Protein AF-A0A0F9I8J1-F1 (afdb_monomer_lite)

Structure (mmCIF, N/CA/C/O backbone):
data_AF-A0A0F9I8J1-F1
#
_entry.id   AF-A0A0F9I8J1-F1
#
loop_
_atom_site.group_PDB
_atom_site.id
_atom_site.type_symbol
_atom_site.label_atom_id
_atom_site.label_alt_id
_atom_site.label_comp_id
_atom_site.label_asym_id
_atom_site.label_entity_id
_atom_site.label_seq_id
_atom_site.pdbx_PDB_ins_code
_atom_site.Cartn_x
_atom_site.Cartn_y
_atom_site.Cartn_z
_atom_site.occupancy
_atom_site.B_iso_or_equiv
_atom_site.auth_seq_id
_atom_site.auth_comp_id
_atom_site.auth_asym_id
_atom_site.auth_atom_id
_atom_site.pdbx_PDB_model_num
ATOM 1 N N . MET A 1 1 ? 52.524 46.542 -17.097 1.00 45.41 1 MET A N 1
ATOM 2 C CA . MET A 1 1 ? 51.190 46.489 -17.724 1.00 45.41 1 MET A CA 1
ATOM 3 C C . MET A 1 1 ? 50.849 45.025 -17.895 1.00 45.41 1 MET A C 1
ATOM 5 O O . MET A 1 1 ? 51.382 44.400 -18.798 1.00 45.41 1 MET A O 1
ATOM 9 N N . ALA A 1 2 ? 50.101 44.454 -16.952 1.00 48.09 2 ALA A N 1
ATOM 10 C CA . ALA A 1 2 ? 49.550 43.118 -17.130 1.00 48.09 2 ALA A CA 1
ATOM 11 C C . ALA A 1 2 ? 48.433 43.246 -18.170 1.00 48.09 2 ALA A C 1
ATOM 13 O O . ALA A 1 2 ? 47.533 44.063 -17.983 1.00 48.09 2 ALA A O 1
ATOM 14 N N . GLU A 1 3 ? 48.549 42.530 -19.288 1.00 45.75 3 GLU A N 1
ATOM 15 C CA . GLU A 1 3 ? 47.453 42.396 -20.243 1.00 45.75 3 GLU A CA 1
ATOM 16 C C . GLU A 1 3 ? 46.244 41.851 -19.490 1.00 45.75 3 GLU A C 1
ATOM 18 O O . GLU A 1 3 ? 46.263 40.726 -18.986 1.00 45.75 3 GLU A O 1
ATOM 23 N N . ASP A 1 4 ? 45.206 42.674 -19.402 1.00 47.22 4 ASP A N 1
ATOM 24 C CA . ASP A 1 4 ? 43.891 42.289 -18.920 1.00 47.22 4 ASP A CA 1
ATOM 25 C C . ASP A 1 4 ? 43.312 41.325 -19.967 1.00 47.22 4 ASP A C 1
ATOM 27 O O . ASP A 1 4 ? 42.597 41.716 -20.892 1.00 47.22 4 ASP A O 1
ATOM 31 N N . ARG A 1 5 ? 43.753 40.058 -19.920 1.00 56.66 5 ARG A N 1
ATOM 32 C CA . ARG A 1 5 ? 43.248 38.991 -20.785 1.00 56.66 5 ARG A CA 1
ATOM 33 C C . ARG A 1 5 ? 41.749 38.935 -20.553 1.00 56.66 5 ARG A C 1
ATOM 35 O O . ARG A 1 5 ? 41.298 38.494 -19.497 1.00 56.66 5 ARG A O 1
ATOM 42 N N . ILE A 1 6 ? 40.999 39.416 -21.543 1.00 63.00 6 ILE A N 1
ATOM 43 C CA . ILE A 1 6 ? 39.539 39.408 -21.569 1.00 63.00 6 ILE A CA 1
ATOM 44 C C . ILE A 1 6 ? 39.105 37.979 -21.262 1.00 63.00 6 ILE A C 1
ATOM 46 O O . ILE A 1 6 ? 39.246 37.084 -22.098 1.00 63.00 6 ILE A O 1
ATOM 50 N N . LYS A 1 7 ? 38.634 37.752 -20.032 1.00 62.59 7 LYS A N 1
ATOM 51 C CA . LYS A 1 7 ? 38.202 36.424 -19.612 1.00 62.59 7 LYS A CA 1
ATOM 52 C C . LYS A 1 7 ? 37.088 35.976 -20.560 1.00 62.59 7 LYS A C 1
ATOM 54 O O . LYS A 1 7 ? 36.164 36.762 -20.795 1.00 62.59 7 LYS A O 1
ATOM 59 N N . PRO A 1 8 ? 37.144 34.747 -21.100 1.00 69.69 8 PRO A N 1
ATOM 60 C CA . PRO A 1 8 ? 36.121 34.272 -22.014 1.00 69.69 8 PRO A CA 1
ATOM 61 C C . PRO A 1 8 ? 34.740 34.381 -21.358 1.00 69.69 8 PRO A C 1
ATOM 63 O O . PRO A 1 8 ? 34.563 34.099 -20.164 1.00 69.69 8 PRO A O 1
ATOM 66 N N . LYS A 1 9 ? 33.772 34.861 -22.146 1.00 82.31 9 LYS A N 1
ATOM 67 C CA . LYS A 1 9 ? 32.378 35.027 -21.725 1.00 82.31 9 LYS A CA 1
ATOM 68 C C . LYS A 1 9 ? 31.817 33.660 -21.327 1.00 82.31 9 LYS A C 1
ATOM 70 O O . LYS A 1 9 ? 32.061 32.682 -22.026 1.00 82.31 9 LYS A O 1
ATOM 75 N N . ALA A 1 10 ? 31.068 33.603 -20.225 1.00 91.12 10 ALA A N 1
ATOM 76 C CA . ALA A 1 10 ? 30.391 32.378 -19.814 1.00 91.12 10 ALA A CA 1
ATOM 77 C C . ALA A 1 10 ? 29.480 31.866 -20.942 1.00 91.12 10 ALA A C 1
ATOM 79 O O . ALA A 1 10 ? 28.761 32.638 -21.584 1.00 91.12 10 ALA A O 1
ATOM 80 N N . THR A 1 11 ? 29.534 30.561 -21.180 1.00 96.31 11 THR A N 1
ATOM 81 C CA . THR A 1 11 ? 28.760 29.857 -22.206 1.00 96.31 11 THR A CA 1
ATOM 82 C C . THR A 1 11 ? 27.789 28.888 -21.549 1.00 96.31 11 THR A C 1
ATOM 84 O O . THR A 1 11 ? 28.027 28.432 -20.432 1.00 96.31 11 THR A O 1
ATOM 87 N N . LEU A 1 12 ? 26.667 28.610 -22.216 1.00 96.88 12 LEU A N 1
ATOM 88 C CA . LEU A 1 12 ? 25.703 27.612 -21.756 1.00 96.88 12 LEU A CA 1
ATOM 89 C C . LEU A 1 12 ? 26.330 26.222 -21.901 1.00 96.88 12 LEU A C 1
ATOM 91 O O . LEU A 1 12 ? 26.632 25.809 -23.017 1.00 96.88 12 LEU A O 1
ATOM 95 N N . LEU A 1 13 ? 26.497 25.520 -20.785 1.00 95.75 13 LEU A N 1
ATOM 96 C CA . LEU A 1 13 ? 27.077 24.179 -20.741 1.00 95.75 13 LEU A CA 1
ATOM 97 C C . LEU A 1 13 ? 25.997 23.104 -20.836 1.00 95.75 13 LEU A C 1
ATOM 99 O O . LEU A 1 13 ? 26.121 22.165 -21.614 1.00 95.75 13 LEU A O 1
ATOM 103 N N . LYS A 1 14 ? 24.920 23.261 -20.058 1.00 95.81 14 LYS A N 1
ATOM 104 C CA . LYS A 1 14 ? 23.791 22.328 -20.030 1.00 95.81 14 LYS A CA 1
ATOM 105 C C . LYS A 1 14 ? 22.480 23.076 -19.847 1.00 95.81 14 LYS A C 1
ATOM 107 O O . LYS A 1 14 ? 22.404 24.078 -19.134 1.00 95.81 14 LYS A O 1
ATOM 112 N N . ARG A 1 15 ? 21.445 22.555 -20.498 1.00 95.62 15 ARG A N 1
ATOM 113 C CA . ARG A 1 15 ? 20.050 22.934 -20.301 1.00 95.62 15 ARG A CA 1
ATOM 114 C C . ARG A 1 15 ? 19.259 21.685 -19.929 1.00 95.62 15 ARG A C 1
ATOM 116 O O . ARG A 1 15 ? 19.349 20.690 -20.641 1.00 95.62 15 ARG A O 1
ATOM 123 N N . TRP A 1 16 ? 18.488 21.768 -18.853 1.00 95.88 16 TRP A N 1
ATOM 124 C CA . TRP A 1 16 ? 17.456 20.796 -18.504 1.00 95.88 16 TRP A CA 1
ATOM 125 C C . TRP A 1 16 ? 16.100 21.452 -18.746 1.00 95.88 16 TRP A C 1
ATOM 127 O O . TRP A 1 16 ? 15.692 22.319 -17.978 1.00 95.88 16 TRP A O 1
ATOM 137 N N . ASP A 1 17 ? 15.450 21.099 -19.852 1.00 94.75 17 ASP A N 1
ATOM 138 C CA . ASP A 1 17 ? 14.124 21.587 -20.263 1.00 94.75 17 ASP A CA 1
ATOM 139 C C . ASP A 1 17 ? 13.181 20.445 -20.694 1.00 94.75 17 ASP A C 1
ATOM 141 O O . ASP A 1 17 ? 12.092 20.682 -21.220 1.00 94.75 17 ASP A O 1
ATOM 145 N N . SER A 1 18 ? 13.593 19.198 -20.467 1.00 93.94 18 SER A N 1
ATOM 146 C CA . SER A 1 18 ? 12.774 17.993 -20.570 1.00 93.94 18 SER A CA 1
ATOM 147 C C . SER A 1 18 ? 13.290 16.979 -19.558 1.00 93.94 18 SER A C 1
ATOM 149 O O . SER A 1 18 ? 14.498 16.812 -19.446 1.00 93.94 18 SER A O 1
ATOM 151 N N . TRP A 1 19 ? 12.384 16.311 -18.847 1.00 94.69 19 TRP A N 1
ATOM 152 C CA . TRP A 1 19 ? 12.699 15.244 -17.888 1.00 94.69 19 TRP A CA 1
ATOM 153 C C . TRP A 1 19 ? 11.933 13.958 -18.218 1.00 94.69 19 TRP A C 1
ATOM 155 O O . TRP A 1 19 ? 11.736 13.091 -17.367 1.00 94.69 19 TRP A O 1
ATOM 165 N N . GLU A 1 20 ? 11.464 13.845 -19.463 1.00 93.38 20 GLU A N 1
ATOM 166 C CA . GLU A 1 20 ? 10.642 12.725 -19.927 1.00 93.38 20 GLU A CA 1
ATOM 167 C C . GLU A 1 20 ? 11.408 11.396 -19.976 1.00 93.38 20 GLU A C 1
ATOM 169 O O . GLU A 1 20 ? 10.784 10.348 -19.937 1.00 93.38 20 GLU A O 1
ATOM 174 N N . ASP A 1 21 ? 12.743 11.413 -19.957 1.00 93.19 21 ASP A N 1
ATOM 175 C CA . ASP A 1 21 ? 13.564 10.194 -19.908 1.00 93.19 21 ASP A CA 1
ATOM 176 C C . ASP A 1 21 ? 13.509 9.465 -18.548 1.00 93.19 21 ASP A C 1
ATOM 178 O O . ASP A 1 21 ? 13.971 8.324 -18.440 1.00 93.19 21 ASP A O 1
ATOM 182 N N . GLY A 1 22 ? 12.939 10.106 -17.519 1.00 94.25 22 GLY A N 1
ATOM 183 C CA . GLY A 1 22 ? 12.738 9.539 -16.184 1.00 94.25 22 GLY A CA 1
ATOM 184 C C . GLY A 1 22 ? 14.030 9.285 -15.416 1.00 94.25 22 GLY A C 1
ATOM 185 O O . GLY A 1 22 ? 14.988 10.044 -15.549 1.00 94.25 22 GLY A O 1
ATOM 186 N N . ILE A 1 23 ? 14.035 8.255 -14.568 1.00 93.88 23 ILE A N 1
ATOM 187 C CA . ILE A 1 23 ? 15.166 7.913 -13.689 1.00 93.88 23 ILE A CA 1
ATOM 188 C C . ILE A 1 23 ? 16.016 6.745 -14.227 1.00 93.88 23 ILE A C 1
ATOM 190 O O . ILE A 1 23 ? 15.609 6.038 -15.151 1.00 93.88 23 ILE A O 1
ATOM 194 N N . GLY A 1 24 ? 17.169 6.492 -13.598 1.00 90.25 24 GLY A N 1
ATOM 195 C CA . GLY A 1 24 ? 18.066 5.378 -13.929 1.00 90.25 24 GLY A CA 1
ATOM 196 C C . GLY A 1 24 ? 19.187 5.737 -14.910 1.00 90.25 24 GLY A C 1
ATOM 197 O O . GLY A 1 24 ? 19.868 4.847 -15.422 1.00 90.25 24 GLY A O 1
ATOM 198 N N . HIS A 1 25 ? 19.400 7.025 -15.181 1.00 90.31 25 HIS A N 1
ATOM 199 C CA . HIS A 1 25 ? 20.464 7.506 -16.062 1.00 90.31 25 HIS A CA 1
ATOM 200 C C . HIS A 1 25 ? 21.601 8.078 -15.225 1.00 90.31 25 HIS A C 1
ATOM 202 O O . HIS A 1 25 ? 21.487 9.155 -14.654 1.00 90.31 25 HIS A O 1
ATOM 208 N N . LEU A 1 26 ? 22.697 7.331 -15.102 1.00 87.31 26 LEU A N 1
ATOM 209 C CA . LEU A 1 26 ? 23.801 7.766 -14.252 1.00 87.31 26 LEU A CA 1
ATOM 210 C C . LEU A 1 26 ? 24.627 8.893 -14.881 1.00 87.31 26 LEU A C 1
ATOM 212 O O . LEU A 1 26 ? 24.996 9.832 -14.189 1.00 87.31 26 LEU A O 1
ATOM 216 N N . VAL A 1 27 ? 24.907 8.808 -16.182 1.00 89.12 27 VAL A N 1
ATOM 217 C CA . VAL A 1 27 ? 25.728 9.788 -16.905 1.00 89.12 27 VAL A CA 1
ATOM 218 C C . VAL A 1 27 ? 24.870 10.488 -17.948 1.00 89.12 27 VAL A C 1
ATOM 220 O O . VAL A 1 27 ? 24.124 9.846 -18.690 1.00 89.12 27 VAL A O 1
ATOM 223 N N . ASP A 1 28 ? 24.988 11.809 -17.992 1.00 89.31 28 ASP A N 1
ATOM 224 C CA . ASP A 1 28 ? 24.310 12.668 -18.948 1.00 89.31 28 ASP A CA 1
ATOM 225 C C . ASP A 1 28 ? 24.792 12.373 -20.372 1.00 89.31 28 ASP A C 1
ATOM 227 O O . ASP A 1 28 ? 25.973 12.113 -20.621 1.00 89.31 28 ASP A O 1
ATOM 231 N N . SER A 1 29 ? 23.880 12.436 -21.340 1.00 86.56 29 SER A N 1
ATOM 232 C CA . SER A 1 29 ? 24.249 12.340 -22.750 1.00 86.56 29 SER A CA 1
ATOM 233 C C . SER A 1 29 ? 23.469 13.359 -23.576 1.00 86.56 29 SER A C 1
ATOM 235 O O . SER A 1 29 ? 22.383 13.772 -23.173 1.00 86.56 29 SER A O 1
ATOM 237 N N . PRO A 1 30 ? 23.937 13.735 -24.780 1.00 79.88 30 PRO A N 1
ATOM 238 C CA . PRO A 1 30 ? 23.238 14.720 -25.611 1.00 79.88 30 PRO A CA 1
ATOM 239 C C . PRO A 1 30 ? 21.791 14.350 -25.971 1.00 79.88 30 PRO A C 1
ATOM 241 O O . PRO A 1 30 ? 21.041 15.209 -26.425 1.00 79.88 30 PRO A O 1
ATOM 244 N N . ARG A 1 31 ? 21.415 13.071 -25.832 1.00 80.75 31 ARG A N 1
ATOM 245 C CA . ARG A 1 31 ? 20.078 12.549 -26.146 1.00 80.75 31 ARG A CA 1
ATOM 246 C C . ARG A 1 31 ? 19.236 12.229 -24.914 1.00 80.75 31 ARG A C 1
ATOM 248 O O . ARG A 1 31 ? 18.073 11.903 -25.098 1.00 80.75 31 ARG A O 1
ATOM 255 N N . ILE A 1 32 ? 19.819 12.267 -23.718 1.00 80.75 32 ILE A N 1
ATOM 256 C CA . ILE A 1 32 ? 19.171 11.843 -22.477 1.00 80.75 32 ILE A CA 1
ATOM 257 C C . ILE A 1 32 ? 19.228 13.018 -21.507 1.00 80.75 32 ILE A C 1
ATOM 259 O O . ILE A 1 32 ? 20.305 13.389 -21.051 1.00 80.75 32 ILE A O 1
ATOM 263 N N . ASN A 1 33 ? 18.069 13.579 -21.181 1.00 83.12 33 ASN A N 1
ATOM 264 C CA . ASN A 1 33 ? 17.891 14.579 -20.127 1.00 83.12 33 ASN A CA 1
ATOM 265 C C . ASN A 1 33 ? 17.249 13.948 -18.880 1.00 83.12 33 ASN A C 1
ATOM 267 O O . ASN A 1 33 ? 16.435 14.556 -18.185 1.00 83.12 33 ASN A O 1
ATOM 271 N N . GLY A 1 34 ? 17.602 12.692 -18.622 1.00 86.00 34 GLY A N 1
ATOM 272 C CA . GLY A 1 34 ? 17.105 11.921 -17.499 1.00 86.00 34 GLY A CA 1
ATOM 273 C C . GLY A 1 34 ? 17.725 12.315 -16.164 1.00 86.00 34 GLY A C 1
ATOM 274 O O . GLY A 1 34 ? 18.675 13.098 -16.053 1.00 86.00 34 GLY A O 1
ATOM 275 N N . MET A 1 35 ? 17.175 11.704 -15.132 1.00 93.31 35 MET A N 1
ATOM 276 C CA . MET A 1 35 ? 17.641 11.765 -13.762 1.00 93.31 35 MET A CA 1
ATOM 277 C C . MET A 1 35 ? 18.353 10.458 -13.424 1.00 93.31 35 MET A C 1
ATOM 279 O O . MET A 1 35 ? 18.016 9.385 -13.931 1.00 93.31 35 MET A O 1
ATOM 283 N N . TYR A 1 36 ? 19.313 10.537 -12.517 1.00 91.69 36 TYR A N 1
ATOM 284 C CA . TYR A 1 36 ? 19.870 9.348 -11.900 1.00 91.69 36 TYR A CA 1
ATOM 285 C C . TYR A 1 36 ? 18.849 8.758 -10.919 1.00 91.69 36 TYR A C 1
ATOM 287 O O . TYR A 1 36 ? 18.420 7.613 -11.071 1.00 91.69 36 TYR A O 1
ATOM 295 N N . PHE A 1 37 ? 18.364 9.591 -9.999 1.00 92.69 37 PHE A N 1
ATOM 296 C CA . PHE A 1 37 ? 17.347 9.257 -9.006 1.00 92.69 37 PHE A CA 1
ATOM 297 C C . PHE A 1 37 ? 16.397 10.432 -8.832 1.00 92.69 37 PHE A C 1
ATOM 299 O O . PHE A 1 37 ? 16.821 11.581 -8.849 1.00 92.69 37 PHE A O 1
ATOM 306 N N . ALA A 1 38 ? 15.124 10.154 -8.598 1.00 94.12 38 ALA A N 1
ATOM 307 C CA . ALA A 1 38 ? 14.179 11.140 -8.101 1.00 94.12 38 ALA A CA 1
ATOM 308 C C . ALA A 1 38 ? 13.187 10.428 -7.201 1.00 94.12 38 ALA A C 1
ATOM 310 O O . ALA A 1 38 ? 12.722 9.373 -7.596 1.00 94.12 38 ALA A O 1
ATOM 311 N N . SER A 1 39 ? 12.861 10.974 -6.032 1.00 92.38 39 SER A N 1
ATOM 312 C CA . SER A 1 39 ? 11.804 10.471 -5.155 1.00 92.38 39 SER A CA 1
ATOM 313 C C . SER A 1 39 ? 10.837 11.600 -4.856 1.00 92.38 39 SER A C 1
ATOM 315 O O . SER A 1 39 ? 11.237 12.656 -4.367 1.00 92.38 39 SER A O 1
ATOM 317 N N . GLY A 1 40 ? 9.565 11.388 -5.191 1.00 92.44 40 GLY A N 1
ATOM 318 C CA . GLY A 1 40 ? 8.521 12.389 -4.999 1.00 92.44 40 GLY A CA 1
ATOM 319 C C . GLY A 1 40 ? 8.576 13.558 -5.987 1.00 92.44 40 GLY A C 1
ATOM 320 O O . GLY A 1 40 ? 7.816 14.506 -5.805 1.00 92.44 40 GLY A O 1
ATOM 321 N N . LEU A 1 41 ? 9.433 13.503 -7.016 1.00 95.31 41 LEU A N 1
ATOM 322 C CA . LEU A 1 41 ? 9.441 14.408 -8.169 1.00 95.31 41 LEU A CA 1
ATOM 323 C C . LEU A 1 41 ? 9.166 13.608 -9.446 1.00 95.31 41 LEU A C 1
ATOM 325 O O . LEU A 1 41 ? 9.746 12.544 -9.650 1.00 95.31 41 LEU A O 1
ATOM 329 N N . LEU A 1 42 ? 8.302 14.137 -10.311 1.00 95.00 42 LEU A N 1
ATOM 330 C CA . LEU A 1 42 ? 7.981 13.561 -11.613 1.00 95.00 42 LEU A CA 1
ATOM 331 C C . LEU A 1 42 ? 8.598 14.395 -12.725 1.00 95.00 42 LEU A C 1
ATOM 333 O O . LEU A 1 42 ? 8.374 15.606 -12.809 1.00 95.00 42 LEU A O 1
ATOM 337 N N . GLY A 1 43 ? 9.330 13.714 -13.600 1.00 94.19 43 GLY A N 1
ATOM 338 C CA . GLY A 1 43 ? 9.839 14.289 -14.833 1.00 94.19 43 GLY A CA 1
ATOM 339 C C . GLY A 1 43 ? 8.824 14.172 -15.966 1.00 94.19 43 GLY A C 1
ATOM 340 O O . GLY A 1 43 ? 8.370 13.073 -16.286 1.00 94.19 43 GLY A O 1
ATOM 341 N N . ALA A 1 44 ? 8.480 15.299 -16.584 1.00 92.81 44 ALA A N 1
ATOM 342 C CA . ALA A 1 44 ? 7.650 15.359 -17.778 1.00 92.81 44 ALA A CA 1
ATOM 343 C C . ALA A 1 44 ? 8.328 16.193 -18.873 1.00 92.81 44 ALA A C 1
ATOM 345 O O . ALA A 1 44 ? 9.365 16.843 -18.680 1.00 92.81 44 ALA A O 1
ATOM 346 N N . ARG A 1 45 ? 7.718 16.202 -20.058 1.00 90.56 45 ARG A N 1
ATOM 347 C CA . ARG A 1 45 ? 8.166 17.053 -21.156 1.00 90.56 45 ARG A CA 1
ATOM 348 C C . ARG A 1 45 ? 7.930 18.521 -20.784 1.00 90.56 45 ARG A C 1
ATOM 350 O O . ARG A 1 45 ? 6.789 18.978 -20.806 1.00 90.56 45 ARG A O 1
ATOM 357 N N . ARG A 1 46 ? 9.015 19.263 -20.518 1.00 90.56 46 ARG A N 1
ATOM 358 C CA . ARG A 1 46 ? 9.053 20.696 -20.132 1.00 90.56 46 ARG A CA 1
ATOM 359 C C . ARG A 1 46 ? 8.694 21.050 -18.695 1.00 90.56 46 ARG A C 1
ATOM 361 O O . ARG A 1 46 ? 8.592 22.239 -18.398 1.00 90.56 46 ARG A O 1
ATOM 368 N N . GLU A 1 47 ? 8.532 20.077 -17.811 1.00 94.00 47 GLU A N 1
ATOM 369 C CA . GLU A 1 47 ? 8.373 20.374 -16.389 1.00 94.00 47 GLU A CA 1
ATOM 370 C C . GLU A 1 47 ? 8.922 19.263 -15.496 1.00 94.00 47 GLU A C 1
ATOM 372 O O . GLU A 1 47 ? 8.773 18.075 -15.784 1.00 94.00 47 GLU A O 1
ATOM 377 N N . LEU A 1 48 ? 9.541 19.683 -14.398 1.00 96.56 48 LEU A N 1
ATOM 378 C CA . LEU A 1 48 ? 9.828 18.871 -13.225 1.00 96.56 48 LEU A CA 1
ATOM 379 C C . LEU A 1 48 ? 8.932 19.374 -12.098 1.00 96.56 48 LEU A C 1
ATOM 381 O O . LEU A 1 48 ? 8.887 20.579 -11.840 1.00 96.56 48 LEU A O 1
ATOM 385 N N . ARG A 1 49 ? 8.198 18.478 -11.441 1.00 95.69 49 ARG A N 1
ATOM 386 C CA . ARG A 1 49 ? 7.195 18.866 -10.439 1.00 95.69 49 ARG A CA 1
ATOM 387 C C . ARG A 1 49 ? 7.066 17.838 -9.319 1.00 95.69 49 ARG A C 1
ATOM 389 O O . ARG A 1 49 ? 7.403 16.677 -9.550 1.00 95.69 49 ARG A O 1
ATOM 396 N N . PRO A 1 50 ? 6.545 18.213 -8.141 1.00 95.38 50 PRO A N 1
ATOM 397 C CA . PRO A 1 50 ? 6.192 17.257 -7.102 1.00 95.38 50 PRO A CA 1
ATOM 398 C C . PRO A 1 50 ? 5.226 16.190 -7.620 1.00 95.38 50 PRO A C 1
ATOM 400 O O . PRO A 1 50 ? 4.285 16.485 -8.358 1.00 95.38 50 PRO A O 1
ATOM 403 N N . ALA A 1 51 ? 5.472 14.943 -7.233 1.00 93.62 51 ALA A N 1
ATOM 404 C CA . ALA A 1 51 ? 4.553 13.842 -7.460 1.00 93.62 51 ALA A CA 1
ATOM 405 C C . ALA A 1 51 ? 3.258 14.046 -6.653 1.00 93.62 51 ALA A C 1
ATOM 407 O O . ALA A 1 51 ? 3.277 14.735 -5.621 1.00 93.62 51 ALA A O 1
ATOM 408 N N . PRO A 1 52 ? 2.142 13.432 -7.088 1.00 92.62 52 PRO A N 1
ATOM 409 C CA . PRO A 1 52 ? 0.932 13.407 -6.286 1.00 92.62 52 PRO A CA 1
ATOM 410 C C . PRO A 1 52 ? 1.197 12.800 -4.907 1.00 92.62 52 PRO A C 1
ATOM 412 O O . PRO A 1 52 ? 1.980 11.857 -4.771 1.00 92.62 52 PRO A O 1
ATOM 415 N N . PHE A 1 53 ? 0.537 13.356 -3.894 1.00 91.75 53 PHE A N 1
ATOM 416 C CA . PHE A 1 53 ? 0.760 12.989 -2.502 1.00 91.75 53 PHE A CA 1
ATOM 417 C C . PHE A 1 53 ? 0.462 11.509 -2.240 1.00 91.75 53 PHE A C 1
ATOM 419 O O . PHE A 1 53 ? -0.599 10.995 -2.614 1.00 91.75 53 PHE A O 1
ATOM 426 N N . LEU A 1 54 ? 1.392 10.847 -1.554 1.00 90.69 54 LEU A N 1
ATOM 427 C CA . LEU A 1 54 ? 1.226 9.482 -1.073 1.00 90.69 54 LEU A CA 1
ATOM 428 C C . LEU A 1 54 ? 0.454 9.518 0.251 1.00 90.69 54 LEU A C 1
ATOM 430 O O . LEU A 1 54 ? 1.012 9.797 1.308 1.00 90.69 54 LEU A O 1
ATOM 434 N N . ASN A 1 55 ? -0.853 9.288 0.178 1.00 89.38 55 ASN A N 1
ATOM 435 C CA . ASN A 1 55 ? -1.736 9.313 1.340 1.00 89.38 55 ASN A CA 1
ATOM 436 C C . ASN A 1 55 ? -1.631 7.988 2.110 1.00 89.38 55 ASN A C 1
ATOM 438 O O . ASN A 1 55 ? -1.393 6.954 1.492 1.00 89.38 55 ASN A O 1
ATOM 442 N N . THR A 1 56 ? -1.888 8.005 3.419 1.00 85.00 56 THR A N 1
ATOM 443 C CA . THR A 1 56 ? -1.899 6.808 4.279 1.00 85.00 56 THR A CA 1
ATOM 444 C C . THR A 1 56 ? -3.314 6.494 4.759 1.00 85.00 56 THR A C 1
ATOM 446 O O . THR A 1 56 ? -4.083 7.395 5.093 1.00 85.00 56 THR A O 1
ATOM 449 N N . VAL A 1 57 ? -3.646 5.207 4.792 1.00 79.75 57 VAL A N 1
ATOM 450 C CA . VAL A 1 57 ? -4.864 4.619 5.344 1.00 79.75 57 VAL A CA 1
ATOM 451 C C . VAL A 1 57 ? -4.467 3.738 6.520 1.00 79.75 57 VAL A C 1
ATOM 453 O O . VAL A 1 57 ? -3.771 2.737 6.345 1.00 79.75 57 VAL A O 1
ATOM 456 N N . THR A 1 58 ? -4.922 4.116 7.713 1.00 73.56 58 THR A N 1
ATOM 457 C CA . THR A 1 58 ? -4.700 3.345 8.940 1.00 73.56 58 THR A CA 1
ATOM 458 C C . THR A 1 58 ? -5.507 2.054 8.912 1.00 73.56 58 THR A C 1
ATOM 460 O O . THR A 1 58 ? -6.710 2.080 8.633 1.00 73.56 58 THR A O 1
ATOM 463 N N . MET A 1 59 ? -4.865 0.928 9.231 1.00 71.94 59 MET A N 1
ATOM 464 C CA . MET A 1 59 ? -5.548 -0.366 9.211 1.00 71.94 59 MET A CA 1
ATOM 465 C C . MET A 1 59 ? -6.535 -0.549 10.388 1.00 71.94 59 MET A C 1
ATOM 467 O O . MET A 1 59 ? -6.191 -0.203 11.519 1.00 71.94 59 MET A O 1
ATOM 471 N N . LEU A 1 60 ? -7.755 -1.085 10.161 1.00 70.31 60 LEU A N 1
ATOM 472 C CA . LEU A 1 60 ? -8.627 -1.500 11.277 1.00 70.31 60 LEU A CA 1
ATOM 473 C C . LEU A 1 60 ? -8.093 -2.783 11.913 1.00 70.31 60 LEU A C 1
ATOM 475 O O . LEU A 1 60 ? -7.538 -3.669 11.268 1.00 70.31 60 LEU A O 1
ATOM 479 N N . GLU A 1 61 ? -8.416 -2.910 13.185 1.00 74.12 61 GLU A N 1
ATOM 480 C CA . GLU A 1 61 ? -8.193 -4.057 14.023 1.00 74.12 61 GLU A CA 1
ATOM 481 C C . GLU A 1 61 ? -9.512 -4.809 14.251 1.00 74.12 61 GLU A C 1
ATOM 483 O O . GLU A 1 61 ? -10.431 -4.310 14.896 1.00 74.12 61 GLU A O 1
ATOM 488 N N . SER A 1 62 ? -9.608 -6.033 13.735 1.00 69.69 62 SER A N 1
ATOM 489 C CA . SER A 1 62 ? -10.736 -6.953 13.933 1.00 69.69 62 SER A CA 1
ATOM 490 C C . SER A 1 62 ? -10.655 -7.829 15.199 1.00 69.69 62 SER A C 1
ATOM 492 O O . SER A 1 62 ? -9.835 -8.732 15.227 1.00 69.69 62 SER A O 1
ATOM 494 N N . ILE A 1 63 ? -11.514 -7.683 16.215 1.00 71.50 63 ILE A N 1
ATOM 495 C CA . ILE A 1 63 ? -11.678 -8.709 17.268 1.00 71.50 63 ILE A CA 1
ATOM 496 C C . ILE A 1 63 ? -12.602 -9.830 16.792 1.00 71.50 63 ILE A C 1
ATOM 498 O O . ILE A 1 63 ? -13.732 -9.585 16.364 1.00 71.50 63 ILE A O 1
ATOM 502 N N . LEU A 1 64 ? -12.119 -11.067 16.897 1.00 66.00 64 LEU A N 1
ATOM 503 C CA . LEU A 1 64 ? -12.699 -12.246 16.268 1.00 66.00 64 LEU A CA 1
ATOM 504 C C . LEU A 1 64 ? -13.249 -13.226 17.299 1.00 66.00 64 LEU A C 1
ATOM 506 O O . LEU A 1 64 ? -12.629 -13.519 18.331 1.00 66.00 64 LEU A O 1
ATOM 510 N N . ARG A 1 65 ? -14.423 -13.781 16.992 1.00 68.12 65 ARG A N 1
ATOM 511 C CA . ARG A 1 65 ? -15.046 -14.848 17.772 1.00 68.12 65 ARG A CA 1
ATOM 512 C C . ARG A 1 65 ? -15.567 -15.936 16.855 1.00 68.12 65 ARG A C 1
ATOM 514 O O . ARG A 1 65 ? -16.291 -15.679 15.897 1.00 68.12 65 ARG A O 1
ATOM 521 N N . TRP A 1 66 ? -15.239 -17.169 17.213 1.00 61.56 66 TRP A N 1
ATOM 522 C CA . TRP A 1 66 ? -15.721 -18.350 16.522 1.00 61.56 66 TRP A CA 1
ATOM 523 C C . TRP A 1 66 ? -16.725 -19.077 17.418 1.00 61.56 66 TRP A C 1
ATOM 525 O O . TRP A 1 66 ? -16.325 -19.661 18.436 1.00 61.56 66 TRP A O 1
ATOM 535 N N . PRO A 1 67 ? -18.025 -19.023 17.095 1.00 55.72 67 PRO A N 1
ATOM 536 C CA . PRO A 1 67 ? -19.035 -19.777 17.814 1.00 55.72 67 PRO A CA 1
ATOM 537 C C . PRO A 1 67 ? -18.940 -21.264 17.453 1.00 55.72 67 PRO A C 1
ATOM 539 O O . PRO A 1 67 ? -18.725 -21.630 16.299 1.00 55.72 67 PRO A O 1
ATOM 542 N N . ALA A 1 68 ? -19.103 -22.152 18.437 1.00 51.53 68 ALA A N 1
ATOM 543 C CA . ALA A 1 68 ? -19.216 -23.582 18.138 1.00 51.53 68 ALA A CA 1
ATOM 544 C C . ALA A 1 68 ? -20.509 -23.881 17.346 1.00 51.53 68 ALA A C 1
ATOM 546 O O . ALA A 1 68 ? -21.476 -23.128 17.437 1.00 51.53 68 ALA A O 1
ATOM 547 N N . SER A 1 69 ? -20.517 -25.004 16.621 1.00 54.09 69 SER A N 1
ATOM 548 C CA . SER A 1 69 ? -21.423 -25.405 15.525 1.00 54.09 69 SER A CA 1
ATOM 549 C C . SER A 1 69 ? -22.921 -25.621 15.842 1.00 54.09 69 SER A C 1
ATOM 551 O O . SER A 1 69 ? -23.564 -26.461 15.212 1.00 54.09 69 SER A O 1
ATOM 553 N N . SER A 1 70 ? -23.510 -24.895 16.791 1.00 54.81 70 SER A N 1
ATOM 554 C CA . SER A 1 70 ? -24.954 -24.924 17.064 1.00 54.81 70 SER A CA 1
ATOM 555 C C . SER A 1 70 ? -25.593 -23.542 16.910 1.00 54.81 70 SER A C 1
ATOM 557 O O . SER A 1 70 ? -24.896 -22.542 16.761 1.00 54.81 70 SER A O 1
ATOM 559 N N . THR A 1 71 ? -26.927 -23.482 16.922 1.00 68.00 71 THR A N 1
ATOM 560 C CA . THR A 1 71 ? -27.708 -22.239 16.852 1.00 68.00 71 THR A CA 1
ATOM 561 C C . THR A 1 71 ? -27.594 -21.455 18.162 1.00 68.00 71 THR A C 1
ATOM 563 O O . THR A 1 71 ? -28.340 -21.693 19.111 1.00 68.00 71 THR A O 1
ATOM 566 N N . LYS A 1 72 ? -26.622 -20.547 18.247 1.00 72.88 72 LYS A N 1
ATOM 567 C CA . LYS A 1 72 ? -26.252 -19.767 19.434 1.00 72.88 72 LYS A CA 1
ATOM 568 C C . LYS A 1 72 ? -26.508 -18.288 19.199 1.00 72.88 72 LYS A C 1
ATOM 570 O O . LYS A 1 72 ? -26.376 -17.785 18.090 1.00 72.88 72 LYS A O 1
ATOM 575 N N . LYS A 1 73 ? -26.843 -17.568 20.263 1.00 79.69 73 LYS A N 1
ATOM 576 C CA . LYS A 1 73 ? -26.968 -16.107 20.234 1.00 79.69 73 LYS A CA 1
ATOM 577 C C . LYS A 1 73 ? -25.615 -15.530 20.617 1.00 79.69 73 LYS A C 1
ATOM 579 O O . LYS A 1 73 ? -25.104 -15.890 21.677 1.00 79.69 73 LYS A O 1
ATOM 584 N N . LEU A 1 74 ? -25.050 -14.675 19.775 1.00 83.12 74 LEU A N 1
ATOM 585 C CA . LEU A 1 74 ? -23.754 -14.041 19.998 1.00 83.12 74 LEU A CA 1
ATOM 586 C C . LEU A 1 74 ? -23.891 -12.540 19.762 1.00 83.12 74 LEU A C 1
ATOM 588 O O . LEU A 1 74 ? -24.493 -12.110 18.782 1.00 83.12 74 LEU A O 1
ATOM 592 N N . THR A 1 75 ? -23.320 -11.758 20.667 1.00 87.00 75 THR A N 1
ATOM 593 C CA . THR A 1 75 ? -23.062 -10.332 20.469 1.00 87.00 75 THR A CA 1
ATOM 594 C C . THR A 1 75 ? -21.620 -10.032 20.859 1.00 87.00 75 THR A C 1
ATOM 596 O O . THR A 1 75 ? -21.091 -10.639 21.798 1.00 87.00 75 THR A O 1
ATOM 599 N N . ILE A 1 76 ? -20.975 -9.144 20.111 1.00 88.31 76 ILE A N 1
ATOM 600 C CA . ILE A 1 76 ? -19.594 -8.706 20.297 1.00 88.31 76 ILE A CA 1
ATOM 601 C C . ILE A 1 76 ? -19.594 -7.184 20.247 1.00 88.31 76 ILE A C 1
ATOM 603 O O . ILE A 1 76 ? -20.208 -6.598 19.364 1.00 88.31 76 ILE A O 1
ATOM 607 N N . CYS A 1 77 ? -18.867 -6.559 21.162 1.00 92.19 77 CYS A N 1
ATOM 608 C CA . CYS A 1 77 ? -18.557 -5.139 21.133 1.00 92.19 77 CYS A CA 1
ATOM 609 C C . CYS A 1 77 ? -17.040 -4.961 21.188 1.00 92.19 77 CYS A C 1
ATOM 611 O O . CYS A 1 77 ? -16.356 -5.725 21.873 1.00 92.19 77 CYS A O 1
ATOM 613 N N . ALA A 1 78 ? -16.519 -3.940 20.520 1.00 92.06 78 ALA A N 1
ATOM 614 C CA . ALA A 1 78 ? -15.108 -3.594 20.513 1.00 92.06 78 ALA A CA 1
ATOM 615 C C . ALA A 1 78 ? -14.899 -2.082 20.663 1.00 92.06 78 ALA A C 1
ATOM 617 O O . ALA A 1 78 ? -15.745 -1.273 20.280 1.00 92.06 78 ALA A O 1
ATOM 618 N N . VAL A 1 79 ? -13.754 -1.706 21.230 1.00 94.12 79 VAL A N 1
ATOM 619 C CA . VAL A 1 79 ? -13.290 -0.318 21.334 1.00 94.12 79 VAL A CA 1
ATOM 620 C C . VAL A 1 79 ? -11.779 -0.249 21.148 1.00 94.12 79 VAL A C 1
ATOM 622 O O . VAL A 1 79 ? -11.048 -1.097 21.667 1.00 94.12 79 VAL A O 1
ATOM 625 N N . ALA A 1 80 ? -11.311 0.769 20.430 1.00 92.81 80 ALA A N 1
ATOM 626 C CA . ALA A 1 80 ? -9.893 1.083 20.305 1.00 92.81 80 ALA A CA 1
ATOM 627 C C . ALA A 1 80 ? -9.462 2.130 21.345 1.00 92.81 80 ALA A C 1
ATOM 629 O O . ALA A 1 80 ? -10.171 3.105 21.604 1.00 92.81 80 ALA A O 1
ATOM 630 N N . LEU A 1 81 ? -8.297 1.907 21.953 1.00 95.38 81 LEU A N 1
ATOM 631 C CA . LEU A 1 81 ? -7.651 2.783 22.924 1.00 95.38 81 LEU A CA 1
ATOM 632 C C . LEU A 1 81 ? -6.455 3.485 22.279 1.00 95.38 81 LEU A C 1
ATOM 634 O O . LEU A 1 81 ? -5.549 2.826 21.759 1.00 95.38 81 LEU A O 1
ATOM 638 N N . ASN A 1 82 ? -6.426 4.811 22.380 1.00 93.75 82 ASN A N 1
ATOM 639 C CA . ASN A 1 82 ? -5.351 5.634 21.835 1.00 93.75 82 ASN A CA 1
ATOM 640 C C . ASN A 1 82 ? -4.180 5.752 22.814 1.00 93.75 82 ASN A C 1
ATOM 642 O O . ASN A 1 82 ? -4.406 5.973 24.009 1.00 93.75 82 ASN A O 1
ATOM 646 N N . PRO A 1 83 ? -2.928 5.695 22.339 1.00 94.75 83 PRO A N 1
ATOM 647 C CA . PRO A 1 83 ? -1.775 5.968 23.183 1.00 94.75 83 PRO A CA 1
ATOM 648 C C . PRO A 1 83 ? -1.662 7.454 23.528 1.00 94.75 83 PRO A C 1
ATOM 650 O O . PRO A 1 83 ? -1.981 8.329 22.727 1.00 94.75 83 PRO A O 1
ATOM 653 N N . SER A 1 84 ? -1.116 7.757 24.704 1.00 94.00 84 SER A N 1
ATOM 654 C CA . SER A 1 84 ? -0.600 9.093 25.006 1.00 94.00 84 SER A CA 1
ATOM 655 C C . SER A 1 84 ? 0.571 9.434 24.075 1.00 94.00 84 SER A C 1
ATOM 657 O O . SER A 1 84 ? 1.274 8.530 23.634 1.00 94.00 84 SER A O 1
ATOM 659 N N . SER A 1 85 ? 0.836 10.721 23.826 1.00 91.25 85 SER A N 1
ATOM 660 C CA . SER A 1 85 ? 1.942 11.169 22.959 1.00 91.25 85 SER A CA 1
ATOM 661 C C . SER A 1 85 ? 3.271 10.470 23.288 1.00 91.25 85 SER A C 1
ATOM 663 O O . SER A 1 85 ? 3.814 10.654 24.377 1.00 91.25 85 SER A O 1
ATOM 665 N N . GLY A 1 86 ? 3.793 9.682 22.340 1.00 85.62 86 GLY A N 1
ATOM 666 C CA . GLY A 1 86 ? 5.047 8.927 22.479 1.00 85.62 86 GLY A CA 1
ATOM 667 C C . GLY A 1 86 ? 4.986 7.696 23.397 1.00 85.62 86 GLY A C 1
ATOM 668 O O . GLY A 1 86 ? 6.031 7.133 23.710 1.00 85.62 86 GLY A O 1
ATOM 669 N N . GLY A 1 87 ? 3.799 7.293 23.857 1.00 91.12 87 GLY A N 1
ATOM 670 C CA . GLY A 1 87 ? 3.587 6.115 24.698 1.00 91.12 87 GLY A CA 1
ATOM 671 C C . GLY A 1 87 ? 3.040 4.909 23.933 1.00 91.12 87 GLY A C 1
ATOM 672 O O . GLY A 1 87 ? 2.592 5.021 22.795 1.00 91.12 87 GLY A O 1
ATOM 673 N N . THR A 1 88 ? 3.023 3.759 24.608 1.00 94.88 88 THR A N 1
ATOM 674 C CA . THR A 1 88 ? 2.369 2.530 24.139 1.00 94.88 88 THR A CA 1
ATOM 675 C C . THR A 1 88 ? 1.353 2.083 25.166 1.00 94.88 88 THR A C 1
ATOM 677 O O . THR A 1 88 ? 1.691 1.966 26.343 1.00 94.88 88 THR A O 1
ATOM 680 N N . VAL A 1 89 ? 0.115 1.840 24.731 1.00 96.56 89 VAL A N 1
ATOM 681 C CA . VAL A 1 89 ? -0.962 1.382 25.610 1.00 96.56 89 VAL A CA 1
ATOM 682 C C . VAL A 1 89 ? -0.622 -0.010 26.130 1.00 96.56 89 VAL A C 1
ATOM 684 O O . VAL A 1 89 ? -0.532 -0.974 25.369 1.00 96.56 89 VAL A O 1
ATOM 687 N N . THR A 1 90 ? -0.468 -0.135 27.444 1.00 96.88 90 THR A N 1
ATOM 688 C CA . THR A 1 90 ? -0.107 -1.399 28.095 1.00 96.88 90 THR A CA 1
ATOM 689 C C . THR A 1 90 ? -1.212 -1.879 29.019 1.00 96.88 90 THR A C 1
ATOM 691 O O . THR A 1 90 ? -1.898 -1.082 29.653 1.00 96.88 90 THR A O 1
ATOM 694 N N . TYR A 1 91 ? -1.381 -3.200 29.089 1.00 97.19 91 TYR A N 1
ATOM 695 C CA . TYR A 1 91 ? -2.214 -3.852 30.100 1.00 97.19 91 TYR A CA 1
ATOM 696 C C . TYR A 1 91 ? -1.723 -3.509 31.512 1.00 97.19 91 TYR A C 1
ATOM 698 O O . TYR A 1 91 ? -0.519 -3.556 31.757 1.00 97.19 91 TYR A O 1
ATOM 706 N N . ASP A 1 92 ? -2.653 -3.242 32.425 1.00 97.75 92 ASP A N 1
ATOM 707 C CA . ASP A 1 92 ? -2.384 -3.075 33.856 1.00 97.75 92 ASP A CA 1
ATOM 708 C C . ASP A 1 92 ? -2.985 -4.243 34.655 1.00 97.75 92 ASP A C 1
ATOM 710 O O . ASP A 1 92 ? -2.252 -5.122 35.112 1.00 97.75 92 ASP A O 1
ATOM 714 N N . ALA A 1 93 ? -4.315 -4.317 34.768 1.00 97.88 93 ALA A N 1
ATOM 715 C CA . ALA A 1 93 ? -4.983 -5.315 35.600 1.00 97.88 93 ALA A CA 1
ATOM 716 C C . ALA A 1 93 ? -6.303 -5.829 35.006 1.00 97.88 93 ALA A C 1
ATOM 718 O O . ALA A 1 93 ? -6.908 -5.220 34.121 1.00 97.88 93 ALA A O 1
ATOM 719 N N . VAL A 1 94 ? -6.775 -6.964 35.535 1.00 98.31 94 VAL A N 1
ATOM 720 C CA . VAL A 1 94 ? -8.087 -7.544 35.235 1.00 98.31 94 VAL A CA 1
ATOM 721 C C . VAL A 1 94 ? -8.805 -7.964 36.514 1.00 98.31 94 VAL A C 1
ATOM 723 O O . VAL A 1 94 ? -8.194 -8.497 37.438 1.00 98.31 94 VAL A O 1
ATOM 726 N N . SER A 1 95 ? -10.123 -7.777 36.551 1.00 98.25 95 SER A N 1
ATOM 727 C CA . SER A 1 95 ? -11.007 -8.441 37.512 1.00 98.25 95 SER A CA 1
ATOM 728 C C . SER A 1 95 ? -12.302 -8.889 36.837 1.00 98.25 95 SER A C 1
ATOM 730 O O . SER A 1 95 ? -12.674 -8.378 35.784 1.00 98.25 95 SER A O 1
ATOM 732 N N . THR A 1 96 ? -12.998 -9.869 37.413 1.00 97.88 96 THR A N 1
ATOM 733 C CA . THR A 1 96 ? -14.266 -10.376 36.871 1.00 97.88 96 THR A CA 1
ATOM 734 C C . THR A 1 96 ? -15.186 -10.865 37.983 1.00 97.88 96 THR A C 1
ATOM 736 O O . THR A 1 96 ? -14.723 -11.267 39.048 1.00 97.88 96 THR A O 1
ATOM 739 N N . GLY A 1 97 ? -16.492 -10.846 37.729 1.00 97.69 97 GLY A N 1
ATOM 740 C CA . GLY A 1 97 ? -17.517 -11.352 38.634 1.00 97.69 97 GLY A CA 1
ATOM 741 C C . GLY A 1 97 ? -18.778 -11.763 37.881 1.00 97.69 97 GLY A C 1
ATOM 742 O O . GLY A 1 97 ? -18.931 -11.474 36.690 1.00 97.69 97 GLY A O 1
ATOM 743 N N . GLY A 1 98 ? -19.676 -12.455 38.577 1.00 96.75 98 GLY A N 1
ATOM 744 C CA . GLY A 1 98 ? -20.987 -12.821 38.056 1.00 96.75 98 GLY A CA 1
ATOM 745 C C . GLY A 1 98 ? -22.032 -12.886 39.163 1.00 96.75 98 GLY A C 1
ATOM 746 O O . GLY A 1 98 ? -21.701 -13.206 40.304 1.00 96.75 98 GLY A O 1
ATOM 747 N N . ALA A 1 99 ? -23.272 -12.533 38.836 1.00 96.25 99 ALA A N 1
ATOM 748 C CA . ALA A 1 99 ? -24.410 -12.612 39.746 1.00 96.25 99 ALA A CA 1
ATOM 749 C C . ALA A 1 99 ? -25.722 -12.727 38.962 1.00 96.25 99 ALA A C 1
ATOM 751 O O . ALA A 1 99 ? -25.824 -12.206 37.856 1.00 96.25 99 ALA A O 1
ATOM 752 N N . THR A 1 100 ? -26.735 -13.353 39.557 1.00 95.44 100 THR A N 1
ATOM 753 C CA . THR A 1 100 ? -28.127 -13.241 39.098 1.00 95.44 100 THR A CA 1
ATOM 754 C C . THR A 1 100 ? -28.838 -12.269 40.036 1.00 95.44 100 THR A C 1
ATOM 756 O O . THR A 1 100 ? -29.219 -12.642 41.144 1.00 95.44 100 THR A O 1
ATOM 759 N N . SER A 1 101 ? -28.876 -10.989 39.667 1.00 95.31 101 SER A N 1
ATOM 760 C CA . SER A 1 101 ? -29.220 -9.890 40.581 1.00 95.31 101 SER A CA 1
ATOM 761 C C . SER A 1 101 ? -29.580 -8.616 39.807 1.00 95.31 101 SER A C 1
ATOM 763 O O . SER A 1 101 ? -29.468 -8.566 38.585 1.00 95.31 101 SER A O 1
ATOM 765 N N . THR A 1 102 ? -30.001 -7.569 40.519 1.00 95.81 102 THR A N 1
ATOM 766 C CA . THR A 1 102 ? -30.101 -6.197 39.993 1.00 95.81 102 THR A CA 1
ATOM 767 C C . THR A 1 102 ? -28.764 -5.451 40.033 1.00 95.81 102 THR A C 1
ATOM 769 O O . THR A 1 102 ? -28.661 -4.358 39.479 1.00 95.81 102 THR A O 1
ATOM 772 N N . SER A 1 103 ? -27.742 -5.995 40.706 1.00 96.75 103 SER A N 1
ATOM 773 C CA . SER A 1 103 ? -26.395 -5.417 40.730 1.00 96.75 103 SER A CA 1
ATOM 774 C C . SER A 1 103 ? -25.281 -6.460 40.825 1.00 96.75 103 SER A C 1
ATOM 776 O O . SER A 1 103 ? -25.473 -7.560 41.350 1.00 96.75 103 SER A O 1
ATOM 778 N N . LEU A 1 104 ? -24.098 -6.086 40.335 1.00 97.94 104 LEU A N 1
ATOM 779 C CA . LEU A 1 104 ? -22.853 -6.843 40.449 1.00 97.94 104 LEU A CA 1
ATOM 780 C C . LEU A 1 104 ? -21.724 -5.910 40.910 1.00 97.94 104 LEU A C 1
ATOM 782 O O . LEU A 1 104 ? -21.432 -4.919 40.243 1.00 97.94 104 LEU A O 1
ATOM 786 N N . THR A 1 105 ? -21.070 -6.257 42.021 1.00 98.50 105 THR A N 1
ATOM 787 C CA . THR A 1 105 ? -19.909 -5.530 42.558 1.00 98.50 105 THR A CA 1
ATOM 788 C C . THR A 1 105 ? -18.633 -6.339 42.348 1.00 98.50 105 THR A C 1
ATOM 790 O O . THR A 1 105 ? -18.581 -7.515 42.704 1.00 98.50 105 THR A O 1
ATOM 793 N N . ILE A 1 106 ? -17.594 -5.713 41.793 1.00 98.44 106 ILE A N 1
ATOM 794 C CA . ILE A 1 106 ? -16.295 -6.334 41.508 1.00 98.44 106 ILE A CA 1
ATOM 795 C C . ILE A 1 106 ? -15.194 -5.431 42.068 1.00 98.44 106 ILE A C 1
ATOM 797 O O . ILE A 1 106 ? -15.129 -4.255 41.720 1.00 98.44 106 ILE A O 1
ATOM 801 N N . SER A 1 107 ? -14.302 -5.966 42.902 1.00 98.38 107 SER A N 1
ATOM 802 C CA . SER A 1 107 ? -13.104 -5.226 43.321 1.00 98.38 107 SER A CA 1
ATOM 803 C C . SER A 1 107 ? -12.097 -5.165 42.167 1.00 98.38 107 SER A C 1
ATOM 805 O O . SER A 1 107 ? -11.861 -6.168 41.488 1.00 98.38 107 SER A O 1
ATOM 807 N N . HIS A 1 108 ? -11.529 -3.991 41.907 1.00 98.50 108 HIS A N 1
ATOM 808 C CA . HIS A 1 108 ? -10.547 -3.774 40.850 1.00 98.50 108 HIS A CA 1
ATOM 809 C C . HIS A 1 108 ? -9.497 -2.755 41.293 1.00 98.50 108 HIS A C 1
ATOM 811 O O . HIS A 1 108 ? -9.817 -1.790 41.986 1.00 98.50 108 HIS A O 1
ATOM 817 N N . THR A 1 109 ? -8.252 -2.963 40.871 1.00 98.38 109 THR A N 1
ATOM 818 C CA . THR A 1 109 ? -7.120 -2.110 41.240 1.00 98.38 109 THR A CA 1
ATOM 819 C C . THR A 1 109 ? -6.477 -1.547 39.987 1.00 98.38 109 THR A C 1
ATOM 821 O O . THR A 1 109 ? -5.950 -2.315 39.191 1.00 98.38 109 THR A O 1
ATOM 824 N N . CYS A 1 110 ? -6.479 -0.220 39.845 1.00 97.75 110 CYS A N 1
ATOM 825 C CA . CYS A 1 110 ? -5.751 0.462 38.771 1.00 97.75 110 CYS A CA 1
ATOM 826 C C . CYS A 1 110 ? -4.386 0.958 39.272 1.00 97.75 110 CYS A C 1
ATOM 828 O O . CYS A 1 110 ? -4.310 1.590 40.335 1.00 97.75 110 CYS A O 1
ATOM 830 N N . THR A 1 111 ? -3.322 0.762 38.491 1.00 96.69 111 THR A N 1
ATOM 831 C CA . THR A 1 111 ? -1.964 1.250 38.793 1.00 96.69 111 THR A CA 1
ATOM 832 C C . THR A 1 111 ? -1.348 2.039 37.629 1.00 96.69 111 THR A C 1
ATOM 834 O O . THR A 1 111 ? -1.903 2.095 36.536 1.00 96.69 111 THR A O 1
ATOM 837 N N . GLY A 1 112 ? -0.236 2.742 37.877 1.00 95.12 112 GLY A N 1
ATOM 838 C CA . GLY A 1 112 ? 0.496 3.506 36.856 1.00 95.12 112 GLY A CA 1
ATOM 839 C C . GLY A 1 112 ? -0.064 4.901 36.530 1.00 95.12 112 GLY A C 1
ATOM 840 O O . GLY A 1 112 ? -0.780 5.513 37.323 1.00 95.12 112 GLY A O 1
ATOM 841 N N . ALA A 1 113 ? 0.311 5.429 35.360 1.00 95.69 113 ALA A N 1
ATOM 842 C CA . ALA A 1 113 ? -0.032 6.773 34.879 1.00 95.69 113 ALA A CA 1
ATOM 843 C C . ALA A 1 113 ? -0.800 6.719 33.547 1.00 95.69 113 ALA A C 1
ATOM 845 O O . ALA A 1 113 ? -0.760 5.703 32.852 1.00 95.69 113 ALA A O 1
ATOM 846 N N . ASN A 1 114 ? -1.490 7.815 33.192 1.00 96.19 114 ASN A N 1
ATOM 847 C CA . ASN A 1 114 ? -2.302 7.919 31.969 1.00 96.19 114 ASN A CA 1
ATOM 848 C C . ASN A 1 114 ? -3.249 6.719 31.825 1.00 96.19 114 ASN A C 1
ATOM 850 O O . ASN A 1 114 ? -3.175 5.940 30.876 1.00 96.19 114 ASN A O 1
ATOM 854 N N . ARG A 1 115 ? -4.075 6.522 32.853 1.00 97.81 115 ARG A N 1
ATOM 855 C CA . ARG A 1 115 ? -4.837 5.288 33.036 1.00 97.81 115 ARG A CA 1
ATOM 856 C C . ARG A 1 115 ? -6.163 5.335 32.302 1.00 97.81 115 ARG A C 1
ATOM 858 O O . ARG A 1 115 ? -6.782 6.393 32.177 1.00 97.81 115 ARG A O 1
ATOM 865 N N . TYR A 1 116 ? -6.634 4.169 31.899 1.00 98.56 116 TYR A N 1
ATOM 866 C CA . TYR A 1 116 ? -7.985 3.990 31.397 1.00 98.56 116 TYR A CA 1
ATOM 867 C C . TYR A 1 116 ? -8.533 2.660 31.893 1.00 98.56 116 TYR A C 1
ATOM 869 O O . TYR A 1 116 ? -7.848 1.645 31.802 1.00 98.56 116 TYR A O 1
ATOM 877 N N . LEU A 1 117 ? -9.748 2.662 32.435 1.00 98.69 117 LEU A N 1
ATOM 878 C CA . LEU A 1 117 ? -10.438 1.442 32.847 1.00 98.69 117 LEU A CA 1
ATOM 879 C C . LEU A 1 117 ? -11.612 1.203 31.908 1.00 98.69 117 LEU A C 1
ATOM 881 O O . LEU A 1 117 ? -12.475 2.069 31.755 1.00 98.69 117 LEU A O 1
ATOM 885 N N . THR A 1 118 ? -11.645 0.009 31.325 1.00 98.56 118 THR A N 1
ATOM 886 C CA . THR A 1 118 ? -12.797 -0.513 30.591 1.00 98.56 118 THR A CA 1
ATOM 887 C C . THR A 1 118 ? -13.545 -1.528 31.446 1.00 98.56 118 THR A C 1
ATOM 889 O O . THR A 1 118 ? -12.926 -2.333 32.138 1.00 98.56 118 THR A O 1
ATOM 892 N N . VAL A 1 119 ? -14.874 -1.514 31.402 1.00 98.50 119 VAL A N 1
ATOM 893 C CA . VAL A 1 119 ? -15.727 -2.528 32.028 1.00 98.50 119 VAL A CA 1
ATOM 894 C C . VAL A 1 119 ? -16.625 -3.131 30.966 1.00 98.50 119 VAL A C 1
ATOM 896 O O . VAL A 1 119 ? -17.480 -2.453 30.398 1.00 98.50 119 VAL A O 1
ATOM 899 N N . GLY A 1 120 ? -16.415 -4.416 30.705 1.00 97.75 120 GLY A N 1
ATOM 900 C CA . GLY A 1 120 ? -17.286 -5.216 29.862 1.00 97.75 120 GLY A CA 1
ATOM 901 C C . GLY A 1 120 ? -18.427 -5.811 30.668 1.00 97.75 120 GLY A C 1
ATOM 902 O O . GLY A 1 120 ? -18.199 -6.334 31.760 1.00 97.75 120 GLY A O 1
ATOM 903 N N . VAL A 1 121 ? -19.638 -5.760 30.120 1.00 97.12 121 VAL A N 1
ATOM 904 C CA . VAL A 1 121 ? -20.831 -6.362 30.718 1.00 97.12 121 VAL A CA 1
ATOM 905 C C . VAL A 1 121 ? -21.517 -7.253 29.691 1.00 97.12 121 VAL A C 1
ATOM 907 O O . VAL A 1 121 ? -21.826 -6.809 28.588 1.00 97.12 121 VAL A O 1
ATOM 910 N N . SER A 1 122 ? -21.773 -8.496 30.077 1.00 94.81 122 SER A N 1
ATOM 911 C CA . SER A 1 122 ? -22.469 -9.513 29.294 1.00 94.81 122 SER A CA 1
ATOM 912 C C . SER A 1 122 ? -23.697 -9.974 30.073 1.00 94.81 122 SER A C 1
ATOM 914 O O . SER A 1 122 ? -23.559 -10.441 31.204 1.00 94.81 122 SER A O 1
ATOM 916 N N . THR A 1 123 ? -24.892 -9.858 29.495 1.00 93.25 123 THR A N 1
ATOM 917 C CA . THR A 1 123 ? -26.144 -10.264 30.160 1.00 93.25 123 THR A CA 1
ATOM 918 C C . THR A 1 123 ? -27.079 -11.031 29.229 1.00 93.25 123 THR A C 1
ATOM 920 O O . THR A 1 123 ? -26.901 -11.057 28.007 1.00 93.25 123 THR A O 1
ATOM 923 N N . THR A 1 124 ? -28.088 -11.669 29.820 1.00 85.50 124 THR A N 1
ATOM 924 C CA . THR A 1 124 ? -29.248 -12.241 29.123 1.00 85.50 124 THR A CA 1
ATOM 925 C C . THR A 1 124 ? -30.550 -11.639 29.662 1.00 85.50 124 THR A C 1
ATOM 927 O O . THR A 1 124 ? -30.599 -11.152 30.788 1.00 85.50 124 THR A O 1
ATOM 930 N N . GLY A 1 125 ? -31.628 -11.657 28.868 1.00 76.88 125 GLY A N 1
ATOM 931 C CA . GLY A 1 125 ? -32.969 -11.260 29.333 1.00 76.88 125 GLY A CA 1
ATOM 932 C C . GLY A 1 125 ? -33.444 -9.861 28.919 1.00 76.88 125 GLY A C 1
ATOM 933 O O . GLY A 1 125 ? -34.340 -9.321 29.558 1.00 76.88 125 GLY A O 1
ATOM 934 N N . ALA A 1 126 ? -32.884 -9.287 27.847 1.00 66.69 126 ALA A N 1
ATOM 935 C CA . ALA A 1 126 ? -33.346 -8.049 27.189 1.00 66.69 126 ALA A CA 1
ATOM 936 C C . ALA A 1 126 ? -33.278 -6.739 28.012 1.00 66.69 126 ALA A C 1
ATOM 938 O O . ALA A 1 126 ? -33.680 -5.692 27.509 1.00 66.69 126 ALA A O 1
ATOM 939 N N . ALA A 1 127 ? -32.731 -6.752 29.232 1.00 79.25 127 ALA A N 1
ATOM 940 C CA . ALA A 1 127 ? -32.461 -5.536 29.999 1.00 79.25 127 ALA A CA 1
ATOM 941 C C . ALA A 1 127 ? -30.976 -5.156 29.910 1.00 79.25 127 ALA A C 1
ATOM 943 O O . ALA A 1 127 ? -30.112 -5.857 30.443 1.00 79.25 127 ALA A O 1
ATOM 944 N N . ALA A 1 128 ? -30.685 -4.037 29.249 1.00 86.19 128 ALA A N 1
ATOM 945 C CA . ALA A 1 128 ? -29.351 -3.449 29.217 1.00 86.19 128 ALA A CA 1
ATOM 946 C C . ALA A 1 128 ? -28.940 -2.902 30.602 1.00 86.19 128 ALA A C 1
ATOM 948 O O . ALA A 1 128 ? -29.810 -2.525 31.399 1.00 86.19 128 ALA A O 1
ATOM 949 N N . PRO A 1 129 ? -27.631 -2.813 30.905 1.00 93.56 129 PRO A N 1
ATOM 950 C CA . PRO A 1 129 ? -27.161 -2.162 32.123 1.00 93.56 129 PRO A CA 1
ATOM 951 C C . PRO A 1 129 ? -27.601 -0.696 32.188 1.00 93.56 129 PRO A C 1
ATOM 953 O O . PRO A 1 129 ? -27.451 0.058 31.220 1.00 93.56 129 PRO A O 1
ATOM 956 N N . THR A 1 130 ? -28.127 -0.289 33.345 1.00 95.94 130 THR A N 1
ATOM 957 C CA . THR A 1 130 ? -28.604 1.081 33.599 1.00 95.94 130 THR A CA 1
ATOM 958 C C . THR A 1 130 ? -27.474 2.022 34.003 1.00 95.94 130 THR A C 1
ATOM 960 O O . THR A 1 130 ? -27.601 3.233 33.844 1.00 95.94 130 THR A O 1
ATOM 963 N N . GLY A 1 131 ? -26.354 1.481 34.484 1.00 97.06 131 GLY A N 1
ATOM 964 C CA . GLY A 1 131 ? -25.162 2.256 34.800 1.00 97.06 131 GLY A CA 1
ATOM 965 C C . GLY A 1 131 ? -24.007 1.389 35.278 1.00 97.06 131 GLY A C 1
ATOM 966 O O . GLY A 1 131 ? -24.210 0.284 35.786 1.00 97.06 131 GLY A O 1
ATOM 967 N N . VAL A 1 132 ? -22.795 1.920 35.131 1.00 98.69 132 VAL A N 1
ATOM 968 C CA . VAL A 1 132 ? -21.573 1.351 35.703 1.00 98.69 132 VAL A CA 1
ATOM 969 C C . VAL A 1 132 ? -20.809 2.459 36.420 1.00 98.69 132 VAL A C 1
ATOM 971 O O . VAL A 1 132 ? -20.646 3.551 35.875 1.00 98.69 132 VAL A O 1
ATOM 974 N N . THR A 1 133 ? -20.344 2.191 37.639 1.00 98.75 133 THR A N 1
ATOM 975 C CA . THR A 1 133 ? -19.493 3.118 38.403 1.00 98.75 133 THR A CA 1
ATOM 976 C C . THR A 1 133 ? -18.191 2.455 38.819 1.00 98.75 133 THR A C 1
ATOM 978 O O . THR A 1 133 ? -18.200 1.268 39.135 1.00 98.75 133 THR A O 1
ATOM 981 N N . TYR A 1 134 ? -17.114 3.230 38.921 1.00 98.56 134 TYR A N 1
ATOM 982 C CA . TYR A 1 134 ? -15.872 2.839 39.588 1.00 98.56 134 TYR A CA 1
ATOM 983 C C . TYR A 1 134 ? -15.561 3.857 40.682 1.00 98.56 134 TYR A C 1
ATOM 985 O O . TYR A 1 134 ? -15.518 5.053 40.401 1.00 98.56 134 TYR A O 1
ATOM 993 N N . ASP A 1 135 ? -15.391 3.396 41.922 1.00 97.62 135 ASP A N 1
ATOM 994 C CA . ASP A 1 135 ? -15.145 4.281 43.076 1.00 97.62 135 ASP A CA 1
ATOM 995 C C . ASP A 1 135 ? -16.231 5.371 43.234 1.00 97.62 135 ASP A C 1
ATOM 997 O O . ASP A 1 135 ? -15.968 6.556 43.424 1.00 97.62 135 ASP A O 1
ATOM 1001 N N . GLY A 1 136 ? -17.492 4.985 43.002 1.00 97.19 136 GLY A N 1
ATOM 1002 C CA . GLY A 1 136 ? -18.644 5.895 43.001 1.00 97.19 136 GLY A CA 1
ATOM 1003 C C . GLY A 1 136 ? -18.728 6.856 41.805 1.00 97.19 136 GLY A C 1
ATOM 1004 O O . GLY A 1 136 ? -19.770 7.476 41.604 1.00 97.19 136 GLY A O 1
ATOM 1005 N N . SER A 1 137 ? -17.688 6.955 40.973 1.00 98.25 137 SER A N 1
ATOM 1006 C CA . SER A 1 137 ? -17.691 7.782 39.763 1.00 98.25 137 SER A CA 1
ATOM 1007 C C . SER A 1 137 ? -18.371 7.054 38.608 1.00 98.25 137 SER A C 1
ATOM 1009 O O . SER A 1 137 ? -18.044 5.904 38.312 1.00 98.25 137 SER A O 1
ATOM 1011 N N . ALA A 1 138 ? -19.312 7.718 37.936 1.00 98.25 138 ALA A N 1
ATOM 1012 C CA . ALA A 1 138 ? -19.995 7.156 36.775 1.00 98.25 138 ALA A CA 1
ATOM 1013 C C . ALA A 1 138 ? -19.030 6.955 35.597 1.00 98.25 138 ALA A C 1
ATOM 1015 O O . ALA A 1 138 ? -18.239 7.837 35.266 1.00 98.25 138 ALA A O 1
ATOM 1016 N N . MET A 1 139 ? -19.121 5.791 34.958 1.00 98.62 139 MET A N 1
ATOM 1017 C CA . MET A 1 139 ? -18.413 5.479 33.720 1.00 98.62 139 MET A CA 1
ATOM 1018 C C . MET A 1 139 ? -19.275 5.848 32.506 1.00 98.62 139 MET A C 1
ATOM 1020 O O . MET A 1 139 ? -20.505 5.859 32.579 1.00 98.62 139 MET A O 1
ATOM 1024 N N . THR A 1 140 ? -18.638 6.098 31.366 1.00 98.12 140 THR A N 1
ATOM 1025 C CA . THR A 1 140 ? -19.319 6.387 30.097 1.00 98.12 140 THR A CA 1
ATOM 1026 C C . THR A 1 140 ? -19.553 5.093 29.323 1.00 98.12 140 THR A C 1
ATOM 1028 O O . THR A 1 140 ? -18.608 4.335 29.119 1.00 98.12 140 THR A O 1
ATOM 1031 N N . LYS A 1 141 ? -20.777 4.835 28.848 1.00 98.19 141 LYS A N 1
ATOM 1032 C CA . LYS A 1 141 ? -21.053 3.726 27.917 1.00 98.19 141 LYS A CA 1
ATOM 1033 C C . LYS A 1 141 ? -20.423 4.050 26.561 1.00 98.19 141 LYS A C 1
ATOM 1035 O O . LYS A 1 141 ? -20.757 5.073 25.971 1.00 98.19 141 LYS A O 1
ATOM 1040 N N . LEU A 1 142 ? -19.514 3.201 26.092 1.00 97.69 142 LEU A N 1
ATOM 1041 C CA . LEU A 1 142 ? -18.790 3.381 24.829 1.00 97.69 142 LEU A CA 1
ATOM 1042 C C . LEU A 1 142 ? -19.517 2.694 23.672 1.00 97.69 142 LEU A C 1
ATOM 1044 O O . LEU A 1 142 ? -19.629 3.254 22.586 1.00 97.69 142 LEU A O 1
ATOM 1048 N N . VAL A 1 143 ? -20.014 1.479 23.913 1.00 96.62 143 VAL A N 1
ATOM 1049 C CA . VAL A 1 143 ? -20.717 0.670 22.913 1.00 96.62 143 VAL A CA 1
ATOM 1050 C C . VAL A 1 143 ? -21.616 -0.357 23.595 1.00 96.62 143 VAL A C 1
ATOM 1052 O O . VAL A 1 143 ? -21.315 -0.831 24.693 1.00 96.62 143 VAL A O 1
ATOM 1055 N N . GLU A 1 144 ? -22.728 -0.691 22.951 1.00 95.31 144 GLU A N 1
ATOM 1056 C CA . GLU A 1 144 ? -23.665 -1.728 23.366 1.00 95.31 144 GLU A CA 1
ATOM 1057 C C . GLU A 1 144 ? -24.299 -2.369 22.138 1.00 95.31 144 GLU A C 1
ATOM 1059 O O . GLU A 1 144 ? -24.560 -1.686 21.149 1.00 95.31 144 GLU A O 1
ATOM 1064 N N . ASP A 1 145 ? -24.567 -3.667 22.220 1.00 92.06 145 ASP A N 1
ATOM 1065 C CA . ASP A 1 145 ? -25.367 -4.358 21.222 1.00 92.06 145 ASP A CA 1
ATOM 1066 C C . ASP A 1 145 ? -26.156 -5.515 21.833 1.00 92.06 145 ASP A C 1
ATOM 1068 O O . ASP A 1 145 ? -25.756 -6.136 22.825 1.00 92.06 145 ASP A O 1
ATOM 1072 N N . THR A 1 146 ? -27.306 -5.789 21.231 1.00 89.69 146 THR A N 1
ATOM 1073 C CA . THR A 1 146 ? -28.316 -6.719 21.720 1.00 89.69 146 THR A CA 1
ATOM 1074 C C . THR A 1 146 ? -28.832 -7.574 20.577 1.00 89.69 146 THR A C 1
ATOM 1076 O O . THR A 1 146 ? -29.379 -7.081 19.597 1.00 89.69 146 THR A O 1
ATOM 1079 N N . THR A 1 147 ? -28.763 -8.891 20.747 1.00 83.31 147 THR A N 1
ATOM 1080 C CA . THR A 1 147 ? -29.468 -9.811 19.846 1.00 83.31 147 THR A CA 1
ATOM 1081 C C . THR A 1 147 ? -30.982 -9.683 20.039 1.00 83.31 147 THR A C 1
ATOM 1083 O O . THR A 1 147 ? -31.461 -9.581 21.170 1.00 83.31 147 THR A O 1
ATOM 1086 N N . THR A 1 148 ? -31.770 -9.822 18.966 1.00 69.38 148 THR A N 1
ATOM 1087 C CA . THR A 1 148 ? -33.252 -9.824 19.017 1.00 69.38 148 THR A CA 1
ATOM 1088 C C . THR A 1 148 ? -33.821 -10.856 20.004 1.00 69.38 148 THR A C 1
ATOM 1090 O O . THR A 1 148 ? -34.951 -10.734 20.463 1.00 69.38 148 THR A O 1
ATOM 1093 N N . ALA A 1 149 ? -33.029 -11.876 20.351 1.00 62.88 149 ALA A N 1
ATOM 1094 C CA . ALA A 1 149 ? -33.402 -12.969 21.237 1.00 62.88 149 ALA A CA 1
ATOM 1095 C C . ALA A 1 149 ? -32.743 -12.916 22.638 1.00 62.88 149 ALA A C 1
ATOM 1097 O O . ALA A 1 149 ? -32.818 -13.912 23.367 1.00 62.88 149 ALA A O 1
ATOM 1098 N N . GLY A 1 150 ? -32.120 -11.791 23.025 1.00 79.56 150 GLY A N 1
ATOM 1099 C CA . GLY A 1 150 ? -31.922 -11.404 24.430 1.00 79.56 150 GLY A CA 1
ATOM 1100 C C . GLY A 1 150 ? -30.510 -11.471 25.032 1.00 79.56 150 GLY A C 1
ATOM 1101 O O . GLY A 1 150 ? -30.405 -11.194 26.223 1.00 79.56 150 GLY A O 1
ATOM 1102 N N . ALA A 1 151 ? -29.457 -11.824 24.283 1.00 87.69 151 ALA A N 1
ATOM 1103 C CA 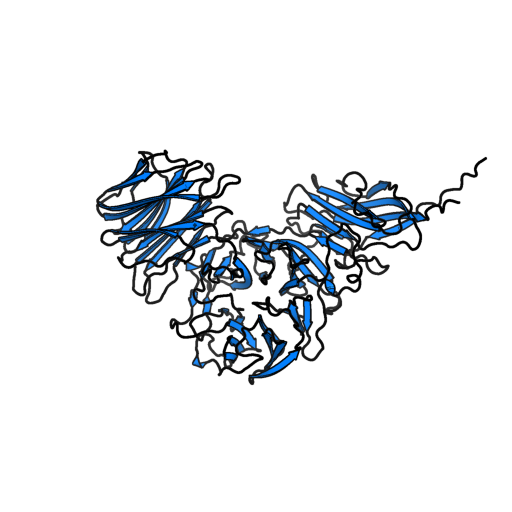. ALA A 1 151 ? -28.058 -11.660 24.723 1.00 87.69 151 ALA A CA 1
ATOM 1104 C C . ALA A 1 151 ? -27.576 -10.221 24.477 1.00 87.69 151 ALA A C 1
ATOM 1106 O O . ALA A 1 151 ? -27.784 -9.706 23.374 1.00 87.69 151 ALA A O 1
ATOM 1107 N N . ILE A 1 152 ? -26.937 -9.610 25.479 1.00 92.00 152 ILE A N 1
ATOM 1108 C CA . ILE A 1 152 ? -26.500 -8.206 25.475 1.00 92.00 152 ILE A CA 1
ATOM 1109 C C . ILE A 1 152 ? -25.024 -8.124 25.848 1.00 92.00 152 ILE A C 1
ATOM 1111 O O . ILE A 1 152 ? -24.582 -8.770 26.799 1.00 92.00 152 ILE A O 1
ATOM 1115 N N . CYS A 1 153 ? -24.280 -7.293 25.125 1.00 93.06 153 CYS A N 1
ATOM 1116 C CA . CYS A 1 153 ? -22.904 -6.935 25.432 1.00 93.06 153 CYS A CA 1
ATOM 1117 C C . CYS A 1 153 ? -22.772 -5.411 25.477 1.00 93.06 153 CYS A C 1
ATOM 1119 O O . CYS A 1 153 ? -23.333 -4.717 24.635 1.00 93.06 153 CYS A O 1
ATOM 1121 N N . SER A 1 154 ? -22.025 -4.878 26.443 1.00 96.75 154 SER A N 1
ATOM 1122 C CA . SER A 1 154 ? -21.661 -3.459 26.478 1.00 96.75 154 SER A CA 1
ATOM 1123 C C . SER A 1 154 ? -20.255 -3.241 27.029 1.00 96.75 154 SER A C 1
ATOM 1125 O O . SER A 1 154 ? -19.759 -4.047 27.818 1.00 96.75 154 SER A O 1
ATOM 1127 N N . ILE A 1 155 ? -19.624 -2.139 26.619 1.00 98.25 155 ILE A N 1
ATOM 1128 C CA . ILE A 1 155 ? -18.335 -1.670 27.134 1.00 98.25 155 ILE A CA 1
ATOM 1129 C C . ILE A 1 155 ? -18.517 -0.270 27.707 1.00 98.25 155 ILE A C 1
ATOM 1131 O O . ILE A 1 155 ? -19.094 0.609 27.067 1.00 98.25 155 ILE A O 1
ATOM 1135 N N . TRP A 1 156 ? -17.988 -0.062 28.907 1.00 98.69 156 TRP A N 1
ATOM 1136 C CA . TRP A 1 156 ? -17.981 1.213 29.613 1.00 98.69 156 TRP A CA 1
ATOM 1137 C C . TRP A 1 156 ? -16.545 1.656 29.872 1.00 98.69 156 TRP A C 1
ATOM 1139 O O . TRP A 1 156 ? -15.687 0.811 30.104 1.00 98.69 156 TRP A O 1
ATOM 1149 N N . GLY A 1 157 ? -16.277 2.959 29.858 1.00 98.44 157 GLY A N 1
ATOM 1150 C CA . GLY A 1 157 ? -14.937 3.520 30.014 1.00 98.44 157 GLY A CA 1
ATOM 1151 C C . GLY A 1 157 ? -14.867 4.669 31.012 1.00 98.44 157 GLY A C 1
ATOM 1152 O O . GLY A 1 157 ? -15.811 5.450 31.144 1.00 98.44 157 GLY A O 1
ATOM 1153 N N . ILE A 1 158 ? -13.732 4.795 31.699 1.00 98.50 158 ILE A N 1
ATOM 1154 C CA . ILE A 1 158 ? -13.392 5.973 32.505 1.00 98.50 158 ILE A CA 1
ATOM 1155 C C . ILE A 1 158 ? -11.904 6.299 32.364 1.00 98.50 158 ILE A C 1
ATOM 1157 O O . ILE A 1 158 ? -11.039 5.423 32.446 1.00 98.50 158 ILE A O 1
ATOM 1161 N N . LYS A 1 159 ? -11.615 7.583 32.142 1.00 97.94 159 LYS A N 1
ATOM 1162 C CA . LYS A 1 159 ? -10.254 8.119 32.047 1.00 97.94 159 LYS A CA 1
ATOM 1163 C C . LYS A 1 159 ? -9.713 8.478 33.426 1.00 97.94 159 LYS A C 1
ATOM 1165 O O . LYS A 1 159 ? -10.481 8.914 34.279 1.00 97.94 159 LYS A O 1
ATOM 1170 N N . ASN A 1 160 ? -8.408 8.310 33.632 1.00 96.44 160 ASN A N 1
ATOM 1171 C CA . ASN A 1 160 ? -7.732 8.527 34.912 1.00 96.44 160 ASN A CA 1
ATOM 1172 C C . ASN A 1 160 ? -8.508 7.964 36.130 1.00 96.44 160 ASN A C 1
ATOM 1174 O O . ASN A 1 160 ? -8.748 8.713 37.080 1.00 96.44 160 ASN A O 1
ATOM 1178 N N . PRO A 1 161 ? -8.898 6.668 36.137 1.00 97.94 161 PRO A N 1
ATOM 1179 C CA . PRO A 1 161 ? -9.537 6.049 37.305 1.00 97.94 161 PRO A CA 1
ATOM 1180 C C . PRO A 1 161 ? -8.702 6.267 38.576 1.00 97.94 161 PRO A C 1
ATOM 1182 O O . PRO A 1 161 ? -7.479 6.373 38.492 1.00 97.94 161 PRO A O 1
ATOM 1185 N N . SER A 1 162 ? -9.305 6.313 39.767 1.00 97.38 162 SER A N 1
ATOM 1186 C CA . SER A 1 162 ? -8.545 6.366 41.028 1.00 97.38 162 SER A CA 1
ATOM 1187 C C . SER A 1 162 ? -7.627 5.139 41.183 1.00 97.38 162 SER A C 1
ATOM 1189 O O . SER A 1 162 ? -7.939 4.033 40.726 1.00 97.38 162 SER A O 1
ATOM 1191 N N . THR A 1 163 ? -6.427 5.349 41.741 1.00 95.81 163 THR A N 1
ATOM 1192 C CA . THR A 1 163 ? -5.489 4.256 42.058 1.00 95.81 163 THR A CA 1
ATOM 1193 C C . THR A 1 163 ? -5.992 3.460 43.261 1.00 95.81 163 THR A C 1
ATOM 1195 O O . THR A 1 163 ? -6.786 3.954 44.060 1.00 95.81 163 THR A O 1
ATOM 1198 N N . GLY A 1 164 ? -5.471 2.244 43.432 1.00 92.88 164 GLY A N 1
ATOM 1199 C CA . GLY A 1 164 ? -5.805 1.393 44.575 1.00 92.88 164 GLY A CA 1
ATOM 1200 C C . GLY A 1 164 ? -7.047 0.539 44.336 1.00 92.88 164 GLY A C 1
ATOM 1201 O O . GLY A 1 164 ? -7.630 0.570 43.253 1.00 92.88 164 GLY A O 1
ATOM 1202 N N . ALA A 1 165 ? -7.394 -0.276 45.331 1.00 96.38 165 ALA A N 1
ATOM 1203 C CA . ALA A 1 165 ? -8.500 -1.220 45.244 1.00 96.38 165 ALA A CA 1
ATOM 1204 C C . ALA A 1 165 ? -9.835 -0.499 45.465 1.00 96.38 165 ALA A C 1
ATOM 1206 O O . ALA A 1 165 ? -10.162 -0.136 46.593 1.00 96.38 165 ALA A O 1
ATOM 1207 N N . ASN A 1 166 ? -10.608 -0.334 44.395 1.00 98.31 166 ASN A N 1
ATOM 1208 C CA . ASN A 1 166 ? -11.938 0.267 44.432 1.00 98.31 166 ASN A CA 1
ATOM 1209 C C . ASN A 1 166 ? -12.974 -0.681 43.818 1.00 98.31 166 ASN A C 1
ATOM 1211 O O . ASN A 1 166 ? -12.643 -1.715 43.234 1.00 98.31 166 ASN A O 1
ATOM 1215 N N . ASN A 1 167 ? -14.254 -0.345 43.966 1.00 98.56 167 ASN A N 1
ATOM 1216 C CA . ASN A 1 167 ? -15.344 -1.176 43.469 1.00 98.56 167 ASN A CA 1
ATOM 1217 C C . ASN A 1 167 ? -15.835 -0.696 42.107 1.00 98.56 167 ASN A C 1
ATOM 1219 O O . ASN A 1 167 ? -16.206 0.467 41.949 1.00 98.56 167 ASN A O 1
ATOM 1223 N N . ILE A 1 168 ? -15.916 -1.631 41.166 1.00 98.81 168 ILE A N 1
ATOM 1224 C CA . ILE A 1 168 ? -16.791 -1.556 40.001 1.00 98.81 168 ILE A CA 1
ATOM 1225 C C . ILE A 1 168 ? -18.184 -1.989 40.458 1.00 98.81 168 ILE A C 1
ATOM 1227 O O . ILE A 1 168 ? -18.323 -3.056 41.055 1.00 98.81 168 ILE A O 1
ATOM 1231 N N . ILE A 1 169 ? -19.211 -1.197 40.165 1.00 98.62 169 ILE A N 1
ATOM 1232 C CA . ILE A 1 169 ? -20.612 -1.541 40.436 1.00 98.62 169 ILE A CA 1
ATOM 1233 C C . ILE A 1 169 ? -21.383 -1.450 39.125 1.00 98.62 169 ILE A C 1
ATOM 1235 O O . ILE A 1 169 ? -21.453 -0.382 38.520 1.00 98.62 169 ILE A O 1
ATOM 1239 N N . ILE A 1 170 ? -21.946 -2.575 38.693 1.00 98.50 170 ILE A N 1
ATOM 1240 C CA . ILE A 1 170 ? -22.814 -2.692 37.519 1.00 98.50 170 ILE A CA 1
ATOM 1241 C C . ILE A 1 170 ? -24.255 -2.760 38.017 1.00 98.50 170 ILE A C 1
ATOM 1243 O O . ILE A 1 170 ? -24.571 -3.605 38.857 1.00 98.50 170 ILE A O 1
ATOM 1247 N N . SER A 1 171 ? -25.118 -1.897 37.488 1.00 97.75 171 SER A N 1
ATOM 1248 C CA . SER A 1 171 ? -26.529 -1.789 37.872 1.00 97.75 171 SER A CA 1
ATOM 1249 C C . SER A 1 171 ? -27.450 -2.191 36.721 1.00 97.75 171 SER A C 1
ATOM 1251 O O . SER A 1 171 ? -27.209 -1.829 35.568 1.00 97.75 171 SER A O 1
ATOM 1253 N N . MET A 1 172 ? -28.527 -2.908 37.043 1.00 95.81 172 MET A N 1
ATOM 1254 C CA . MET A 1 172 ? -29.544 -3.389 36.103 1.00 95.81 172 MET A CA 1
ATOM 1255 C C . MET A 1 172 ? -30.940 -2.907 36.516 1.00 95.81 172 MET A C 1
ATOM 1257 O O . MET A 1 172 ? -31.212 -2.684 37.694 1.00 95.81 172 MET A O 1
ATOM 1261 N N . GLY A 1 173 ? -31.857 -2.790 35.550 1.00 92.94 173 GLY A N 1
ATOM 1262 C CA . GLY A 1 173 ? -33.260 -2.423 35.809 1.00 92.94 173 GLY A CA 1
ATOM 1263 C C . GLY A 1 173 ? -34.116 -3.543 36.424 1.00 92.94 173 GLY A C 1
ATOM 1264 O O . GLY A 1 173 ? -35.234 -3.291 36.861 1.00 92.94 173 GLY A O 1
ATOM 1265 N N . GLY A 1 174 ? -33.600 -4.773 36.465 1.00 92.25 174 GLY A N 1
ATOM 1266 C CA . GLY A 1 174 ? -34.268 -5.959 36.995 1.00 92.25 174 GLY A CA 1
ATOM 1267 C C . GLY A 1 174 ? -33.266 -7.089 37.229 1.00 92.25 174 GLY A C 1
ATOM 1268 O O . GLY A 1 174 ? -32.108 -6.981 36.825 1.00 92.25 174 GLY A O 1
ATOM 1269 N N . SER A 1 175 ? -33.700 -8.152 37.910 1.00 93.12 175 SER A N 1
ATOM 1270 C CA . SER A 1 175 ? -32.836 -9.306 38.177 1.00 93.12 175 SER A CA 1
ATOM 1271 C C . SER A 1 175 ? -32.580 -10.092 36.892 1.00 93.12 175 SER A C 1
ATOM 1273 O O . SER A 1 175 ? -33.525 -10.595 36.284 1.00 93.12 175 SER A O 1
ATOM 1275 N N . VAL A 1 176 ? -31.313 -10.190 36.489 1.00 93.81 176 VAL A N 1
ATOM 1276 C CA . VAL A 1 176 ? -30.857 -10.940 35.309 1.00 93.81 176 VAL A CA 1
ATOM 1277 C C . VAL A 1 176 ? -29.518 -11.614 35.589 1.00 93.81 176 VAL A C 1
ATOM 1279 O O . VAL A 1 176 ? -28.851 -11.276 36.567 1.00 93.81 176 VAL A O 1
ATOM 1282 N N . ASP A 1 177 ? -29.104 -12.545 34.729 1.00 93.88 177 ASP A N 1
ATOM 1283 C CA . ASP A 1 177 ? -27.743 -13.078 34.755 1.00 93.88 177 ASP A CA 1
ATOM 1284 C C . ASP A 1 177 ? -26.764 -12.007 34.251 1.00 93.88 177 ASP A C 1
ATOM 1286 O O . ASP A 1 177 ? -26.836 -11.568 33.101 1.00 93.88 177 ASP A O 1
ATOM 1290 N N . ILE A 1 178 ? -25.848 -11.585 35.121 1.00 94.94 178 ILE A N 1
ATOM 1291 C CA . ILE A 1 178 ? -24.822 -10.583 34.838 1.00 94.94 178 ILE A CA 1
ATOM 1292 C C . ILE A 1 178 ? -23.462 -11.261 34.888 1.00 94.94 178 ILE A C 1
ATOM 1294 O O . ILE A 1 178 ? -23.076 -11.817 35.918 1.00 94.94 178 ILE A O 1
ATOM 1298 N N . ARG A 1 179 ? -22.686 -11.140 33.815 1.00 95.56 179 ARG A N 1
ATOM 1299 C CA . ARG A 1 179 ? -21.244 -11.365 33.834 1.00 95.56 179 ARG A CA 1
ATOM 1300 C C . ARG A 1 179 ? -20.536 -10.053 33.531 1.00 95.56 179 ARG A C 1
ATOM 1302 O O . ARG A 1 179 ? -20.894 -9.362 32.585 1.00 95.56 179 ARG A O 1
ATOM 1309 N N . GLY A 1 180 ? -19.535 -9.709 34.331 1.00 96.75 180 GLY A N 1
ATOM 1310 C CA . GLY A 1 180 ? -18.766 -8.486 34.134 1.00 96.75 180 GLY A CA 1
ATOM 1311 C C . GLY A 1 180 ? -17.274 -8.695 34.324 1.00 96.75 180 GLY A C 1
ATOM 1312 O O . GLY A 1 180 ? -16.841 -9.617 35.026 1.00 96.75 180 GLY A O 1
ATOM 1313 N N . GLY A 1 181 ? -16.481 -7.810 33.730 1.00 97.69 181 GLY A N 1
ATOM 1314 C CA . GLY A 1 181 ? -15.057 -7.729 34.016 1.00 97.69 181 GLY A CA 1
ATOM 1315 C C . GLY A 1 181 ? -14.463 -6.362 33.718 1.00 97.69 181 GLY A C 1
ATOM 1316 O O . GLY A 1 181 ? -14.804 -5.734 32.718 1.00 97.69 181 GLY A O 1
ATOM 1317 N N . GLY A 1 182 ? -13.587 -5.910 34.614 1.00 98.25 182 GLY A N 1
ATOM 1318 C CA . GLY A 1 182 ? -12.801 -4.691 34.462 1.00 98.25 182 GLY A CA 1
ATOM 1319 C C . GLY A 1 182 ? -11.429 -5.007 33.884 1.00 98.25 182 GLY A C 1
ATOM 1320 O O . GLY A 1 182 ? -10.787 -5.948 34.350 1.00 98.25 182 GLY A O 1
ATOM 1321 N N . ILE A 1 183 ? -10.984 -4.237 32.894 1.00 98.50 183 ILE A N 1
ATOM 1322 C CA . ILE A 1 183 ? -9.636 -4.298 32.320 1.00 98.50 183 ILE A CA 1
ATOM 1323 C C . ILE A 1 183 ? -9.061 -2.880 32.321 1.00 98.50 183 ILE A C 1
ATOM 1325 O O . ILE A 1 183 ? -9.624 -1.988 31.673 1.00 98.50 183 ILE A O 1
ATOM 1329 N N . SER A 1 184 ? -7.966 -2.670 33.049 1.00 98.44 184 SER A N 1
ATOM 1330 C CA . SER A 1 184 ? -7.264 -1.389 33.117 1.00 98.44 184 SER A CA 1
ATOM 1331 C C . SER A 1 184 ? -6.024 -1.367 32.225 1.00 98.44 184 SER A C 1
ATOM 1333 O O . SER A 1 184 ? -5.390 -2.393 31.957 1.00 98.44 184 SER A O 1
ATOM 1335 N N . PHE A 1 185 ? -5.682 -0.164 31.773 1.00 98.50 185 PHE A N 1
ATOM 1336 C CA . PHE A 1 185 ? -4.550 0.126 30.903 1.00 98.50 185 PHE A CA 1
ATOM 1337 C C . PHE A 1 185 ? -3.815 1.382 31.371 1.00 98.50 185 PHE A C 1
ATOM 1339 O O . PHE A 1 185 ? -4.413 2.257 32.005 1.00 98.50 185 PHE A O 1
ATOM 1346 N N . THR A 1 186 ? -2.543 1.498 31.001 1.00 98.25 186 THR A N 1
ATOM 1347 C CA . THR A 1 186 ? -1.706 2.695 31.193 1.00 98.25 186 THR A CA 1
ATOM 1348 C C . THR A 1 186 ? -1.246 3.268 29.856 1.00 98.25 186 THR A C 1
ATOM 1350 O O . THR A 1 186 ? -1.363 2.609 28.822 1.00 98.25 186 THR A O 1
ATOM 1353 N N . SER A 1 187 ? -0.702 4.490 29.881 1.00 97.56 187 SER A N 1
ATOM 1354 C CA . SER A 1 187 ? -0.222 5.212 28.687 1.00 97.56 187 SER A CA 1
ATOM 1355 C C . SER A 1 187 ? -1.313 5.486 27.643 1.00 97.56 187 SER A C 1
ATOM 1357 O O . SER A 1 187 ? -1.025 5.553 26.452 1.00 97.56 187 SER A O 1
ATOM 1359 N N . VAL A 1 188 ? -2.562 5.653 28.080 1.00 97.88 188 VAL A N 1
ATOM 1360 C CA . VAL A 1 188 ? -3.704 6.017 27.227 1.00 97.88 188 VAL A CA 1
ATOM 1361 C C . VAL A 1 188 ? -3.833 7.539 27.150 1.00 97.88 188 VAL A C 1
ATOM 1363 O O . VAL A 1 188 ? -3.666 8.224 28.164 1.00 97.88 188 VAL A O 1
ATOM 1366 N N . ASP A 1 189 ? -4.156 8.089 25.981 1.00 97.50 189 ASP A N 1
ATOM 1367 C CA . ASP A 1 189 ? -4.420 9.524 25.836 1.00 97.50 189 ASP A CA 1
ATOM 1368 C C . ASP A 1 189 ? -5.601 9.960 26.721 1.00 97.50 189 ASP A C 1
ATOM 1370 O O . ASP A 1 189 ? -6.699 9.423 26.658 1.00 97.50 189 ASP A O 1
ATOM 1374 N N . GLN A 1 190 ? -5.386 10.961 27.571 1.00 97.12 190 GLN A N 1
ATOM 1375 C CA . GLN A 1 190 ? -6.400 11.454 28.508 1.00 97.12 190 GLN A CA 1
ATOM 1376 C C . GLN A 1 190 ? -7.310 12.539 27.906 1.00 97.12 190 GLN A C 1
ATOM 1378 O O . GLN A 1 190 ? -8.314 12.929 28.523 1.00 97.12 190 GLN A O 1
ATOM 1383 N N . THR A 1 191 ? -6.979 13.018 26.705 1.00 96.25 191 THR A N 1
ATOM 1384 C CA . THR A 1 191 ? -7.800 13.950 25.925 1.00 96.25 191 THR A CA 1
ATOM 1385 C C . THR A 1 191 ? -8.754 13.173 25.030 1.00 96.25 191 THR A C 1
ATOM 1387 O O . THR A 1 191 ? -9.967 13.348 25.144 1.00 96.25 191 THR A O 1
ATOM 1390 N N . THR A 1 192 ? -8.215 12.262 24.215 1.00 94.62 192 THR A N 1
ATOM 1391 C CA . THR A 1 192 ? -8.976 11.387 23.316 1.00 94.62 192 THR A CA 1
ATOM 1392 C C . THR A 1 192 ? -8.645 9.910 23.560 1.00 94.62 192 THR A C 1
ATOM 1394 O O . THR A 1 192 ? -7.946 9.302 22.760 1.00 94.62 192 THR A O 1
ATOM 1397 N N . PRO A 1 193 ? -9.133 9.296 24.655 1.00 95.81 193 PRO A N 1
ATOM 1398 C CA . PRO A 1 193 ? -8.753 7.929 25.035 1.00 95.81 193 PRO A CA 1
ATOM 1399 C C . PRO A 1 193 ? -9.224 6.849 24.066 1.00 95.81 193 PRO A C 1
ATOM 1401 O O . PRO A 1 193 ? -8.630 5.777 24.022 1.00 95.81 193 PRO A O 1
ATOM 1404 N N . THR A 1 194 ? -10.287 7.119 23.312 1.00 94.81 194 THR A N 1
ATOM 1405 C CA . THR A 1 194 ? -10.885 6.198 22.346 1.00 94.81 194 THR A CA 1
ATOM 1406 C C . THR A 1 194 ? -11.162 6.942 21.049 1.00 94.81 194 THR A C 1
ATOM 1408 O O . THR A 1 194 ? -11.662 8.068 21.098 1.00 94.81 194 THR A O 1
ATOM 1411 N N . ASN A 1 195 ? -10.878 6.327 19.906 1.00 84.75 195 ASN A N 1
ATOM 1412 C CA . ASN A 1 195 ? -11.130 6.886 18.573 1.00 84.75 195 ASN A CA 1
ATOM 1413 C C . ASN A 1 195 ? -12.198 6.128 17.775 1.00 84.75 195 ASN A C 1
ATOM 1415 O O . ASN A 1 195 ? -12.729 6.704 16.830 1.00 84.75 195 ASN A O 1
ATOM 1419 N N . ASP A 1 196 ? -12.503 4.877 18.129 1.00 86.81 196 ASP A N 1
ATOM 1420 C CA . ASP A 1 196 ? -13.463 4.064 17.382 1.00 86.81 196 ASP A CA 1
ATOM 1421 C C . ASP A 1 196 ? -14.116 2.971 18.242 1.00 86.81 196 ASP A C 1
ATOM 1423 O O . ASP A 1 196 ? -13.514 2.462 19.198 1.00 86.81 196 ASP A O 1
ATOM 1427 N N . THR A 1 197 ? -15.350 2.612 17.893 1.00 90.44 197 THR A N 1
ATOM 1428 C CA . THR A 1 197 ? -16.129 1.538 18.518 1.00 90.44 197 THR A CA 1
ATOM 1429 C C . THR A 1 197 ? -16.925 0.773 17.475 1.00 90.44 197 THR A C 1
ATOM 1431 O O . THR A 1 197 ? -17.363 1.318 16.464 1.00 90.44 197 THR A O 1
ATOM 1434 N N . ASP A 1 198 ? -17.148 -0.510 17.737 1.00 87.44 198 ASP A N 1
ATOM 1435 C CA . ASP A 1 198 ? -17.940 -1.346 16.849 1.00 87.44 198 ASP A CA 1
ATOM 1436 C C . ASP A 1 198 ? -18.693 -2.423 17.627 1.00 87.44 198 ASP A C 1
ATOM 1438 O O . ASP A 1 198 ? -18.331 -2.781 18.752 1.00 87.44 198 ASP A O 1
ATOM 1442 N N . SER A 1 199 ? -19.770 -2.921 17.034 1.00 88.50 199 SER A N 1
ATOM 1443 C CA . SER A 1 199 ? -20.523 -4.039 17.565 1.00 88.50 199 SER A CA 1
ATOM 1444 C C . SER A 1 199 ? -21.201 -4.855 16.475 1.00 88.50 199 SER A C 1
ATOM 1446 O O . SER A 1 199 ? -21.491 -4.376 15.376 1.00 88.50 199 SER A O 1
ATOM 1448 N N . ILE A 1 200 ? -21.424 -6.127 16.784 1.00 83.31 200 ILE A N 1
ATOM 1449 C CA . ILE A 1 200 ? -22.098 -7.066 15.901 1.00 83.31 200 ILE A CA 1
ATOM 1450 C C . ILE A 1 200 ? -22.885 -8.083 16.727 1.00 83.31 200 ILE A C 1
ATOM 1452 O O . ILE A 1 200 ? -22.377 -8.640 17.704 1.00 83.31 200 ILE A O 1
ATOM 1456 N N . SER A 1 201 ? -24.112 -8.379 16.303 1.00 84.75 201 SER A N 1
ATOM 1457 C CA . SER A 1 201 ? -24.977 -9.346 16.968 1.00 84.75 201 SER A CA 1
ATOM 1458 C C . SER A 1 201 ? -25.766 -10.197 15.983 1.00 84.75 201 SER A C 1
ATOM 1460 O O . SER A 1 201 ? -26.123 -9.772 14.884 1.00 84.75 201 SER A O 1
ATOM 1462 N N . GLY A 1 202 ? -26.048 -11.435 16.381 1.00 79.25 202 GLY A N 1
ATOM 1463 C CA . GLY A 1 202 ? -26.912 -12.313 15.611 1.00 79.25 202 GLY A CA 1
ATOM 1464 C C . GLY A 1 202 ? -27.107 -13.691 16.219 1.00 79.25 202 GLY A C 1
ATOM 1465 O O . GLY A 1 202 ? -26.782 -13.958 17.379 1.00 79.25 202 GLY A O 1
ATOM 1466 N N . THR A 1 203 ? -27.711 -14.557 15.412 1.00 76.25 203 THR A N 1
ATOM 1467 C CA . THR A 1 203 ? -27.930 -15.967 15.734 1.00 76.25 203 THR A CA 1
ATOM 1468 C C . THR A 1 203 ? -27.097 -16.801 14.776 1.00 76.25 203 THR A C 1
ATOM 1470 O O . THR A 1 203 ? -27.183 -16.605 13.568 1.00 76.25 203 THR A O 1
ATOM 1473 N N . THR A 1 204 ? -26.288 -17.711 15.299 1.00 65.69 204 THR A N 1
ATOM 1474 C CA . THR A 1 204 ? -25.399 -18.545 14.490 1.00 65.69 204 THR A CA 1
ATOM 1475 C C . THR A 1 204 ? -26.203 -19.640 13.786 1.00 65.69 204 THR A C 1
ATOM 1477 O O . THR A 1 204 ? -27.161 -20.174 14.348 1.00 65.69 204 THR A O 1
ATOM 1480 N N . GLY A 1 205 ? -25.857 -19.955 12.536 1.00 58.16 205 GLY A N 1
ATOM 1481 C CA . GLY A 1 205 ? -26.436 -21.068 11.781 1.00 58.16 205 GLY A CA 1
ATOM 1482 C C . GLY A 1 205 ? -25.617 -22.353 11.917 1.00 58.16 205 GLY A C 1
ATOM 1483 O O . GLY A 1 205 ? -24.595 -22.390 12.598 1.00 58.16 205 GLY A O 1
ATOM 1484 N N . SER A 1 206 ? -26.044 -23.432 11.254 1.00 45.72 206 SER A N 1
ATOM 1485 C CA . SER A 1 206 ? -25.249 -24.659 11.104 1.00 45.72 206 SER A CA 1
ATOM 1486 C C . SER A 1 206 ? -24.105 -24.460 10.103 1.00 45.72 206 SER A C 1
ATOM 1488 O O . SER A 1 206 ? -24.077 -25.103 9.063 1.00 45.72 206 SER A O 1
ATOM 1490 N N . PHE A 1 207 ? -23.183 -23.555 10.424 1.00 45.88 207 PHE A N 1
ATOM 1491 C CA . PHE A 1 207 ? -21.897 -23.316 9.771 1.00 45.88 207 PHE A CA 1
ATOM 1492 C C . PHE A 1 207 ? -20.961 -22.680 10.812 1.00 45.88 207 PHE A C 1
ATOM 1494 O O . PHE A 1 207 ? -21.445 -22.084 11.778 1.00 45.88 207 PHE A O 1
ATOM 1501 N N . PRO A 1 208 ? -19.629 -22.778 10.684 1.00 48.09 208 PRO A N 1
ATOM 1502 C CA . PRO A 1 208 ? -18.763 -21.875 11.417 1.00 48.09 208 PRO A CA 1
ATOM 1503 C C . PRO A 1 208 ? -18.863 -20.485 10.777 1.00 48.09 208 PRO A C 1
ATOM 1505 O O . PRO A 1 208 ? -18.013 -20.094 9.980 1.00 48.09 208 PRO A O 1
ATOM 1508 N N . ASP A 1 209 ? -19.937 -19.762 11.080 1.00 53.12 209 ASP A N 1
ATOM 1509 C CA . ASP A 1 209 ? -20.025 -18.359 10.706 1.00 53.12 209 ASP A CA 1
ATOM 1510 C C . ASP A 1 209 ? -18.951 -17.606 11.492 1.00 53.12 209 ASP A C 1
ATOM 1512 O O . ASP A 1 209 ? -18.831 -17.735 12.713 1.00 53.12 209 ASP A O 1
ATOM 1516 N N . PHE A 1 210 ? -18.128 -16.863 10.765 1.00 60.28 210 PHE A N 1
ATOM 1517 C CA . PHE A 1 210 ? -17.072 -16.027 11.309 1.00 60.28 210 PHE A CA 1
ATOM 1518 C C . PHE A 1 210 ? -17.678 -14.693 11.750 1.00 60.28 210 PHE A C 1
ATOM 1520 O O . PHE A 1 210 ? -18.268 -13.988 10.932 1.00 60.28 210 PHE A O 1
ATOM 1527 N N . TRP A 1 211 ? -17.535 -14.348 13.033 1.00 66.81 211 TRP A N 1
ATOM 1528 C CA . TRP A 1 211 ? -18.039 -13.087 13.578 1.00 66.81 211 TRP A CA 1
ATOM 1529 C C . TRP A 1 211 ? -16.874 -12.215 14.026 1.00 66.81 211 TRP A C 1
ATOM 1531 O O . TRP A 1 211 ? -16.078 -12.595 14.890 1.00 66.81 211 TRP A O 1
ATOM 1541 N N . ALA A 1 212 ? -16.796 -11.032 13.427 1.00 70.81 212 ALA A N 1
ATOM 1542 C CA . ALA A 1 212 ? -15.764 -10.045 13.677 1.00 70.81 212 ALA A CA 1
ATOM 1543 C C . ALA A 1 212 ? -16.402 -8.692 13.971 1.00 70.81 212 ALA A C 1
ATOM 1545 O O . ALA A 1 212 ? -17.310 -8.267 13.260 1.00 70.81 212 ALA A O 1
ATOM 1546 N N . SER A 1 213 ? -15.879 -8.011 14.982 1.00 74.31 213 SER A N 1
ATOM 1547 C CA . SER A 1 213 ? -16.080 -6.577 15.168 1.00 74.31 213 SER A CA 1
ATOM 1548 C C . SER A 1 213 ? -14.757 -5.882 14.869 1.00 74.31 213 SER A C 1
ATOM 1550 O O . SER A 1 213 ? -13.713 -6.394 15.258 1.00 74.31 213 SER A O 1
ATOM 1552 N N . SER A 1 214 ? -14.751 -4.786 14.118 1.00 76.75 214 SER A N 1
ATOM 1553 C CA . SER A 1 214 ? -13.522 -4.121 13.668 1.00 76.75 214 SER A CA 1
ATOM 1554 C C . SER A 1 214 ? -13.514 -2.652 14.051 1.00 76.75 214 SER A C 1
ATOM 1556 O O . SER A 1 214 ? -14.493 -1.955 13.812 1.00 76.75 214 SER A O 1
ATOM 1558 N N . VAL A 1 215 ? -12.396 -2.189 14.612 1.00 77.50 215 VAL A N 1
ATOM 1559 C CA . VAL A 1 215 ? -12.204 -0.805 15.070 1.00 77.50 215 VAL A CA 1
ATOM 1560 C C . VAL A 1 215 ? -10.861 -0.243 14.614 1.00 77.50 215 VAL A C 1
ATOM 1562 O O . VAL A 1 215 ? -9.890 -0.980 14.473 1.00 77.50 215 VAL A O 1
ATOM 1565 N N . ALA A 1 216 ? -10.770 1.063 14.400 1.00 77.56 216 ALA A N 1
ATOM 1566 C CA . ALA A 1 216 ? -9.549 1.728 13.962 1.00 77.56 216 ALA A CA 1
ATOM 1567 C C . ALA A 1 216 ? -8.611 1.897 15.150 1.00 77.56 216 ALA A C 1
ATOM 1569 O O . ALA A 1 216 ? -8.899 2.679 16.050 1.00 77.56 216 ALA A O 1
ATOM 1570 N N . CYS A 1 217 ? -7.472 1.211 15.162 1.00 80.62 217 CYS A N 1
ATOM 1571 C CA . CYS A 1 217 ? -6.485 1.376 16.223 1.00 80.62 217 CYS A CA 1
ATOM 1572 C C . CYS A 1 217 ? -5.287 2.175 15.714 1.00 80.62 217 CYS A C 1
ATOM 1574 O O . CYS A 1 217 ? -4.693 1.836 14.692 1.00 80.62 217 CYS A O 1
ATOM 1576 N N . LEU A 1 218 ? -4.907 3.220 16.450 1.00 82.19 218 LEU A N 1
ATOM 1577 C CA . LEU A 1 218 ? -3.657 3.932 16.191 1.00 82.19 218 LEU A CA 1
ATOM 1578 C C . LEU A 1 218 ? -2.447 3.035 16.487 1.00 82.19 218 LEU A C 1
ATOM 1580 O O . LEU A 1 218 ? -2.542 2.082 17.270 1.00 82.19 218 LEU A O 1
ATOM 1584 N N . ASP A 1 219 ? -1.300 3.373 15.895 1.00 80.25 219 ASP A N 1
ATOM 1585 C CA . ASP A 1 219 ? -0.012 2.774 16.260 1.00 80.25 219 ASP A CA 1
ATOM 1586 C C . ASP A 1 219 ? 0.213 2.869 17.762 1.00 80.25 219 ASP A C 1
ATOM 1588 O O . ASP A 1 219 ? -0.156 3.863 18.380 1.00 80.25 219 ASP A O 1
ATOM 1592 N N . ASN A 1 220 ? 0.808 1.833 18.357 1.00 87.81 220 ASN A N 1
ATOM 1593 C CA . ASN A 1 220 ? 0.997 1.713 19.808 1.00 87.81 220 ASN A CA 1
ATOM 1594 C C . ASN A 1 220 ? -0.305 1.728 20.645 1.00 87.81 220 ASN A C 1
ATOM 1596 O O . ASN A 1 220 ? -0.241 1.734 21.878 1.00 87.81 220 ASN A O 1
ATOM 1600 N N . GLY A 1 221 ? -1.474 1.727 20.000 1.00 90.88 221 GLY A N 1
ATOM 1601 C CA . GLY A 1 221 ? -2.780 1.601 20.632 1.00 90.88 221 GLY A CA 1
ATOM 1602 C C . GLY A 1 221 ? -3.144 0.159 20.981 1.00 90.88 221 GLY A C 1
ATOM 1603 O O . GLY A 1 221 ? -2.365 -0.787 20.803 1.00 90.88 221 GLY A O 1
ATOM 1604 N N . ARG A 1 222 ? -4.360 -0.013 21.508 1.00 92.00 222 ARG A N 1
ATOM 1605 C CA . ARG A 1 222 ? -4.858 -1.325 21.931 1.00 92.00 222 ARG A CA 1
ATOM 1606 C C . ARG A 1 222 ? -6.348 -1.484 21.699 1.00 92.00 222 ARG A C 1
ATOM 1608 O O . ARG A 1 222 ? -7.101 -0.557 21.958 1.00 92.00 222 ARG A O 1
ATOM 1615 N N . VAL A 1 223 ? -6.786 -2.669 21.291 1.00 92.06 223 VAL A N 1
ATOM 1616 C CA . VAL A 1 223 ? -8.211 -2.975 21.136 1.00 92.06 223 VAL A CA 1
ATOM 1617 C C . VAL A 1 223 ? -8.702 -3.825 22.291 1.00 92.06 223 VAL A C 1
ATOM 1619 O O . VAL A 1 223 ? -8.042 -4.787 22.691 1.00 92.06 223 VAL A O 1
ATOM 1622 N N . VAL A 1 224 ? -9.876 -3.474 22.807 1.00 94.31 224 VAL A N 1
ATOM 1623 C CA . VAL A 1 224 ? -10.602 -4.216 23.837 1.00 94.31 224 VAL A CA 1
ATOM 1624 C C . VAL A 1 224 ? -11.890 -4.746 23.240 1.00 94.31 224 VAL A C 1
ATOM 1626 O O . VAL A 1 224 ? -12.623 -4.003 22.593 1.00 94.31 224 VAL A O 1
ATOM 1629 N N . GLY A 1 225 ? -12.173 -6.023 23.472 1.00 93.50 225 GLY A N 1
ATOM 1630 C CA . GLY A 1 225 ? -13.376 -6.678 22.977 1.00 93.50 225 GLY A CA 1
ATOM 1631 C C . GLY A 1 225 ? -14.126 -7.370 24.089 1.00 93.50 225 GLY A C 1
ATOM 1632 O O . GLY A 1 225 ? -13.527 -7.972 24.977 1.00 93.50 225 GLY A O 1
ATOM 1633 N N . VAL A 1 226 ? -15.447 -7.316 24.029 1.00 93.31 226 VAL A N 1
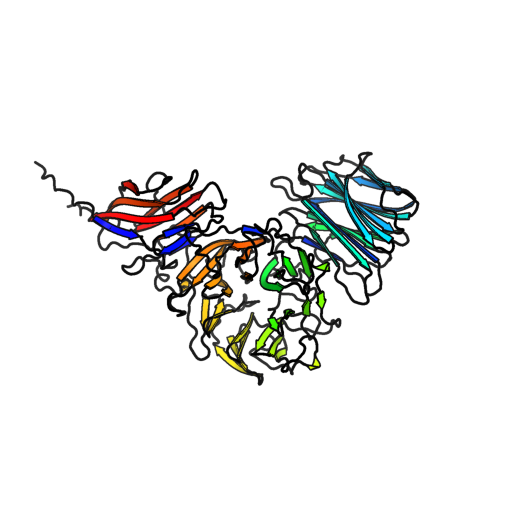ATOM 1634 C CA . VAL A 1 226 ? -16.335 -8.010 24.955 1.00 93.31 226 VAL A CA 1
ATOM 1635 C C . VAL A 1 226 ? -17.358 -8.771 24.135 1.00 93.31 226 VAL A C 1
ATOM 1637 O O . VAL A 1 226 ? -17.823 -8.286 23.111 1.00 93.31 226 VAL A O 1
ATOM 1640 N N . SER A 1 227 ? -17.693 -9.983 24.555 1.00 90.50 227 SER A N 1
ATOM 1641 C CA . SER A 1 227 ? -18.730 -10.778 23.906 1.00 90.50 227 SER A CA 1
ATOM 1642 C C . SER A 1 227 ? -19.663 -11.399 24.926 1.00 90.50 227 SER A C 1
ATOM 1644 O O . SER A 1 227 ? -19.221 -11.783 26.008 1.00 90.50 227 SER A O 1
ATOM 1646 N N . ALA A 1 228 ? -20.933 -11.539 24.558 1.00 90.19 228 ALA A N 1
ATOM 1647 C CA . ALA A 1 228 ? -21.930 -12.267 25.328 1.00 90.19 228 ALA A CA 1
ATOM 1648 C C . ALA A 1 228 ? -22.555 -13.368 24.471 1.00 90.19 228 ALA A C 1
ATOM 1650 O O . ALA A 1 228 ? -22.925 -13.133 23.318 1.00 90.19 228 ALA A O 1
ATOM 1651 N N . THR A 1 229 ? -22.704 -14.561 25.049 1.00 85.88 229 THR A N 1
ATOM 1652 C CA . THR A 1 229 ? -23.439 -15.665 24.419 1.00 85.88 229 THR A CA 1
ATOM 1653 C C . THR A 1 229 ? -24.459 -16.256 25.366 1.00 85.88 229 THR A C 1
ATOM 1655 O O . THR A 1 229 ? -24.238 -16.278 26.575 1.00 85.88 229 THR A O 1
ATOM 1658 N N . SER A 1 230 ? -25.557 -16.771 24.815 1.00 81.62 230 SER A N 1
ATOM 1659 C CA . SER A 1 230 ? -26.595 -17.468 25.583 1.00 81.62 230 SER A CA 1
ATOM 1660 C C . SER A 1 230 ? -26.267 -18.943 25.871 1.00 81.62 230 SER A C 1
ATOM 1662 O O . SER A 1 230 ? -27.183 -19.752 26.014 1.00 81.62 230 SER A O 1
ATOM 1664 N N . ASP A 1 231 ? -24.991 -19.327 25.835 1.00 73.19 231 ASP A N 1
ATOM 1665 C CA . ASP A 1 231 ? -24.522 -20.697 26.039 1.00 73.19 231 ASP A CA 1
ATOM 1666 C C . ASP A 1 231 ? -23.371 -20.710 27.054 1.00 73.19 231 ASP A C 1
ATOM 1668 O O . ASP A 1 231 ? -22.679 -19.718 27.261 1.00 73.19 231 ASP A O 1
ATOM 1672 N N . THR A 1 232 ? -23.165 -21.855 27.693 1.00 69.81 232 THR A N 1
ATOM 1673 C CA . THR A 1 232 ? -22.077 -22.101 28.642 1.00 69.81 232 THR A CA 1
ATOM 1674 C C . THR A 1 232 ? -20.810 -22.628 27.968 1.00 69.81 232 THR A C 1
ATOM 1676 O O . THR A 1 232 ? -19.736 -22.549 28.568 1.00 69.81 232 THR A O 1
ATOM 1679 N N . ALA A 1 233 ? -20.885 -23.129 26.728 1.00 67.31 233 ALA A N 1
ATOM 1680 C CA . ALA A 1 233 ? -19.714 -23.588 25.979 1.00 67.31 233 ALA A CA 1
ATOM 1681 C C . ALA A 1 233 ? -18.762 -22.432 25.610 1.00 67.31 233 ALA A C 1
ATOM 1683 O O . ALA A 1 233 ? -19.183 -21.292 25.436 1.00 67.31 233 ALA A O 1
ATOM 1684 N N . GLY A 1 234 ? -17.465 -22.735 25.504 1.00 63.66 234 GLY A N 1
ATOM 1685 C CA . GLY A 1 234 ? -16.416 -21.747 25.226 1.00 63.66 234 GLY A CA 1
ATOM 1686 C C . GLY A 1 234 ? -16.592 -21.004 23.912 1.00 63.66 234 GLY A C 1
ATOM 1687 O O . GLY A 1 234 ? -17.087 -21.571 22.938 1.00 63.66 234 GLY A O 1
ATOM 1688 N N . ILE A 1 235 ? -16.153 -19.744 23.896 1.00 69.25 235 ILE A N 1
ATOM 1689 C CA . ILE A 1 235 ? -15.986 -18.978 22.665 1.00 69.25 235 ILE A CA 1
ATOM 1690 C C . ILE A 1 235 ? -14.518 -19.057 22.265 1.00 69.25 235 ILE A C 1
ATOM 1692 O O . ILE A 1 235 ? -13.632 -18.748 23.062 1.00 69.25 235 ILE A O 1
ATOM 1696 N N . SER A 1 236 ? -14.256 -19.463 21.028 1.00 69.38 236 SER A N 1
ATOM 1697 C CA . SER A 1 236 ? -12.911 -19.380 20.460 1.00 69.38 236 SER A CA 1
ATOM 1698 C C . SER A 1 236 ? -12.609 -17.929 20.099 1.00 69.38 236 SER A C 1
ATOM 1700 O O . SER A 1 236 ? -13.433 -17.251 19.485 1.00 69.38 236 SER A O 1
ATOM 1702 N N . LYS A 1 237 ? -11.427 -17.463 20.484 1.00 74.38 237 LYS A N 1
ATOM 1703 C CA . LYS A 1 237 ? -10.854 -16.159 20.130 1.00 74.38 237 LYS A CA 1
ATOM 1704 C C . LYS A 1 237 ? -9.822 -16.333 19.014 1.00 74.38 237 LYS A C 1
ATOM 1706 O O . LYS A 1 237 ? -9.353 -17.454 18.809 1.00 74.38 237 LYS A O 1
ATOM 1711 N N . SER A 1 238 ? -9.439 -15.244 18.344 1.00 68.25 238 SER A N 1
ATOM 1712 C CA . SER A 1 238 ? -8.243 -15.273 17.491 1.00 68.25 238 SER A CA 1
ATOM 1713 C C . SER A 1 238 ? -7.000 -15.606 18.325 1.00 68.25 238 SER A C 1
ATOM 1715 O O . SER A 1 238 ? -6.940 -15.334 19.529 1.00 68.25 238 SER A O 1
ATOM 1717 N N . VAL A 1 239 ? -6.015 -16.222 17.677 1.00 65.31 239 VAL A N 1
ATOM 1718 C CA . VAL A 1 239 ? -4.735 -16.634 18.272 1.00 65.31 239 VAL A CA 1
ATOM 1719 C C . VAL A 1 239 ? -3.950 -15.468 18.874 1.00 65.31 239 VAL A C 1
ATOM 1721 O O . VAL A 1 239 ? -3.256 -15.654 19.870 1.00 65.31 239 VAL A O 1
ATOM 1724 N N . ASP A 1 240 ? -4.150 -14.261 18.352 1.00 71.69 240 ASP A N 1
ATOM 1725 C CA . ASP A 1 240 ? -3.412 -13.060 18.760 1.00 71.69 240 ASP A CA 1
ATOM 1726 C C . ASP A 1 240 ? -4.166 -12.205 19.783 1.00 71.69 240 ASP A C 1
ATOM 1728 O O . ASP A 1 240 ? -3.745 -11.114 20.174 1.00 71.69 240 ASP A O 1
ATOM 1732 N N . GLU A 1 241 ? -5.309 -12.704 20.245 1.00 81.69 241 GLU A N 1
ATOM 1733 C CA . GLU A 1 241 ? -6.082 -12.071 21.295 1.00 81.69 241 GLU A CA 1
ATOM 1734 C C . GLU A 1 241 ? -5.787 -12.696 22.651 1.00 81.69 241 GLU A C 1
ATOM 1736 O O . GLU A 1 241 ? -5.771 -13.917 22.839 1.00 81.69 241 GLU A O 1
ATOM 1741 N N . THR A 1 242 ? -5.633 -11.852 23.667 1.00 89.31 242 THR A N 1
ATOM 1742 C CA . THR A 1 242 ? -5.514 -12.313 25.048 1.00 89.31 242 THR A CA 1
ATOM 1743 C C . THR A 1 242 ? -6.880 -12.258 25.713 1.00 89.31 242 THR A C 1
ATOM 1745 O O . THR A 1 242 ? -7.493 -11.200 25.805 1.00 89.31 242 THR A O 1
ATOM 1748 N N . ALA A 1 243 ? -7.359 -13.402 26.209 1.00 90.31 243 ALA A N 1
ATOM 1749 C CA . ALA A 1 243 ? -8.550 -13.430 27.052 1.00 90.31 243 ALA A CA 1
ATOM 1750 C C . ALA A 1 243 ? -8.142 -12.950 28.437 1.00 90.31 243 ALA A C 1
ATOM 1752 O O . ALA A 1 243 ? -7.248 -13.529 29.052 1.00 90.31 243 ALA A O 1
ATOM 1753 N N . ARG A 1 244 ? -8.774 -11.875 28.897 1.00 94.38 244 ARG A N 1
ATOM 1754 C CA . ARG A 1 244 ? -8.557 -11.303 30.226 1.00 94.38 244 ARG A CA 1
ATOM 1755 C C . ARG A 1 244 ? -9.519 -11.908 31.230 1.00 94.38 244 ARG A C 1
ATOM 1757 O O . ARG A 1 244 ? -9.128 -12.211 32.350 1.00 94.38 244 ARG A O 1
ATOM 1764 N N . TRP A 1 245 ? -10.748 -12.160 30.803 1.00 94.06 245 TRP A N 1
ATOM 1765 C CA . TRP A 1 245 ? -11.721 -12.928 31.562 1.00 94.06 245 TRP A CA 1
ATOM 1766 C C . TRP A 1 245 ? -12.624 -13.703 30.603 1.00 94.06 245 TRP A C 1
ATOM 1768 O O . TRP A 1 245 ? -12.976 -13.206 29.538 1.00 94.06 245 TRP A O 1
ATOM 1778 N N . ASP A 1 246 ? -12.979 -14.931 30.967 1.00 91.50 246 ASP A N 1
ATOM 1779 C CA . ASP A 1 246 ? -13.893 -15.788 30.211 1.00 91.50 246 ASP A CA 1
ATOM 1780 C C . ASP A 1 246 ? -14.607 -16.717 31.189 1.00 91.50 246 ASP A C 1
ATOM 1782 O O . ASP A 1 246 ? -13.986 -17.602 31.780 1.00 91.50 246 ASP A O 1
ATOM 1786 N N . ALA A 1 247 ? -15.890 -16.470 31.428 1.00 90.12 247 ALA A N 1
ATOM 1787 C CA . ALA A 1 247 ? -16.636 -17.213 32.430 1.00 90.12 247 ALA A CA 1
ATOM 1788 C C . ALA A 1 247 ? -18.147 -17.115 32.222 1.00 90.12 247 ALA A C 1
ATOM 1790 O O . ALA A 1 247 ? -18.666 -16.211 31.563 1.00 90.12 247 ALA A O 1
ATOM 1791 N N . ASN A 1 248 ? -18.859 -18.060 32.828 1.00 90.88 248 ASN A N 1
ATOM 1792 C CA . ASN A 1 248 ? -20.309 -18.138 32.800 1.00 90.88 248 ASN A CA 1
ATOM 1793 C C . ASN A 1 248 ? -20.954 -17.532 34.058 1.00 90.88 248 ASN A C 1
ATOM 1795 O O . ASN A 1 248 ? -20.354 -17.458 35.133 1.00 90.88 248 ASN A O 1
ATOM 1799 N N . GLN A 1 249 ? -22.198 -17.094 33.897 1.00 92.44 249 GLN A N 1
ATOM 1800 C CA . GLN A 1 249 ? -23.162 -16.828 34.955 1.00 92.44 249 GLN A CA 1
ATOM 1801 C C . GLN A 1 249 ? -24.526 -17.301 34.450 1.00 92.44 249 GLN A C 1
ATOM 1803 O O . GLN A 1 249 ? -25.047 -16.739 33.493 1.00 92.44 249 GLN A O 1
ATOM 1808 N N . GLY A 1 250 ? -25.098 -18.334 35.071 1.00 89.75 250 GLY A N 1
ATOM 1809 C CA . GLY A 1 250 ? -26.382 -18.891 34.636 1.00 89.75 250 GLY A CA 1
ATOM 1810 C C . GLY A 1 250 ? -26.390 -19.217 33.138 1.00 89.75 250 GLY A C 1
ATOM 1811 O O . GLY A 1 250 ? -25.644 -20.082 32.677 1.00 89.75 250 GLY A O 1
ATOM 1812 N N . SER A 1 251 ? -27.227 -18.498 32.395 1.00 87.12 251 SER A N 1
ATOM 1813 C CA . SER A 1 251 ? -27.430 -18.641 30.950 1.00 87.12 251 SER A CA 1
ATOM 1814 C C . SER A 1 251 ? -26.507 -17.790 30.070 1.00 87.12 251 SER A C 1
ATOM 1816 O O . SER A 1 251 ? -26.551 -17.938 28.849 1.00 87.12 251 SER A O 1
ATOM 1818 N N . VAL A 1 252 ? -25.688 -16.905 30.650 1.00 88.06 252 VAL A N 1
ATOM 1819 C CA . VAL A 1 252 ? -24.759 -16.055 29.896 1.00 88.06 252 VAL A CA 1
ATOM 1820 C C . VAL A 1 252 ? -23.316 -16.512 30.073 1.00 88.06 252 VAL A C 1
ATOM 1822 O O . VAL A 1 252 ? -22.844 -16.723 31.191 1.00 88.06 252 VAL A O 1
ATOM 1825 N N . ARG A 1 253 ? -22.571 -16.604 28.972 1.00 89.62 253 ARG A N 1
ATOM 1826 C CA . ARG A 1 253 ? -21.104 -16.600 28.997 1.00 89.62 253 ARG A CA 1
ATOM 1827 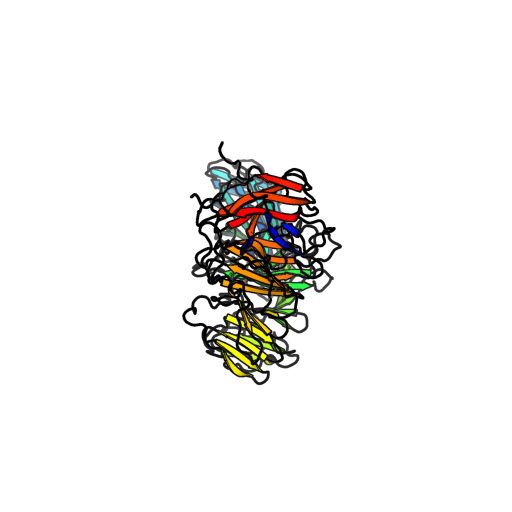C C . ARG A 1 253 ? -20.602 -15.271 28.478 1.00 89.62 253 ARG A C 1
ATOM 1829 O O . ARG A 1 253 ? -20.967 -14.856 27.379 1.00 89.62 253 ARG A O 1
ATOM 1836 N N . GLY A 1 254 ? -19.788 -14.619 29.295 1.00 90.88 254 GLY A N 1
ATOM 1837 C CA . GLY A 1 254 ? -19.136 -13.370 28.954 1.00 90.88 254 GLY A CA 1
ATOM 1838 C C . GLY A 1 254 ? -17.638 -13.581 28.804 1.00 90.88 254 GLY A C 1
ATOM 1839 O O . GLY A 1 254 ? -17.020 -14.283 29.610 1.00 90.88 254 GLY A O 1
ATOM 1840 N N . THR A 1 255 ? -17.061 -12.940 27.797 1.00 91.12 255 THR A N 1
ATOM 1841 C CA . THR A 1 255 ? -15.619 -12.965 27.557 1.00 91.12 255 THR A CA 1
ATOM 1842 C C . THR A 1 255 ? -15.140 -11.551 27.287 1.00 91.12 255 THR A C 1
ATOM 1844 O O . THR A 1 255 ? -15.698 -10.879 26.424 1.00 91.12 255 THR A O 1
ATOM 1847 N N . GLY A 1 256 ? -14.093 -11.115 27.983 1.00 93.56 256 GLY A N 1
ATOM 1848 C CA . GLY A 1 256 ? -13.369 -9.884 27.689 1.00 93.56 256 GLY A CA 1
ATOM 1849 C C . GLY A 1 256 ? -11.953 -10.191 27.230 1.00 93.56 256 GLY A C 1
ATOM 1850 O O . GLY A 1 256 ? -11.215 -10.918 27.901 1.00 93.56 256 GLY A O 1
ATOM 1851 N N . THR A 1 257 ? -11.572 -9.635 26.088 1.00 92.94 257 THR A N 1
ATOM 1852 C CA . THR A 1 257 ? -10.240 -9.760 25.504 1.00 92.94 257 THR A CA 1
ATOM 1853 C C . THR A 1 257 ? -9.601 -8.403 25.313 1.00 92.94 257 THR A C 1
ATOM 1855 O O . THR A 1 257 ? -10.268 -7.370 25.255 1.00 92.94 257 THR A O 1
ATOM 1858 N N . ASP A 1 258 ? -8.289 -8.428 25.153 1.00 92.69 258 ASP A N 1
ATOM 1859 C CA . ASP A 1 258 ? -7.565 -7.326 24.559 1.00 92.69 258 ASP A CA 1
ATOM 1860 C C . ASP A 1 258 ? -6.484 -7.825 23.607 1.00 92.69 258 ASP A C 1
ATOM 1862 O O . ASP A 1 258 ? -6.103 -9.002 23.607 1.00 92.69 258 ASP A O 1
ATOM 1866 N N . ARG A 1 259 ? -5.975 -6.899 22.802 1.00 87.81 259 ARG A N 1
ATOM 1867 C CA . ARG A 1 259 ? -4.803 -7.109 21.959 1.00 87.81 259 ARG A CA 1
ATOM 1868 C C . ARG A 1 259 ? -4.182 -5.783 21.554 1.00 87.81 259 ARG A C 1
ATOM 1870 O O . ARG A 1 259 ? -4.894 -4.790 21.440 1.00 87.81 259 ARG A O 1
ATOM 1877 N N . ALA A 1 260 ? -2.869 -5.775 21.351 1.00 86.25 260 ALA A N 1
ATOM 1878 C CA . ALA A 1 260 ? -2.191 -4.649 20.706 1.00 86.25 260 ALA A CA 1
ATOM 1879 C C . ALA A 1 260 ? -2.643 -4.510 19.241 1.00 86.25 260 ALA A C 1
ATOM 1881 O O . ALA A 1 260 ? -3.206 -5.463 18.695 1.00 86.25 260 ALA A O 1
ATOM 1882 N N . LYS A 1 261 ? -2.395 -3.344 18.623 1.00 78.12 261 LYS A N 1
ATOM 1883 C CA . LYS A 1 261 ? -2.479 -3.202 17.158 1.00 78.12 261 LYS A CA 1
ATOM 1884 C C . LYS A 1 261 ? -1.666 -4.329 16.510 1.00 78.12 261 LYS A C 1
ATOM 1886 O O . LYS A 1 261 ? -0.574 -4.644 16.992 1.00 78.12 261 LYS A O 1
ATOM 1891 N N . PHE A 1 262 ? -2.205 -4.952 15.470 1.00 70.94 262 PHE A N 1
ATOM 1892 C CA . PHE A 1 262 ? -1.468 -5.949 14.719 1.00 70.94 262 PHE A CA 1
ATOM 1893 C C . PHE A 1 262 ? -0.264 -5.315 14.044 1.00 70.94 262 PHE A C 1
ATOM 1895 O O . PHE A 1 262 ? -0.385 -4.289 13.379 1.00 70.94 262 PHE A O 1
ATOM 1902 N N . THR A 1 263 ? 0.876 -5.984 14.175 1.00 71.12 263 THR A N 1
ATOM 1903 C CA . THR A 1 263 ? 2.072 -5.673 13.405 1.00 71.12 263 THR A CA 1
ATOM 1904 C C . THR A 1 263 ? 2.521 -6.901 12.619 1.00 71.12 263 THR A C 1
ATOM 1906 O O . THR A 1 263 ? 2.258 -8.038 13.022 1.00 71.12 263 THR A O 1
ATOM 1909 N N . GLY A 1 264 ? 3.172 -6.689 11.475 1.00 73.56 264 GLY A N 1
ATOM 1910 C CA . GLY A 1 264 ? 3.814 -7.769 10.714 1.00 73.56 264 GLY A CA 1
ATOM 1911 C C . GLY A 1 264 ? 2.928 -8.463 9.674 1.00 73.56 264 GLY A C 1
ATOM 1912 O O . GLY A 1 264 ? 3.191 -9.611 9.311 1.00 73.56 264 GLY A O 1
ATOM 1913 N N . TYR A 1 265 ? 1.902 -7.773 9.167 1.00 79.69 265 TYR A N 1
ATOM 1914 C CA . TYR A 1 265 ? 1.193 -8.190 7.956 1.00 79.69 265 TYR A CA 1
ATOM 1915 C C . TYR A 1 265 ? 1.694 -7.406 6.745 1.00 79.69 265 TYR A C 1
ATOM 1917 O O . TYR A 1 265 ? 1.775 -6.183 6.788 1.00 79.69 265 TYR A O 1
ATOM 1925 N N . HIS A 1 266 ? 1.952 -8.091 5.634 1.00 82.44 266 HIS A N 1
ATOM 1926 C CA . HIS A 1 266 ? 2.305 -7.454 4.369 1.00 82.44 266 HIS A CA 1
ATOM 1927 C C . HIS A 1 266 ? 1.172 -7.626 3.341 1.00 82.44 266 HIS A C 1
ATOM 1929 O O . HIS A 1 266 ? 0.659 -8.734 3.160 1.00 82.44 266 HIS A O 1
ATOM 1935 N N . PRO A 1 267 ? 0.746 -6.554 2.650 1.00 87.50 267 PRO A N 1
ATOM 1936 C CA . PRO A 1 267 ? -0.138 -6.660 1.493 1.00 87.50 267 PRO A CA 1
ATOM 1937 C C . PRO A 1 267 ? 0.494 -7.455 0.361 1.00 87.50 267 PRO A C 1
ATOM 1939 O O . PRO A 1 267 ? 1.587 -7.122 -0.085 1.00 87.50 267 PRO A O 1
ATOM 1942 N N . THR A 1 268 ? -0.212 -8.461 -0.151 1.00 87.75 268 THR A N 1
ATOM 1943 C CA . THR A 1 268 ? 0.301 -9.333 -1.219 1.00 87.75 268 THR A CA 1
ATOM 1944 C C . THR A 1 268 ? -0.549 -9.238 -2.479 1.00 87.75 268 THR A C 1
ATOM 1946 O O . THR A 1 268 ? -0.027 -9.026 -3.572 1.00 87.75 268 THR A O 1
ATOM 1949 N N . TYR A 1 269 ? -1.872 -9.342 -2.337 1.00 91.50 269 TYR A N 1
ATOM 1950 C CA . TYR A 1 269 ? -2.804 -9.243 -3.459 1.00 91.50 269 TYR A CA 1
ATOM 1951 C C . TYR A 1 269 ? -3.873 -8.200 -3.178 1.00 91.50 269 TYR A C 1
ATOM 1953 O O . TYR A 1 269 ? -4.339 -8.046 -2.053 1.00 91.50 269 TYR A O 1
ATOM 1961 N N . VAL A 1 270 ? -4.273 -7.485 -4.222 1.00 92.06 270 VAL A N 1
ATOM 1962 C CA . VAL A 1 270 ? -5.245 -6.401 -4.136 1.00 92.06 270 VAL A CA 1
ATOM 1963 C C . VAL A 1 270 ? -6.271 -6.605 -5.241 1.00 92.06 270 VAL A C 1
ATOM 1965 O O . VAL A 1 270 ? -5.906 -6.699 -6.418 1.00 92.06 270 VAL A O 1
ATOM 1968 N N . VAL A 1 271 ? -7.544 -6.696 -4.865 1.00 93.69 271 VAL A N 1
ATOM 1969 C CA . VAL A 1 271 ? -8.658 -6.881 -5.797 1.00 93.69 271 VAL A CA 1
ATOM 1970 C C . VAL A 1 271 ? -9.741 -5.838 -5.559 1.00 93.69 271 VAL A C 1
ATOM 1972 O O . VAL A 1 271 ? -9.898 -5.319 -4.460 1.00 93.69 271 VAL A O 1
ATOM 1975 N N . GLU A 1 272 ? -10.484 -5.524 -6.609 1.00 94.19 272 GLU A N 1
ATOM 1976 C CA . GLU A 1 272 ? -11.619 -4.606 -6.582 1.00 94.19 272 GLU A CA 1
ATOM 1977 C C . GLU A 1 272 ? -12.865 -5.390 -6.984 1.00 94.19 272 GLU A C 1
ATOM 1979 O O . GLU A 1 272 ? -12.811 -6.184 -7.933 1.00 94.19 272 GLU A O 1
ATOM 1984 N N . GLU A 1 273 ? -13.962 -5.195 -6.258 1.00 94.25 273 GLU A N 1
ATOM 1985 C CA . GLU A 1 273 ? -15.236 -5.834 -6.578 1.00 94.25 273 GLU A CA 1
ATOM 1986 C C . GLU A 1 273 ? -16.422 -4.925 -6.260 1.00 94.25 273 GLU A C 1
ATOM 1988 O O . GLU A 1 273 ? -16.399 -4.149 -5.300 1.00 94.25 273 GLU A O 1
ATOM 1993 N N . GLU A 1 274 ? -17.449 -5.021 -7.098 1.00 92.25 274 GLU A N 1
ATOM 1994 C CA . GLU A 1 274 ? -18.695 -4.278 -6.949 1.00 92.25 274 GLU A CA 1
ATOM 1995 C C . GLU A 1 274 ? -19.663 -4.989 -6.000 1.00 92.25 274 GLU A C 1
ATOM 1997 O O . GLU A 1 274 ? -19.734 -6.215 -5.927 1.00 92.25 274 GLU A O 1
ATOM 2002 N N . GLU A 1 275 ? -20.426 -4.192 -5.261 1.00 91.69 275 GLU A N 1
ATOM 2003 C CA . GLU A 1 275 ? -21.539 -4.650 -4.448 1.00 91.69 275 GLU A CA 1
ATOM 2004 C C . GLU A 1 275 ? -22.586 -5.361 -5.313 1.00 91.69 275 GLU A C 1
ATOM 2006 O O . GLU A 1 275 ? -22.961 -4.901 -6.385 1.00 91.69 275 GLU A O 1
ATOM 2011 N N . THR A 1 276 ? -23.139 -6.463 -4.815 1.00 88.19 276 THR A N 1
ATOM 2012 C CA . THR A 1 276 ? -24.124 -7.255 -5.569 1.00 88.19 276 THR A CA 1
ATOM 2013 C C . THR A 1 276 ? -25.416 -6.474 -5.852 1.00 88.19 276 THR A C 1
ATOM 2015 O O . THR A 1 276 ? -26.101 -6.723 -6.842 1.00 88.19 276 THR A O 1
ATOM 2018 N N . THR A 1 277 ? -25.776 -5.539 -4.970 1.00 84.50 277 THR A N 1
ATOM 2019 C CA . THR A 1 277 ? -27.052 -4.807 -4.993 1.00 84.50 277 THR A CA 1
ATOM 2020 C C . THR A 1 277 ? -26.941 -3.358 -5.464 1.00 84.50 277 THR A C 1
ATOM 2022 O O . THR A 1 277 ? -27.960 -2.671 -5.547 1.00 84.50 277 THR A O 1
ATOM 2025 N N . ASN A 1 278 ? -25.736 -2.868 -5.767 1.00 82.25 278 ASN A N 1
ATOM 2026 C CA . ASN A 1 278 ? -25.486 -1.460 -6.079 1.00 82.25 278 ASN A CA 1
ATOM 2027 C C . ASN A 1 278 ? -24.225 -1.296 -6.942 1.00 82.25 278 ASN A C 1
ATOM 2029 O O . ASN A 1 278 ? -23.399 -2.187 -7.029 1.00 82.25 278 ASN A O 1
ATOM 2033 N N . THR A 1 279 ? -24.006 -0.120 -7.518 1.00 82.31 279 THR A N 1
ATOM 2034 C CA . THR A 1 279 ? -22.806 0.214 -8.301 1.00 82.31 279 THR A CA 1
ATOM 2035 C C . THR A 1 279 ? -21.661 0.741 -7.423 1.00 82.31 279 THR A C 1
ATOM 2037 O O . THR A 1 279 ? -20.937 1.656 -7.822 1.00 82.31 279 THR A O 1
ATOM 2040 N N . ARG A 1 280 ? -21.561 0.281 -6.171 1.00 88.62 280 ARG A N 1
ATOM 2041 C CA . ARG A 1 280 ? -20.492 0.682 -5.244 1.00 88.62 280 ARG A CA 1
ATOM 2042 C C . ARG A 1 280 ? -19.378 -0.346 -5.297 1.00 88.62 280 ARG A C 1
ATOM 2044 O O . ARG A 1 280 ? -19.656 -1.532 -5.190 1.00 88.62 280 ARG A O 1
ATOM 2051 N N . SER A 1 281 ? -18.137 0.105 -5.412 1.00 90.12 281 SER A N 1
ATOM 2052 C CA . SER A 1 281 ? -16.972 -0.779 -5.445 1.00 90.12 281 SER A CA 1
ATOM 2053 C C . SER A 1 281 ? -16.211 -0.727 -4.130 1.00 90.12 281 SER A C 1
ATOM 2055 O O . SER A 1 281 ? -16.075 0.333 -3.521 1.00 90.12 281 SER A O 1
ATOM 2057 N N . TYR A 1 282 ? -15.700 -1.875 -3.707 1.00 92.50 282 TYR A N 1
ATOM 2058 C CA . TYR A 1 282 ? -14.843 -2.011 -2.540 1.00 92.50 282 TYR A CA 1
ATOM 2059 C C . TYR A 1 282 ? -13.482 -2.547 -2.959 1.00 92.50 282 TYR A C 1
ATOM 2061 O O . TYR A 1 282 ? -13.359 -3.351 -3.887 1.00 92.50 282 TYR A O 1
ATOM 2069 N N . LEU A 1 283 ? -12.459 -2.113 -2.235 1.00 93.25 283 LEU A N 1
ATOM 2070 C CA . LEU A 1 283 ? -11.130 -2.679 -2.334 1.00 93.25 283 LEU A CA 1
ATOM 2071 C C . LEU A 1 283 ? -10.997 -3.813 -1.320 1.00 93.25 283 LEU A C 1
ATOM 2073 O O . LEU A 1 283 ? -11.315 -3.637 -0.149 1.00 93.25 283 LEU A O 1
ATOM 2077 N N . TYR A 1 284 ? -10.487 -4.957 -1.755 1.00 93.19 284 TYR A N 1
ATOM 2078 C CA . TYR A 1 284 ? -10.123 -6.061 -0.880 1.00 93.19 284 TYR A CA 1
ATOM 2079 C C . TYR A 1 284 ? -8.625 -6.320 -0.967 1.00 93.19 284 TYR A C 1
ATOM 2081 O O . TYR A 1 284 ? -8.074 -6.560 -2.043 1.00 93.19 284 TYR A O 1
ATOM 2089 N N . MET A 1 285 ? -7.967 -6.292 0.184 1.00 90.38 285 MET A N 1
ATOM 2090 C CA . MET A 1 285 ? -6.530 -6.484 0.299 1.00 90.38 285 MET A CA 1
ATOM 2091 C C . MET A 1 285 ? -6.229 -7.785 1.028 1.00 90.38 285 MET A C 1
ATOM 2093 O O . MET A 1 285 ? -6.567 -7.938 2.200 1.00 90.38 285 MET A O 1
ATOM 2097 N N . TYR A 1 286 ? -5.587 -8.717 0.330 1.00 90.00 286 TYR A N 1
ATOM 2098 C CA . TYR A 1 286 ? -5.162 -9.992 0.880 1.00 90.00 286 TYR A CA 1
ATOM 2099 C C . TYR A 1 286 ? -3.731 -9.883 1.409 1.00 90.00 286 TYR A C 1
ATOM 2101 O O . TYR A 1 286 ? -2.806 -9.566 0.654 1.00 90.00 286 TYR A O 1
ATOM 2109 N N . ARG A 1 287 ? -3.565 -10.117 2.710 1.00 86.12 287 ARG A N 1
ATOM 2110 C CA . ARG A 1 287 ? -2.313 -9.927 3.445 1.00 86.12 287 ARG A CA 1
ATOM 2111 C C . ARG A 1 287 ? -1.793 -11.235 4.020 1.00 86.12 287 ARG A C 1
ATOM 2113 O O . ARG A 1 287 ? -2.590 -12.081 4.429 1.00 86.12 287 ARG A O 1
ATOM 2120 N N . GLY A 1 288 ? -0.472 -11.362 4.075 1.00 80.25 288 GLY A N 1
ATOM 2121 C CA . GLY A 1 288 ? 0.247 -12.475 4.692 1.00 80.25 288 GLY A CA 1
ATOM 2122 C C . GLY A 1 288 ? 1.137 -12.038 5.844 1.00 80.25 288 GLY A C 1
ATOM 2123 O O . GLY A 1 288 ? 1.313 -10.844 6.070 1.00 80.25 288 GLY A O 1
ATOM 2124 N N . ASN A 1 289 ? 1.695 -13.007 6.564 1.00 75.62 289 ASN A N 1
ATOM 2125 C CA . ASN A 1 289 ? 2.566 -12.771 7.718 1.00 75.62 289 ASN A CA 1
ATOM 2126 C C . ASN A 1 289 ? 4.031 -12.642 7.293 1.00 75.62 289 ASN A C 1
ATOM 2128 O O . ASN A 1 289 ? 4.419 -13.182 6.262 1.00 75.62 289 ASN A O 1
ATOM 2132 N N . VAL A 1 290 ? 4.850 -12.001 8.120 1.00 71.12 290 VAL A N 1
ATOM 2133 C CA . VAL A 1 290 ? 6.324 -12.014 8.009 1.00 71.12 290 VAL A CA 1
ATOM 2134 C C . VAL A 1 290 ? 6.953 -13.375 8.396 1.00 71.12 290 VAL A C 1
ATOM 2136 O O . VAL A 1 290 ? 6.330 -14.152 9.128 1.00 71.12 290 VAL A O 1
ATOM 2139 N N . ASP A 1 291 ? 8.179 -13.666 7.924 1.00 59.28 291 ASP A N 1
ATOM 2140 C CA . ASP A 1 291 ? 8.893 -14.949 8.157 1.00 59.28 291 ASP A CA 1
ATOM 2141 C C . ASP A 1 291 ? 9.236 -15.073 9.632 1.00 59.28 291 ASP A C 1
ATOM 2143 O O . ASP A 1 291 ? 9.478 -14.084 10.328 1.00 59.28 291 ASP A O 1
ATOM 2147 N N . GLY A 1 292 ? 9.298 -16.307 10.122 1.00 53.09 292 GLY A N 1
ATOM 2148 C CA . GLY A 1 292 ? 9.719 -16.584 11.489 1.00 53.09 292 GLY A CA 1
ATOM 2149 C C . GLY A 1 292 ? 8.763 -16.033 12.546 1.00 53.09 292 GLY A C 1
ATOM 2150 O O . GLY A 1 292 ? 9.073 -16.109 13.738 1.00 53.09 292 GLY A O 1
ATOM 2151 N N . SER A 1 293 ? 7.594 -15.523 12.139 1.00 54.09 293 SER A N 1
ATOM 2152 C CA . SER A 1 293 ? 6.474 -15.273 13.032 1.00 54.09 293 SER A CA 1
ATOM 2153 C C . SER A 1 293 ? 6.092 -16.601 13.687 1.00 54.09 293 SER A C 1
ATOM 2155 O O . SER A 1 293 ? 5.409 -17.449 13.122 1.00 54.09 293 SER A O 1
ATOM 2157 N N . THR A 1 294 ? 6.622 -16.822 14.889 1.00 44.53 294 THR A N 1
ATOM 2158 C CA . THR A 1 294 ? 6.280 -17.974 15.739 1.00 44.53 294 THR A CA 1
ATOM 2159 C C . THR A 1 294 ? 4.843 -17.881 16.253 1.00 44.53 294 THR A C 1
ATOM 2161 O O . THR A 1 294 ? 4.285 -18.865 16.739 1.00 44.53 294 THR A O 1
ATOM 2164 N N . THR A 1 295 ? 4.237 -16.699 16.135 1.00 49.97 295 THR A N 1
ATOM 2165 C CA . THR A 1 295 ? 2.819 -16.454 16.353 1.00 49.97 295 THR A CA 1
ATOM 2166 C C . THR A 1 295 ? 2.040 -16.949 15.147 1.00 49.97 295 THR A C 1
ATOM 2168 O O . THR A 1 295 ? 2.388 -16.644 14.013 1.00 49.97 295 THR A O 1
ATOM 2171 N N . SER A 1 296 ? 0.993 -17.731 15.393 1.00 55.91 296 SER A N 1
ATOM 2172 C CA . SER A 1 296 ? 0.089 -18.318 14.402 1.00 55.91 296 SER A CA 1
ATOM 2173 C C . SER A 1 296 ? -0.733 -17.275 13.629 1.00 55.91 296 SER A C 1
ATOM 2175 O O . SER A 1 296 ? -1.934 -17.460 13.492 1.00 55.91 296 SER A O 1
ATOM 2177 N N . LEU A 1 297 ? -0.130 -16.182 13.156 1.00 65.38 297 LEU A N 1
ATOM 2178 C CA . LEU A 1 297 ? -0.797 -15.177 12.343 1.00 65.38 297 LEU A CA 1
ATOM 2179 C C . LEU A 1 297 ? -1.393 -15.873 11.107 1.00 65.38 297 LEU A C 1
ATOM 2181 O O . LEU A 1 297 ? -0.843 -16.847 10.587 1.00 65.38 297 LEU A O 1
ATOM 2185 N N . LEU A 1 298 ? -2.559 -15.428 10.657 1.00 75.50 298 LEU A N 1
ATOM 2186 C CA . LEU A 1 298 ? -3.326 -16.089 9.601 1.00 75.50 298 LEU A CA 1
ATOM 2187 C C . LEU A 1 298 ? -3.587 -15.078 8.490 1.00 75.50 298 LEU A C 1
ATOM 2189 O O . LEU A 1 298 ? -3.926 -13.938 8.807 1.00 75.50 298 LEU A O 1
ATOM 2193 N N . PRO A 1 299 ? -3.484 -15.450 7.200 1.00 81.00 299 PRO A N 1
ATOM 2194 C CA . PRO A 1 299 ? -3.735 -14.520 6.110 1.00 81.00 299 PRO A CA 1
ATOM 2195 C C . PRO A 1 299 ? -5.103 -13.851 6.233 1.00 81.00 299 PRO A C 1
ATOM 2197 O O . PRO A 1 299 ? -6.091 -14.499 6.593 1.00 81.00 299 PRO A O 1
ATOM 2200 N N . LYS A 1 300 ? -5.173 -12.558 5.902 1.00 81.88 300 LYS A N 1
ATOM 2201 C CA . LYS A 1 300 ? -6.389 -11.750 6.076 1.00 81.88 300 LYS A CA 1
ATOM 2202 C C . LYS A 1 300 ? -6.811 -11.058 4.803 1.00 81.88 300 LYS A C 1
ATOM 2204 O O . LYS A 1 300 ? -5.980 -10.448 4.137 1.00 81.88 300 LYS A O 1
ATOM 2209 N N . LEU A 1 301 ? -8.105 -11.094 4.506 1.00 87.19 301 LEU A N 1
ATOM 2210 C CA . LEU A 1 301 ? -8.713 -10.306 3.441 1.00 87.19 301 LEU A CA 1
ATOM 2211 C C . LEU A 1 301 ? -9.440 -9.111 4.050 1.00 87.19 301 LEU A C 1
ATOM 2213 O O . LEU A 1 301 ? -10.507 -9.258 4.638 1.00 87.19 301 LEU A O 1
ATOM 2217 N N . THR A 1 302 ? -8.849 -7.934 3.912 1.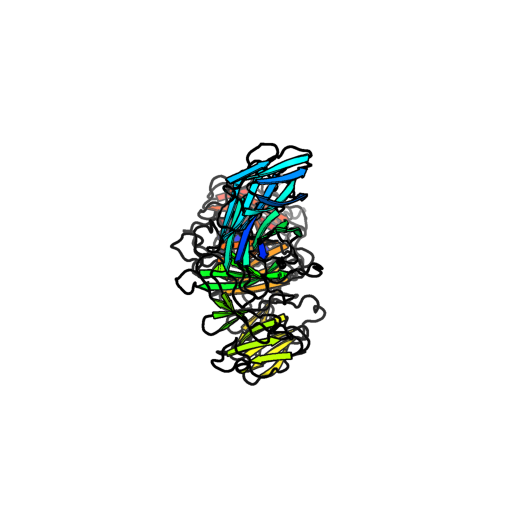00 86.19 302 THR A N 1
ATOM 2218 C CA . THR A 1 302 ? -9.347 -6.686 4.489 1.00 86.19 302 THR A CA 1
ATOM 2219 C C . THR A 1 302 ? -10.192 -5.927 3.467 1.00 86.19 302 THR A C 1
ATOM 2221 O O . THR A 1 302 ? -9.709 -5.669 2.367 1.00 86.19 302 THR A O 1
ATOM 2224 N N . LYS A 1 303 ? -11.428 -5.546 3.819 1.00 88.56 303 LYS A N 1
ATOM 2225 C CA . LYS A 1 303 ? -12.318 -4.724 2.977 1.00 88.56 303 LYS A CA 1
ATOM 2226 C C . LYS A 1 303 ? -12.091 -3.243 3.256 1.00 88.56 303 LYS A C 1
ATOM 2228 O O . LYS A 1 303 ? -12.072 -2.838 4.412 1.00 88.56 303 LYS A O 1
ATOM 2233 N N . ILE A 1 304 ? -11.983 -2.426 2.219 1.00 87.06 304 ILE A N 1
ATOM 2234 C CA . ILE A 1 304 ? -11.724 -0.986 2.295 1.00 87.06 304 ILE A CA 1
ATOM 2235 C C . ILE A 1 304 ? -12.771 -0.248 1.456 1.00 87.06 304 ILE A C 1
ATOM 2237 O O . ILE A 1 304 ? -13.053 -0.623 0.313 1.00 87.06 304 ILE A O 1
ATOM 2241 N N . ASN A 1 305 ? -13.346 0.811 2.028 1.00 87.25 305 ASN A N 1
ATOM 2242 C CA . ASN A 1 305 ? -14.210 1.734 1.300 1.00 87.25 305 ASN A CA 1
ATOM 2243 C C . ASN A 1 305 ? -13.386 2.605 0.343 1.00 87.25 305 ASN A C 1
ATOM 2245 O O . ASN A 1 305 ? -12.435 3.258 0.770 1.00 87.25 305 ASN A O 1
ATOM 2249 N N . ILE A 1 306 ? -13.779 2.646 -0.931 1.00 89.94 306 ILE A N 1
ATOM 2250 C CA . ILE A 1 306 ? -13.104 3.442 -1.962 1.00 89.94 306 ILE A CA 1
ATOM 2251 C C . ILE A 1 306 ? -14.029 4.409 -2.714 1.00 89.94 306 ILE A C 1
ATOM 2253 O O . ILE A 1 306 ? -13.590 5.017 -3.685 1.00 89.94 306 ILE A O 1
ATOM 2257 N N . PHE A 1 307 ? -15.289 4.597 -2.307 1.00 86.00 307 PHE A N 1
ATOM 2258 C CA . PHE A 1 307 ? -16.241 5.449 -3.044 1.00 86.00 307 PHE A CA 1
ATOM 2259 C C . PHE A 1 307 ? -16.577 6.792 -2.371 1.00 86.00 307 PHE A C 1
ATOM 2261 O O . PHE A 1 307 ? -17.431 7.519 -2.888 1.00 86.00 307 PHE A O 1
ATOM 2268 N N . ASP A 1 308 ? -15.887 7.153 -1.286 1.00 79.94 308 ASP A N 1
ATOM 2269 C CA . ASP A 1 308 ? -16.068 8.431 -0.584 1.00 79.94 308 ASP A CA 1
ATOM 2270 C C . ASP A 1 308 ? -14.930 9.436 -0.851 1.00 79.94 308 ASP A C 1
ATOM 2272 O O . ASP A 1 308 ? -13.750 9.085 -0.930 1.00 79.94 308 ASP A O 1
ATOM 2276 N N . ALA A 1 309 ? -15.288 10.719 -0.939 1.00 74.44 309 ALA A N 1
ATOM 2277 C CA . ALA A 1 309 ? -14.378 11.829 -1.208 1.00 74.44 309 ALA A CA 1
ATOM 2278 C C . ALA A 1 309 ? -13.266 11.938 -0.159 1.00 74.44 309 ALA A C 1
ATOM 2280 O O . ALA A 1 309 ? -13.497 11.772 1.044 1.00 74.44 309 ALA A O 1
ATOM 2281 N N . ASN A 1 310 ? -12.060 12.268 -0.628 1.00 66.19 310 ASN A N 1
ATOM 2282 C CA . ASN A 1 310 ? -10.798 12.325 0.116 1.00 66.19 310 ASN A CA 1
ATOM 2283 C C . ASN A 1 310 ? -10.429 11.042 0.849 1.00 66.19 310 ASN A C 1
ATOM 2285 O O . ASN A 1 310 ? -9.533 11.067 1.694 1.00 66.19 310 ASN A O 1
ATOM 2289 N N . PHE A 1 311 ? -11.171 9.962 0.587 1.00 73.06 311 PHE A N 1
ATOM 2290 C CA . PHE A 1 311 ? -11.239 8.839 1.498 1.00 73.06 311 PHE A CA 1
ATOM 2291 C C . PHE A 1 311 ? -11.329 9.315 2.956 1.00 73.06 311 PHE A C 1
ATOM 2293 O O . PHE A 1 311 ? -10.658 8.785 3.840 1.00 73.06 311 PHE A O 1
ATOM 2300 N N . SER A 1 312 ? -12.143 10.354 3.195 1.00 48.03 312 SER A N 1
ATOM 2301 C CA . SER A 1 312 ? -12.403 10.945 4.518 1.00 48.03 312 SER A CA 1
ATOM 2302 C C . SER A 1 312 ? -12.727 9.874 5.564 1.00 48.03 312 SER A C 1
ATOM 2304 O O . SER A 1 312 ? -12.387 10.034 6.733 1.00 48.03 312 SER A O 1
ATOM 2306 N N . PHE A 1 313 ? -13.284 8.754 5.088 1.00 51.00 313 PHE A N 1
ATOM 2307 C CA . PHE A 1 313 ? -13.383 7.468 5.754 1.00 51.00 313 PHE A CA 1
ATOM 2308 C C . PHE A 1 313 ? -12.967 6.309 4.819 1.00 51.00 313 PHE A C 1
ATOM 2310 O O . PHE A 1 313 ? -13.772 5.409 4.587 1.00 51.00 313 PHE A O 1
ATOM 2317 N N . ALA A 1 314 ? -11.713 6.219 4.340 1.00 51.06 314 ALA A N 1
ATOM 2318 C CA . ALA A 1 314 ? -11.127 4.901 3.990 1.00 51.06 314 ALA A CA 1
ATOM 2319 C C . ALA A 1 314 ? -10.953 4.054 5.262 1.00 51.06 314 ALA A C 1
ATOM 2321 O O . ALA A 1 314 ? -9.906 3.486 5.549 1.00 51.06 314 ALA A O 1
ATOM 2322 N N . GLN A 1 315 ? -12.011 3.996 6.059 1.00 62.53 315 GLN A N 1
ATOM 2323 C CA . GLN A 1 315 ? -12.180 3.057 7.120 1.00 62.53 315 GLN A CA 1
ATOM 2324 C C . GLN A 1 315 ? -12.266 1.716 6.435 1.00 62.53 315 GLN A C 1
ATOM 2326 O O . GLN A 1 315 ? -13.101 1.454 5.560 1.00 62.53 315 GLN A O 1
ATOM 2331 N N . ILE A 1 316 ? -11.338 0.870 6.827 1.00 69.81 316 ILE A N 1
ATOM 2332 C CA . ILE A 1 316 ? -11.506 -0.544 6.621 1.00 69.81 316 ILE A CA 1
ATOM 2333 C C . ILE A 1 316 ? -12.857 -0.934 7.217 1.00 69.81 316 ILE A C 1
ATOM 2335 O O . ILE A 1 316 ? -13.294 -0.421 8.236 1.00 69.81 316 ILE A O 1
ATOM 2339 N N . LEU A 1 317 ? -13.581 -1.775 6.504 1.00 75.44 317 LEU A N 1
ATOM 2340 C CA . LEU A 1 317 ? -14.959 -2.128 6.826 1.00 75.44 317 LEU A CA 1
ATOM 2341 C C . LEU A 1 317 ? -15.042 -3.497 7.511 1.00 75.44 317 LEU A C 1
ATOM 2343 O O . LEU A 1 317 ? -16.132 -4.023 7.736 1.00 75.44 317 LEU A O 1
ATOM 2347 N N . GLY A 1 318 ? -13.879 -4.064 7.823 1.00 75.31 318 GLY A N 1
ATOM 2348 C CA . GLY A 1 318 ? -13.686 -5.350 8.467 1.00 75.31 318 GLY A CA 1
ATOM 2349 C C . GLY A 1 318 ? -12.767 -6.262 7.662 1.00 75.31 318 GLY A C 1
ATOM 2350 O O . GLY A 1 318 ? -12.230 -5.890 6.613 1.00 75.31 318 GLY A O 1
ATOM 2351 N N . GLU A 1 319 ? -12.571 -7.472 8.174 1.00 80.06 319 GLU A N 1
ATOM 2352 C CA . GLU A 1 319 ? -11.599 -8.429 7.645 1.00 80.06 319 GLU A CA 1
ATOM 2353 C C . GLU A 1 319 ? -12.151 -9.849 7.688 1.00 80.06 319 GLU A C 1
ATOM 2355 O O . GLU A 1 319 ? -12.941 -10.167 8.570 1.00 80.06 319 GLU A O 1
ATOM 2360 N N . PHE A 1 320 ? -11.690 -10.709 6.782 1.00 79.12 320 PHE A N 1
ATOM 2361 C CA . PHE A 1 320 ? -11.842 -12.161 6.862 1.00 79.12 320 PHE A CA 1
ATOM 2362 C C . PHE A 1 320 ? -10.503 -12.810 7.199 1.00 79.12 320 PHE A C 1
ATOM 2364 O O . PHE A 1 320 ? -9.492 -12.459 6.596 1.00 79.12 320 PHE A O 1
ATOM 2371 N N . GLU A 1 321 ? -10.495 -13.789 8.100 1.00 77.12 321 GLU A N 1
ATOM 2372 C CA . GLU A 1 321 ? -9.296 -14.552 8.465 1.00 77.12 321 GLU A CA 1
ATOM 2373 C C . GLU A 1 321 ? -9.285 -15.939 7.795 1.00 77.12 321 GLU A C 1
ATOM 2375 O O . GLU A 1 321 ? -10.293 -16.652 7.764 1.00 77.12 321 GLU A O 1
ATOM 2380 N N . PHE A 1 322 ? -8.131 -16.345 7.263 1.00 76.12 322 PHE A N 1
ATOM 2381 C CA . PHE A 1 322 ? -7.920 -17.647 6.630 1.00 76.12 322 PHE A CA 1
ATOM 2382 C C . PHE A 1 322 ? -7.143 -18.566 7.572 1.00 76.12 322 PHE A C 1
ATOM 2384 O O . PHE A 1 322 ? -5.946 -18.780 7.418 1.00 76.12 322 PHE A O 1
ATOM 2391 N N . ASN A 1 323 ? -7.859 -19.154 8.527 1.00 66.50 323 ASN A N 1
ATOM 2392 C CA . ASN A 1 323 ? -7.331 -19.914 9.668 1.00 66.50 323 ASN A CA 1
ATOM 2393 C C . ASN A 1 323 ? -6.523 -21.193 9.399 1.00 66.50 323 ASN A C 1
ATOM 2395 O O . ASN A 1 323 ? -6.149 -21.907 10.325 1.00 66.50 323 ASN A O 1
ATOM 2399 N N . THR A 1 324 ? -6.302 -21.521 8.140 1.00 64.50 324 THR A N 1
ATOM 2400 C CA . THR A 1 324 ? -5.703 -22.785 7.715 1.00 64.50 324 THR A CA 1
ATOM 2401 C C . THR A 1 324 ? -4.586 -22.566 6.695 1.00 64.50 324 THR A C 1
ATOM 2403 O O . THR A 1 324 ? -3.887 -23.518 6.347 1.00 64.50 324 THR A O 1
ATOM 2406 N N . LEU A 1 325 ? -4.411 -21.337 6.195 1.00 69.06 325 LEU A N 1
ATOM 2407 C CA . LEU A 1 325 ? -3.325 -20.980 5.290 1.00 69.06 325 LEU A CA 1
ATOM 2408 C C . LEU A 1 325 ? -2.165 -20.414 6.104 1.00 69.06 325 LEU A C 1
ATOM 2410 O O . LEU A 1 325 ? -2.375 -19.607 7.001 1.00 69.06 325 LEU A O 1
ATOM 2414 N N . SER A 1 326 ? -0.942 -20.802 5.759 1.00 73.19 326 SER A N 1
ATOM 2415 C CA . SER A 1 326 ? 0.256 -20.132 6.269 1.00 73.19 326 SER A CA 1
ATOM 2416 C C . SER A 1 326 ? 0.502 -18.803 5.554 1.00 73.19 326 SER A C 1
ATOM 2418 O O . SER A 1 326 ? 1.092 -17.894 6.131 1.00 73.19 326 SER A O 1
ATOM 2420 N N . GLN A 1 327 ? 0.052 -18.683 4.299 1.00 78.75 327 GLN A N 1
ATOM 2421 C CA . GLN A 1 327 ? 0.306 -17.537 3.430 1.00 78.75 327 GLN A CA 1
ATOM 2422 C C . GLN A 1 327 ? -0.851 -17.262 2.463 1.00 78.75 327 GLN A C 1
ATOM 2424 O O . GLN A 1 327 ? -1.588 -18.185 2.108 1.00 78.75 327 GLN A O 1
ATOM 2429 N N . PRO A 1 328 ? -1.020 -16.003 2.018 1.00 84.31 328 PRO A N 1
ATOM 2430 C CA . PRO A 1 328 ? -2.053 -15.644 1.066 1.00 84.31 328 PRO A CA 1
ATOM 2431 C C . PRO A 1 328 ? -1.755 -16.280 -0.285 1.00 84.31 328 PRO A C 1
ATOM 2433 O O . PRO A 1 328 ? -0.663 -16.153 -0.829 1.00 84.31 328 PRO A O 1
ATOM 2436 N N . GLY A 1 329 ? -2.748 -16.957 -0.837 1.00 86.62 329 GLY A N 1
ATOM 2437 C CA . GLY A 1 329 ? -2.681 -17.479 -2.188 1.00 86.62 329 GLY A CA 1
ATOM 2438 C C . GLY A 1 329 ? -3.138 -16.470 -3.237 1.00 86.62 329 GLY A C 1
ATOM 2439 O O . GLY A 1 329 ? -3.965 -15.605 -2.950 1.00 86.62 329 GLY A O 1
ATOM 2440 N N . GLN A 1 330 ? -2.656 -16.595 -4.476 1.00 91.62 330 GLN A N 1
ATOM 2441 C CA . GLN A 1 330 ? -3.097 -15.700 -5.550 1.00 91.62 330 GLN A CA 1
ATOM 2442 C C . GLN A 1 330 ? -4.587 -15.918 -5.864 1.00 91.62 330 GLN A C 1
ATOM 2444 O O . GLN A 1 330 ? -4.957 -17.040 -6.217 1.00 91.62 330 GLN A O 1
ATOM 2449 N N . PRO A 1 331 ? -5.442 -14.881 -5.783 1.00 94.31 331 PRO A N 1
ATOM 2450 C CA . PRO A 1 331 ? -6.834 -14.979 -6.196 1.00 94.31 331 PRO A CA 1
ATOM 2451 C C . PRO A 1 331 ? -6.982 -14.829 -7.714 1.00 94.31 331 PRO A C 1
ATOM 2453 O O . PRO A 1 331 ? -6.132 -14.250 -8.394 1.00 94.31 331 PRO A O 1
ATOM 2456 N N . ALA A 1 332 ? -8.112 -15.289 -8.247 1.00 94.69 332 ALA A N 1
ATOM 2457 C CA . ALA A 1 332 ? -8.443 -15.148 -9.661 1.00 94.69 332 ALA A CA 1
ATOM 2458 C C . ALA A 1 332 ? -9.907 -14.763 -9.862 1.00 94.69 332 ALA A C 1
ATOM 2460 O O . ALA A 1 332 ? -10.786 -15.173 -9.102 1.00 94.69 332 ALA A O 1
ATOM 2461 N N . ARG A 1 333 ? -10.165 -13.983 -10.916 1.00 94.50 333 ARG A N 1
ATOM 2462 C CA . ARG A 1 333 ? -11.521 -13.625 -11.327 1.00 94.50 333 ARG A CA 1
ATOM 2463 C C . ARG A 1 333 ? -12.007 -14.593 -12.396 1.00 94.50 333 ARG A C 1
ATOM 2465 O O . ARG A 1 333 ? -11.380 -14.706 -13.449 1.00 94.50 333 ARG A O 1
ATOM 2472 N N . TYR A 1 334 ? -13.143 -15.233 -12.146 1.00 95.19 334 TYR A N 1
ATOM 2473 C CA . TYR A 1 334 ? -13.773 -16.195 -13.046 1.00 95.19 334 TYR A CA 1
ATOM 2474 C C . TYR A 1 334 ? -15.290 -15.986 -13.049 1.00 95.19 334 TYR A C 1
ATOM 2476 O O . TYR A 1 334 ? -15.888 -15.760 -12.000 1.00 95.19 334 TYR A O 1
ATOM 2484 N N . GLN A 1 335 ? -15.915 -15.998 -14.232 1.00 93.62 335 GLN A N 1
ATOM 2485 C CA . GLN A 1 335 ? -17.363 -15.777 -14.401 1.00 93.62 335 GLN A CA 1
ATOM 2486 C C . GLN A 1 335 ? -17.906 -14.599 -13.556 1.00 93.62 335 GLN A C 1
ATOM 2488 O O . GLN A 1 335 ? -18.894 -14.718 -12.834 1.00 93.62 335 GLN A O 1
ATOM 2493 N N . GLY A 1 336 ? -17.202 -13.463 -13.596 1.00 91.44 336 GLY A N 1
ATOM 2494 C CA . GLY A 1 336 ? -17.594 -12.223 -12.918 1.00 91.44 336 GLY A CA 1
ATOM 2495 C C . GLY A 1 336 ? -17.258 -12.130 -11.428 1.00 91.44 336 GLY A C 1
ATOM 2496 O O . GLY A 1 336 ? -17.318 -11.029 -10.899 1.00 91.44 336 GLY A O 1
ATOM 2497 N N . ASN A 1 337 ? -16.833 -13.214 -10.773 1.00 92.75 337 ASN A N 1
ATOM 2498 C CA . ASN A 1 337 ? -16.600 -13.244 -9.326 1.00 92.75 337 ASN A CA 1
ATOM 2499 C C . ASN A 1 337 ? -15.125 -13.487 -8.992 1.00 92.75 337 ASN A C 1
ATOM 2501 O O . ASN A 1 337 ? -14.414 -14.164 -9.742 1.00 92.75 337 ASN A O 1
ATOM 2505 N N . TRP A 1 338 ? -14.680 -12.987 -7.840 1.00 95.12 338 TRP A N 1
ATOM 2506 C CA . TRP A 1 338 ? -13.381 -13.340 -7.273 1.00 95.12 338 TRP A CA 1
ATOM 2507 C C . TRP A 1 338 ? -13.431 -14.654 -6.498 1.00 95.12 338 TRP A C 1
ATOM 2509 O O . TRP A 1 338 ? -14.303 -14.875 -5.652 1.00 95.12 338 TRP A O 1
ATOM 2519 N N . PHE A 1 339 ? -12.438 -15.495 -6.769 1.00 92.94 339 PHE A N 1
ATOM 2520 C CA . PHE A 1 339 ? -12.184 -16.735 -6.059 1.00 92.94 339 PHE A CA 1
ATOM 2521 C C . PHE A 1 339 ? -10.833 -16.660 -5.360 1.00 92.94 339 PHE A C 1
ATOM 2523 O O . PHE A 1 339 ? -9.828 -16.259 -5.952 1.00 92.94 339 PHE A O 1
ATOM 2530 N N . PHE A 1 340 ? -10.832 -17.059 -4.094 1.00 91.25 340 PHE A N 1
ATOM 2531 C CA . PHE A 1 340 ? -9.659 -17.082 -3.237 1.00 91.25 340 PHE A CA 1
ATOM 2532 C C . PHE A 1 340 ? -9.246 -18.527 -2.966 1.00 91.25 340 PHE A C 1
ATOM 2534 O O . PHE A 1 340 ? -10.117 -19.365 -2.698 1.00 91.25 340 PHE A O 1
ATOM 2541 N N . PRO A 1 341 ? -7.940 -18.833 -2.994 1.00 86.50 341 PRO A N 1
ATOM 2542 C CA . PRO A 1 341 ? -7.438 -20.102 -2.491 1.00 86.50 341 PRO A CA 1
ATOM 2543 C C . PRO A 1 341 ? -7.832 -20.262 -1.015 1.00 86.50 341 PRO A C 1
ATOM 2545 O O . PRO A 1 341 ? -7.910 -19.282 -0.271 1.00 86.50 341 PRO A O 1
ATOM 2548 N N . ALA A 1 342 ? -8.147 -21.480 -0.585 1.00 69.94 342 ALA A N 1
ATOM 2549 C CA . ALA A 1 342 ? -8.672 -21.728 0.753 1.00 69.94 342 ALA A CA 1
ATOM 2550 C C . ALA A 1 342 ? -8.106 -23.020 1.308 1.00 69.94 342 ALA A C 1
ATOM 2552 O O . ALA A 1 342 ? -8.197 -24.036 0.632 1.00 69.94 342 ALA A O 1
ATOM 2553 N N . SER A 1 343 ? -7.571 -22.987 2.532 1.00 56.00 343 SER A N 1
ATOM 2554 C CA . SER A 1 343 ? -6.994 -24.175 3.158 1.00 56.00 343 SER A CA 1
ATOM 2555 C C . SER A 1 343 ? -8.037 -25.106 3.812 1.00 56.00 343 SER A C 1
ATOM 2557 O O . SER A 1 343 ? -9.176 -24.715 4.069 1.00 56.00 343 SER A O 1
ATOM 2559 N N . GLY A 1 344 ? -7.674 -26.377 4.004 1.00 51.28 344 GLY A N 1
ATOM 2560 C CA . GLY A 1 344 ? -8.523 -27.479 4.466 1.00 51.28 344 GLY A CA 1
ATOM 2561 C C . GLY A 1 344 ? -9.441 -28.118 3.417 1.00 51.28 344 GLY A C 1
ATOM 2562 O O . GLY A 1 344 ? -9.900 -29.229 3.654 1.00 51.28 344 GLY A O 1
ATOM 2563 N N . SER A 1 345 ? -9.684 -27.470 2.274 1.00 55.22 345 SER A N 1
ATOM 2564 C CA . SER A 1 345 ? -10.593 -27.932 1.224 1.00 55.22 345 SER A CA 1
ATOM 2565 C C . SER A 1 345 ? -9.931 -28.054 -0.151 1.00 55.22 345 SER A C 1
ATOM 2567 O O . SER A 1 345 ? -9.062 -27.272 -0.524 1.00 55.22 345 SER A O 1
ATOM 2569 N N . THR A 1 346 ? -10.424 -28.983 -0.966 1.00 59.69 346 THR A N 1
ATOM 2570 C CA . THR A 1 346 ? -10.078 -29.062 -2.381 1.00 59.69 346 THR A CA 1
ATOM 2571 C C . THR A 1 346 ? -10.714 -27.965 -3.239 1.00 59.69 346 THR A C 1
ATOM 2573 O O . THR A 1 346 ? -10.545 -28.030 -4.440 1.00 59.69 346 THR A O 1
ATOM 2576 N N . ILE A 1 347 ? -11.446 -26.974 -2.720 1.00 71.50 347 ILE A N 1
ATOM 2577 C CA . ILE A 1 347 ? -12.099 -25.952 -3.561 1.00 71.50 347 ILE A CA 1
ATOM 2578 C C . ILE A 1 347 ? -11.922 -24.522 -3.043 1.00 71.50 347 ILE A C 1
ATOM 2580 O O . ILE A 1 347 ? -11.857 -24.264 -1.841 1.00 71.50 347 ILE A O 1
ATOM 2584 N N . SER A 1 348 ? -11.873 -23.589 -3.992 1.00 82.19 348 SER A N 1
ATOM 2585 C CA . SER A 1 348 ? -11.764 -22.146 -3.756 1.00 82.19 348 SER A CA 1
ATOM 2586 C C . SER A 1 348 ? -12.953 -21.547 -2.986 1.00 82.19 348 SER A C 1
ATOM 2588 O O . SER A 1 348 ? -14.053 -22.104 -2.962 1.00 82.19 348 SER A O 1
ATOM 2590 N N . ARG A 1 349 ? -12.742 -20.376 -2.372 1.00 84.94 349 ARG A N 1
ATOM 2591 C CA . ARG A 1 349 ? -13.788 -19.569 -1.728 1.00 84.94 349 ARG A CA 1
ATOM 2592 C C . ARG A 1 349 ? -14.258 -18.448 -2.644 1.00 84.94 349 ARG A C 1
ATOM 2594 O O . ARG A 1 349 ? -13.444 -17.658 -3.116 1.00 84.94 349 ARG A O 1
ATOM 2601 N N . LYS A 1 350 ? -15.569 -18.347 -2.851 1.00 89.25 350 LYS A N 1
ATOM 2602 C CA . LYS A 1 350 ? -16.196 -17.287 -3.648 1.00 89.25 350 LYS A CA 1
ATOM 2603 C C . LYS A 1 350 ? -16.479 -16.065 -2.779 1.00 89.25 350 LYS A C 1
ATOM 2605 O O . LYS A 1 350 ? -17.166 -16.193 -1.767 1.00 89.25 350 LYS A O 1
ATOM 2610 N N . LEU A 1 351 ? -16.029 -14.889 -3.209 1.00 91.38 351 LEU A N 1
ATOM 2611 C CA . LEU A 1 351 ? -16.434 -13.619 -2.610 1.00 91.38 351 LEU A CA 1
ATOM 2612 C C . LEU A 1 351 ? -17.765 -13.149 -3.214 1.00 91.38 351 LEU A C 1
ATOM 2614 O O . LEU A 1 351 ? -17.909 -13.079 -4.432 1.00 91.38 351 LEU A O 1
ATOM 2618 N N . THR A 1 352 ? -18.727 -12.820 -2.355 1.00 91.31 352 THR A N 1
ATOM 2619 C CA . THR A 1 352 ? -19.945 -12.076 -2.708 1.00 91.31 352 THR A CA 1
ATOM 2620 C C . THR A 1 352 ? -20.010 -10.842 -1.823 1.00 91.31 352 THR A C 1
ATOM 2622 O O . THR A 1 352 ? -19.866 -10.951 -0.605 1.00 91.31 352 THR A O 1
ATOM 2625 N N . VAL A 1 353 ? -20.195 -9.680 -2.442 1.00 91.75 353 VAL A N 1
ATOM 2626 C CA . VAL A 1 353 ? -20.040 -8.384 -1.778 1.00 91.75 353 VAL A CA 1
ATOM 2627 C C . VAL A 1 353 ? -21.402 -7.798 -1.429 1.00 91.75 353 VAL A C 1
ATOM 2629 O O . VAL A 1 353 ? -22.255 -7.633 -2.308 1.00 91.75 353 VAL A O 1
ATOM 2632 N N . GLY A 1 354 ? -21.594 -7.472 -0.154 1.00 90.06 354 GLY A N 1
ATOM 2633 C CA . GLY A 1 354 ? -22.725 -6.716 0.369 1.00 90.06 354 GLY A CA 1
ATOM 2634 C C . GLY A 1 354 ? -22.359 -5.267 0.702 1.00 90.06 354 GLY A C 1
ATOM 2635 O O . GLY A 1 354 ? -21.189 -4.866 0.710 1.00 90.06 354 GLY A O 1
ATOM 2636 N N . SER A 1 355 ? -23.383 -4.456 0.977 1.00 87.62 355 SER A N 1
ATOM 2637 C CA . SER A 1 355 ? -23.210 -3.048 1.352 1.00 87.62 355 SER A CA 1
ATOM 2638 C C . SER A 1 355 ? -22.556 -2.911 2.727 1.00 87.62 355 SER A C 1
ATOM 2640 O O . SER A 1 355 ? -22.995 -3.503 3.710 1.00 87.62 355 SER A O 1
ATOM 2642 N N . GLY A 1 356 ? -21.581 -2.013 2.828 1.00 83.75 356 GLY A N 1
ATOM 2643 C CA . GLY A 1 356 ? -20.971 -1.618 4.094 1.00 83.75 356 GLY A CA 1
ATOM 2644 C C . GLY A 1 356 ? -19.962 -2.645 4.605 1.00 83.75 356 GLY A C 1
ATOM 2645 O O . GLY A 1 356 ? -19.016 -2.988 3.898 1.00 83.75 356 GLY A O 1
ATOM 2646 N N . LYS A 1 357 ? -20.132 -3.086 5.854 1.00 80.50 357 LYS A N 1
ATOM 2647 C CA . LYS A 1 357 ? -19.162 -3.909 6.596 1.00 80.50 357 LYS A CA 1
ATOM 2648 C C . LYS A 1 357 ? -18.978 -5.312 6.013 1.00 80.50 357 LYS A C 1
ATOM 2650 O O . LYS A 1 357 ? -19.817 -5.788 5.252 1.00 80.50 357 LYS A O 1
ATOM 2655 N N . THR A 1 358 ? -17.894 -5.994 6.393 1.00 77.06 358 THR A N 1
ATOM 2656 C CA . THR A 1 358 ? -17.657 -7.395 5.987 1.00 77.06 358 THR A CA 1
ATOM 2657 C C . THR A 1 358 ? -18.712 -8.364 6.513 1.00 77.06 358 THR A C 1
ATOM 2659 O O . THR A 1 358 ? -18.870 -9.436 5.946 1.00 77.06 358 THR A O 1
ATOM 2662 N N . SER A 1 359 ? -19.491 -7.989 7.533 1.00 72.56 359 SER A N 1
ATOM 2663 C CA . SER A 1 359 ? -20.640 -8.775 8.004 1.00 72.56 359 SER A CA 1
ATOM 2664 C C . SER A 1 359 ? -21.768 -8.912 6.974 1.00 72.56 359 SER A C 1
ATOM 2666 O O . SER A 1 359 ? -22.597 -9.808 7.104 1.00 72.56 359 SER A O 1
ATOM 2668 N N . ALA A 1 360 ? -21.806 -8.043 5.958 1.00 81.38 360 ALA A N 1
ATOM 2669 C CA . ALA A 1 360 ? -22.732 -8.143 4.831 1.00 81.38 360 ALA A CA 1
ATOM 2670 C C . ALA A 1 360 ? -22.155 -8.938 3.644 1.00 81.38 360 ALA A C 1
ATOM 2672 O O . ALA A 1 360 ? -22.886 -9.249 2.704 1.00 81.38 360 ALA A O 1
ATOM 2673 N N . ASP A 1 361 ? -20.859 -9.248 3.669 1.00 84.44 361 ASP A N 1
ATOM 2674 C CA . ASP A 1 361 ? -20.188 -10.025 2.633 1.00 84.44 361 ASP A CA 1
ATOM 2675 C C . ASP A 1 361 ? -20.248 -11.516 2.966 1.00 84.44 361 ASP A C 1
ATOM 2677 O O . ASP A 1 361 ? -20.297 -11.920 4.127 1.00 84.44 361 ASP A O 1
ATOM 2681 N N . THR A 1 362 ? -20.151 -12.361 1.942 1.00 82.75 362 THR A N 1
ATOM 2682 C CA . THR A 1 362 ? -19.972 -13.802 2.141 1.00 82.75 362 THR A CA 1
ATOM 2683 C C . THR A 1 362 ? -18.732 -14.287 1.415 1.00 82.75 362 THR A C 1
ATOM 2685 O O . THR A 1 362 ? -18.568 -14.029 0.222 1.00 82.75 362 THR A O 1
ATOM 2688 N N . LEU A 1 363 ? -17.897 -15.051 2.118 1.00 79.12 363 LEU A N 1
ATOM 2689 C CA . LEU A 1 363 ? -16.746 -15.749 1.556 1.00 79.12 363 LEU A CA 1
ATOM 2690 C C . LEU A 1 363 ? -17.004 -17.265 1.592 1.00 79.12 363 LEU A C 1
ATOM 2692 O O . LEU A 1 363 ? -16.505 -17.989 2.454 1.00 79.12 363 LEU A O 1
ATOM 2696 N N . THR A 1 364 ? -17.866 -17.733 0.691 1.00 69.31 364 THR A N 1
ATOM 2697 C CA . THR A 1 364 ? -18.442 -19.086 0.734 1.00 69.31 364 THR A CA 1
ATOM 2698 C C . THR A 1 364 ? -17.474 -20.142 0.188 1.00 69.31 364 THR A C 1
ATOM 2700 O O . THR A 1 364 ? -16.945 -19.993 -0.911 1.00 69.31 364 THR A O 1
ATOM 2703 N N . GLY A 1 365 ? -17.292 -21.240 0.932 1.00 60.69 365 GLY A N 1
ATOM 2704 C CA . GLY A 1 365 ? -16.539 -22.450 0.564 1.00 60.69 365 GLY A CA 1
ATOM 2705 C C . GLY A 1 365 ? -16.937 -23.629 1.476 1.00 60.69 365 GLY A C 1
ATOM 2706 O O . GLY A 1 365 ? -17.738 -23.432 2.390 1.00 60.69 365 GLY A O 1
ATOM 2707 N N . PRO A 1 366 ? -16.456 -24.861 1.252 1.00 49.66 366 PRO A N 1
ATOM 2708 C CA . PRO A 1 366 ? -16.934 -26.044 1.966 1.00 49.66 366 PRO A CA 1
ATOM 2709 C C . PRO A 1 366 ? -16.249 -26.226 3.326 1.00 49.66 366 PRO A C 1
ATOM 2711 O O . PRO A 1 366 ? -15.259 -25.581 3.662 1.00 49.66 366 PRO A O 1
ATOM 2714 N N . THR A 1 367 ? -16.800 -27.164 4.091 1.00 44.19 367 THR A N 1
ATOM 2715 C CA . THR A 1 367 ? -16.649 -27.298 5.544 1.00 44.19 367 THR A CA 1
ATOM 2716 C C . THR A 1 367 ? -15.717 -28.421 6.010 1.00 44.19 367 THR A C 1
ATOM 2718 O O . THR A 1 367 ? -15.461 -28.527 7.208 1.00 44.19 367 THR A O 1
ATOM 2721 N N . SER A 1 368 ? -15.217 -29.290 5.126 1.00 46.47 368 SER A N 1
ATOM 2722 C CA . SER A 1 368 ? -14.383 -30.429 5.536 1.00 46.47 368 SER A CA 1
ATOM 2723 C C . SER A 1 368 ? -12.911 -30.037 5.619 1.00 46.47 368 SER A C 1
ATOM 2725 O O . SER A 1 368 ? -12.365 -29.606 4.615 1.00 46.47 368 SER A O 1
ATOM 2727 N N . VAL A 1 369 ? -12.287 -30.237 6.783 1.00 43.81 369 VAL A N 1
ATOM 2728 C CA . VAL A 1 369 ? -10.886 -29.893 7.111 1.00 43.81 369 VAL A CA 1
ATOM 2729 C C . VAL A 1 369 ? -9.932 -31.070 6.841 1.00 43.81 369 VAL A C 1
ATOM 2731 O O . VAL A 1 369 ? -9.120 -31.433 7.687 1.00 43.81 369 VAL A O 1
ATOM 2734 N N . ALA A 1 370 ? -10.041 -31.734 5.692 1.00 39.47 370 ALA A N 1
ATOM 2735 C CA . ALA A 1 370 ? -9.255 -32.941 5.429 1.00 39.47 370 ALA A CA 1
ATOM 2736 C C . ALA A 1 370 ? -8.391 -32.801 4.165 1.00 39.47 370 ALA A C 1
ATOM 2738 O O . ALA A 1 370 ? -8.820 -33.156 3.071 1.00 39.47 370 ALA A O 1
ATOM 2739 N N . ASN A 1 371 ? -7.134 -32.394 4.393 1.00 41.62 371 ASN A N 1
ATOM 2740 C CA . ASN A 1 371 ? -5.971 -32.370 3.484 1.00 41.62 371 ASN A CA 1
ATOM 2741 C C . ASN A 1 371 ? -5.858 -31.169 2.507 1.00 41.62 371 ASN A C 1
ATOM 2743 O O . ASN A 1 371 ? -6.882 -30.629 2.105 1.00 41.62 371 ASN A O 1
ATOM 2747 N N . PRO A 1 372 ? -4.614 -30.730 2.165 1.00 45.00 372 PRO A N 1
ATOM 2748 C CA . PRO A 1 372 ? -4.317 -29.385 1.640 1.00 45.00 372 PRO A CA 1
ATOM 2749 C C . PRO A 1 372 ? -4.878 -29.062 0.244 1.00 45.00 372 PRO A C 1
ATOM 2751 O O . PRO A 1 372 ? -5.675 -29.796 -0.325 1.00 45.00 372 PRO A O 1
ATOM 2754 N N . THR A 1 373 ? -4.529 -27.895 -0.280 1.00 59.44 373 THR A N 1
ATOM 2755 C CA . THR A 1 373 ? -5.481 -26.991 -0.929 1.00 59.44 373 THR A CA 1
ATOM 2756 C C . THR A 1 373 ? -4.909 -26.323 -2.154 1.00 59.44 373 THR A C 1
ATOM 2758 O O . THR A 1 373 ? -3.719 -26.436 -2.413 1.00 59.44 373 THR A O 1
ATOM 2761 N N . GLU A 1 374 ? -5.734 -25.638 -2.937 1.00 63.81 374 GLU A N 1
ATOM 2762 C CA . GLU A 1 374 ? -5.171 -24.712 -3.916 1.00 63.81 374 GLU A CA 1
ATOM 2763 C C . GLU A 1 374 ? -4.409 -23.619 -3.159 1.00 63.81 374 GLU A C 1
ATOM 2765 O O . GLU A 1 374 ? -4.934 -23.038 -2.211 1.00 63.81 374 GLU A O 1
ATOM 2770 N N . ASP A 1 375 ? -3.164 -23.384 -3.558 1.00 81.25 375 ASP A N 1
ATOM 2771 C CA . ASP A 1 375 ? -2.291 -22.325 -3.053 1.00 81.25 375 ASP A CA 1
ATOM 2772 C C . ASP A 1 375 ? -2.384 -21.085 -3.932 1.00 81.25 375 ASP A C 1
ATOM 2774 O O . ASP A 1 375 ? -2.208 -19.971 -3.459 1.00 81.25 375 ASP A O 1
ATOM 2778 N N . HIS A 1 376 ? -2.646 -21.268 -5.225 1.00 91.19 376 HIS A N 1
ATOM 2779 C CA . HIS A 1 376 ? -2.772 -20.186 -6.193 1.00 91.19 376 HIS A CA 1
ATOM 2780 C C . HIS A 1 376 ? -3.861 -20.517 -7.201 1.00 91.19 376 HIS A C 1
ATOM 2782 O O . HIS A 1 376 ? -3.997 -21.665 -7.630 1.00 91.19 376 HIS A O 1
ATOM 2788 N N . LEU A 1 377 ? -4.589 -19.483 -7.607 1.00 94.31 377 LEU A N 1
ATOM 2789 C CA . LEU A 1 377 ? -5.555 -19.509 -8.690 1.00 94.31 377 LEU A CA 1
ATOM 2790 C C . LEU A 1 377 ? -5.110 -18.561 -9.803 1.00 94.31 377 LEU A C 1
ATOM 2792 O O . LEU A 1 377 ? -4.537 -17.498 -9.557 1.00 94.31 377 LEU A O 1
ATOM 2796 N N . ALA A 1 378 ? -5.410 -18.935 -11.040 1.00 95.31 378 ALA A N 1
ATOM 2797 C CA . ALA A 1 378 ? -5.284 -18.059 -12.199 1.00 95.31 378 ALA A CA 1
ATOM 2798 C C . ALA A 1 378 ? -6.250 -18.500 -13.301 1.00 95.31 378 ALA A C 1
ATOM 2800 O O . ALA A 1 378 ? -6.976 -19.483 -13.160 1.00 95.31 378 ALA A O 1
ATOM 2801 N N . ASN A 1 379 ? -6.234 -17.783 -14.419 1.00 94.31 379 ASN A N 1
ATOM 2802 C CA . ASN A 1 379 ? -7.054 -18.118 -15.574 1.00 94.31 379 ASN A CA 1
ATOM 2803 C C . ASN A 1 379 ? -6.242 -18.894 -16.617 1.00 94.31 379 ASN A C 1
ATOM 2805 O O . ASN A 1 379 ? -5.048 -18.661 -16.802 1.00 94.31 379 ASN A O 1
ATOM 2809 N N . LEU A 1 380 ? -6.922 -19.777 -17.340 1.00 94.12 380 LEU A N 1
ATOM 2810 C CA . LEU A 1 380 ? -6.457 -20.396 -18.575 1.00 94.12 380 LEU A CA 1
ATOM 2811 C C . LEU A 1 380 ? -7.540 -20.176 -19.624 1.00 94.12 380 LEU A C 1
ATOM 2813 O O . LEU A 1 380 ? -8.540 -20.889 -19.669 1.00 94.12 380 LEU A O 1
ATOM 2817 N N . SER A 1 381 ? -7.366 -19.141 -20.441 1.00 90.19 381 SER A N 1
ATOM 2818 C CA . SER A 1 381 ? -8.402 -18.688 -21.374 1.00 90.19 381 SER A CA 1
ATOM 2819 C C . SER A 1 381 ? -9.709 -18.359 -20.632 1.00 90.19 381 SER A C 1
ATOM 2821 O O . SER A 1 381 ? -9.750 -17.393 -19.876 1.00 90.19 381 SER A O 1
ATOM 2823 N N . HIS A 1 382 ? -10.761 -19.154 -20.833 1.00 90.56 382 HIS A N 1
ATOM 2824 C CA . HIS A 1 382 ? -12.073 -19.012 -20.199 1.00 90.56 382 HIS A CA 1
ATOM 2825 C C . HIS A 1 382 ? -12.299 -20.042 -19.080 1.00 90.56 382 HIS A C 1
ATOM 2827 O O . HIS A 1 382 ? -13.427 -20.208 -18.637 1.00 90.56 382 HIS A O 1
ATOM 2833 N N . GLN A 1 383 ? -11.255 -20.757 -18.655 1.00 95.06 383 GLN A N 1
ATOM 2834 C CA . GLN A 1 383 ? -11.269 -21.711 -17.547 1.00 95.06 383 GLN A CA 1
ATOM 2835 C C . GLN A 1 383 ? -10.458 -21.158 -16.372 1.00 95.06 383 GLN A C 1
ATOM 2837 O O . GLN A 1 383 ? -9.616 -20.271 -16.538 1.00 95.06 383 GLN A O 1
ATOM 2842 N N . LEU A 1 384 ? -10.688 -21.718 -15.187 1.00 95.50 384 LEU A N 1
ATOM 2843 C CA . LEU A 1 384 ? -9.869 -21.469 -14.006 1.00 95.50 384 LEU A CA 1
ATOM 2844 C C . LEU A 1 384 ? -8.812 -22.570 -13.858 1.00 95.50 384 LEU A C 1
ATOM 2846 O O . LEU A 1 384 ? -9.038 -23.722 -14.230 1.00 95.50 384 LEU A O 1
ATOM 2850 N N . ILE A 1 385 ? -7.661 -22.219 -13.302 1.00 95.25 385 ILE A N 1
ATOM 2851 C CA . ILE A 1 385 ? -6.625 -23.168 -12.908 1.00 95.25 385 ILE A CA 1
ATOM 2852 C C . ILE A 1 385 ? -6.289 -23.006 -11.437 1.00 95.25 385 ILE A C 1
ATOM 2854 O O . ILE A 1 385 ? -6.352 -21.902 -10.896 1.00 95.25 385 ILE A O 1
ATOM 2858 N N . GLY A 1 386 ? -5.893 -24.116 -10.827 1.00 93.44 386 GLY A N 1
ATOM 2859 C CA . GLY A 1 386 ? -5.410 -24.166 -9.458 1.00 93.44 386 GLY A CA 1
ATOM 2860 C C . GLY A 1 386 ? -4.055 -24.847 -9.401 1.00 93.44 386 GLY A C 1
ATOM 2861 O O . GLY A 1 386 ? -3.812 -25.813 -10.126 1.00 93.44 386 GLY A O 1
ATOM 2862 N N . HIS A 1 387 ? -3.177 -24.350 -8.539 1.00 92.12 387 HIS A N 1
ATOM 2863 C CA . HIS A 1 387 ? -1.927 -25.014 -8.188 1.00 92.12 387 HIS A CA 1
ATOM 2864 C C . HIS A 1 387 ? -1.936 -25.383 -6.710 1.00 92.12 387 HIS A C 1
ATOM 2866 O O . HIS A 1 387 ? -2.386 -24.588 -5.892 1.00 92.12 387 HIS A O 1
ATOM 2872 N N . ARG A 1 388 ? -1.404 -26.556 -6.370 1.00 88.00 388 ARG A N 1
ATOM 2873 C CA . ARG A 1 388 ? -1.287 -27.058 -5.002 1.00 88.00 388 ARG A CA 1
ATOM 2874 C C . ARG A 1 388 ? 0.075 -27.705 -4.777 1.00 88.00 388 ARG A C 1
ATOM 2876 O O . ARG A 1 388 ? 0.424 -28.657 -5.479 1.00 88.00 388 ARG A O 1
ATOM 2883 N N . ALA A 1 389 ? 0.787 -27.275 -3.740 1.00 84.62 389 ALA A N 1
ATOM 2884 C CA . ALA A 1 389 ? 1.966 -27.970 -3.245 1.00 84.62 389 ALA A CA 1
ATOM 2885 C C . ALA A 1 389 ? 1.624 -29.431 -2.913 1.00 84.62 389 ALA A C 1
ATOM 2887 O O . ALA A 1 389 ? 0.550 -29.732 -2.388 1.00 84.62 389 ALA A O 1
ATOM 2888 N N . THR A 1 390 ? 2.536 -30.351 -3.214 1.00 87.06 390 THR A N 1
ATOM 2889 C CA . THR A 1 390 ? 2.416 -31.829 -3.186 1.00 87.06 390 THR A CA 1
ATOM 2890 C C . THR A 1 390 ? 1.568 -32.475 -4.288 1.00 87.06 390 THR A C 1
ATOM 2892 O O . THR A 1 390 ? 1.616 -33.697 -4.445 1.00 87.06 390 THR A O 1
ATOM 2895 N N . SER A 1 391 ? 0.809 -31.702 -5.074 1.00 89.69 391 SER A N 1
ATOM 2896 C CA . SER A 1 391 ? -0.098 -32.243 -6.105 1.00 89.69 391 SER A CA 1
ATOM 2897 C C . SER A 1 391 ? 0.194 -31.726 -7.518 1.00 89.69 391 SER A C 1
ATOM 2899 O O . SER A 1 391 ? 0.080 -32.497 -8.468 1.00 89.69 391 SER A O 1
ATOM 2901 N N . GLY A 1 392 ? 0.614 -30.466 -7.663 1.00 91.75 392 GLY A N 1
ATOM 2902 C CA . GLY A 1 392 ? 0.837 -29.796 -8.945 1.00 91.75 392 GLY A CA 1
ATOM 2903 C C . GLY A 1 392 ? -0.353 -28.936 -9.380 1.00 91.75 392 GLY A C 1
ATOM 2904 O O . GLY A 1 392 ? -1.076 -28.382 -8.550 1.00 91.75 392 GLY A O 1
ATOM 2905 N N . ALA A 1 393 ? -0.564 -28.815 -10.690 1.00 94.12 393 ALA A N 1
ATOM 2906 C CA . ALA A 1 393 ? -1.624 -27.998 -11.274 1.00 94.12 393 ALA A CA 1
ATOM 2907 C C . ALA A 1 393 ? -2.862 -28.826 -11.642 1.00 94.12 393 ALA A C 1
ATOM 2909 O O . ALA A 1 393 ? -2.774 -30.025 -11.896 1.00 94.12 393 ALA A O 1
ATOM 2910 N N . ARG A 1 394 ? -4.021 -28.174 -11.716 1.00 94.38 394 ARG A N 1
ATOM 2911 C CA . ARG A 1 394 ? -5.264 -28.725 -12.266 1.00 94.38 394 ARG A CA 1
ATOM 2912 C C . ARG A 1 394 ? -6.064 -27.642 -12.981 1.00 94.38 394 ARG A C 1
ATOM 2914 O O . ARG A 1 394 ? -5.842 -26.449 -12.778 1.00 94.38 394 ARG A O 1
ATOM 2921 N N . ILE A 1 395 ? -6.998 -28.069 -13.824 1.00 95.81 395 ILE A N 1
ATOM 2922 C CA . ILE A 1 395 ? -7.804 -27.186 -14.673 1.00 95.81 395 ILE A CA 1
ATOM 2923 C C . ILE A 1 395 ? -9.280 -27.442 -14.370 1.00 95.81 395 ILE A C 1
ATOM 2925 O O . ILE A 1 395 ? -9.723 -28.592 -14.365 1.00 95.81 395 ILE A O 1
ATOM 2929 N N . LEU A 1 396 ? -10.037 -26.379 -14.124 1.00 95.31 396 LEU A N 1
ATOM 2930 C CA . LEU A 1 396 ? -11.491 -26.417 -14.014 1.00 95.31 396 LEU A CA 1
ATOM 2931 C C . LEU A 1 396 ? -12.081 -26.682 -15.397 1.00 95.31 396 LEU A C 1
ATOM 2933 O O . LEU A 1 396 ? -11.679 -26.019 -16.352 1.00 95.31 396 LEU A O 1
ATOM 2937 N N . LYS A 1 397 ? -13.030 -27.610 -15.543 1.00 95.38 397 LYS A N 1
ATOM 2938 C CA . LYS A 1 397 ? -13.705 -27.841 -16.831 1.00 95.38 397 LYS A CA 1
ATOM 2939 C C . LYS A 1 397 ? -14.356 -26.551 -17.355 1.00 95.38 397 LYS A C 1
ATOM 2941 O O . LYS A 1 397 ? -14.668 -25.644 -16.587 1.00 95.38 397 LYS A O 1
ATOM 2946 N N . VAL A 1 398 ? -14.574 -26.477 -18.664 1.00 95.19 398 VAL A N 1
ATOM 2947 C CA . VAL A 1 398 ? -15.289 -25.354 -19.294 1.00 95.19 398 VAL A CA 1
ATOM 2948 C C . VAL A 1 398 ? -16.645 -25.159 -18.614 1.00 95.19 398 VAL A C 1
ATOM 2950 O O . VAL A 1 398 ? -17.377 -26.130 -18.425 1.00 95.19 398 VAL A O 1
ATOM 2953 N N . ASP A 1 399 ? -16.930 -23.923 -18.201 1.00 94.69 399 ASP A N 1
ATOM 2954 C CA . ASP A 1 399 ? -18.129 -23.526 -17.450 1.00 94.69 399 ASP A CA 1
ATOM 2955 C C . ASP A 1 399 ? -18.343 -24.263 -16.116 1.00 94.69 399 ASP A C 1
ATOM 2957 O O . ASP A 1 399 ? -19.437 -24.248 -15.552 1.00 94.69 399 ASP A O 1
ATOM 2961 N N . GLY A 1 400 ? -17.294 -24.895 -15.582 1.00 93.44 400 GLY A N 1
ATOM 2962 C CA . GLY A 1 400 ? -17.321 -25.519 -14.267 1.00 93.44 400 GLY A CA 1
ATOM 2963 C C . GLY A 1 400 ? -17.530 -24.501 -13.149 1.00 93.44 400 GLY A C 1
ATOM 2964 O O . GLY A 1 400 ? -17.234 -23.314 -13.296 1.00 93.44 400 GLY A O 1
ATOM 2965 N N . THR A 1 401 ? -18.011 -24.985 -12.011 1.00 91.62 401 THR A N 1
ATOM 2966 C CA . THR A 1 401 ? -18.189 -24.224 -10.778 1.00 91.62 401 THR A CA 1
ATOM 2967 C C . THR A 1 401 ? -16.950 -24.408 -9.893 1.00 91.62 401 THR A C 1
ATOM 2969 O O . THR A 1 401 ? -16.731 -25.515 -9.400 1.00 91.62 401 THR A O 1
ATOM 2972 N N . PRO A 1 402 ? -16.147 -23.358 -9.614 1.00 90.00 402 PRO A N 1
ATOM 2973 C CA . PRO A 1 402 ? -14.907 -23.492 -8.835 1.00 90.00 402 PRO A CA 1
ATOM 2974 C C . PRO A 1 402 ? -15.096 -24.056 -7.421 1.00 90.00 402 PRO A C 1
ATOM 2976 O O . PRO A 1 402 ? -14.160 -24.611 -6.847 1.00 90.00 402 PRO A O 1
ATOM 2979 N N . THR A 1 403 ? -16.306 -23.926 -6.868 1.00 85.88 403 THR A N 1
ATOM 2980 C CA . THR A 1 403 ? -16.721 -24.465 -5.566 1.00 85.88 403 THR A CA 1
ATOM 2981 C C . THR A 1 403 ? -17.297 -25.889 -5.651 1.00 85.88 403 THR A C 1
ATOM 2983 O O . THR A 1 403 ? -17.965 -26.332 -4.722 1.00 85.88 403 THR A O 1
ATOM 2986 N N . THR A 1 404 ? -17.100 -26.616 -6.756 1.00 86.19 404 THR A N 1
ATOM 2987 C CA . THR A 1 404 ? -17.570 -28.001 -6.934 1.00 86.19 404 THR A CA 1
ATOM 2988 C C . THR A 1 404 ? -16.408 -28.903 -7.339 1.00 86.19 404 THR A C 1
ATOM 2990 O O . THR A 1 404 ? -15.889 -28.785 -8.443 1.00 86.19 404 THR A O 1
ATOM 2993 N N . GLU A 1 405 ? -16.007 -29.841 -6.474 1.00 85.94 405 GLU A N 1
ATOM 2994 C CA . GLU A 1 405 ? -14.816 -30.677 -6.718 1.00 85.94 405 GLU A CA 1
ATOM 2995 C C . GLU A 1 405 ? -14.909 -31.500 -8.011 1.00 85.94 405 GLU A C 1
ATOM 2997 O O . GLU A 1 405 ? -13.938 -31.596 -8.749 1.00 85.94 405 GLU A O 1
ATOM 3002 N N . GLY A 1 406 ? -16.090 -32.039 -8.335 1.00 88.44 406 GLY A N 1
ATOM 3003 C CA . GLY A 1 406 ? -16.299 -32.825 -9.559 1.00 88.44 406 GLY A CA 1
ATOM 3004 C C . GLY A 1 406 ? -16.143 -32.038 -10.867 1.00 88.44 406 GLY A C 1
ATOM 3005 O O . GLY A 1 406 ? -16.117 -32.645 -11.937 1.00 88.44 406 GLY A O 1
ATOM 3006 N N . ASP A 1 407 ? -16.041 -30.709 -10.799 1.00 92.38 407 ASP A N 1
ATOM 3007 C CA . ASP A 1 407 ? -15.798 -29.860 -11.965 1.00 92.38 407 ASP A CA 1
ATOM 3008 C C . ASP A 1 407 ? -14.306 -29.648 -12.242 1.00 92.38 407 ASP A C 1
ATOM 3010 O O . ASP A 1 407 ? -13.936 -29.209 -13.335 1.00 92.38 407 ASP A O 1
ATOM 3014 N N . TRP A 1 408 ? -13.444 -29.985 -11.285 1.00 92.56 408 TRP A N 1
ATOM 3015 C CA . TRP A 1 408 ? -12.000 -29.908 -11.431 1.00 92.56 408 TRP A CA 1
ATOM 3016 C C . TRP A 1 408 ? -11.434 -31.185 -12.055 1.00 92.56 408 TRP A C 1
ATOM 3018 O O . TRP A 1 408 ? -11.802 -32.305 -11.702 1.00 92.56 408 TRP A O 1
ATOM 3028 N N . GLY A 1 409 ? -10.507 -31.016 -12.998 1.00 93.06 409 GLY A N 1
ATOM 3029 C CA . GLY A 1 409 ? -9.728 -32.123 -13.542 1.00 93.06 409 GLY A CA 1
ATOM 3030 C C . GLY A 1 409 ? -8.740 -32.701 -12.524 1.00 93.06 409 GLY A C 1
ATOM 3031 O O . GLY A 1 409 ? -8.445 -32.101 -11.490 1.00 93.06 409 GLY A O 1
ATOM 3032 N N . SER A 1 410 ? -8.173 -33.864 -12.851 1.00 93.19 410 SER A N 1
ATOM 3033 C CA . SER A 1 410 ? -7.092 -34.464 -12.066 1.00 93.19 410 SER A CA 1
ATOM 3034 C C . SER A 1 410 ? -5.849 -33.574 -12.046 1.00 93.19 410 SER A C 1
ATOM 3036 O O . SER A 1 410 ? -5.513 -32.952 -13.057 1.00 93.19 410 SER A O 1
ATOM 3038 N N . TYR A 1 411 ? -5.122 -33.591 -10.930 1.00 93.56 411 TYR A N 1
ATOM 3039 C CA . TYR A 1 411 ? -3.824 -32.931 -10.831 1.00 93.56 411 TYR A CA 1
ATOM 3040 C C . TYR A 1 411 ? -2.787 -33.530 -11.795 1.00 93.56 411 TYR A C 1
ATOM 3042 O O . TYR A 1 411 ? -2.778 -34.736 -12.054 1.00 93.56 411 TYR A O 1
ATOM 3050 N N . PHE A 1 412 ? -1.888 -32.683 -12.288 1.00 95.44 412 PHE A N 1
ATOM 3051 C CA . PHE A 1 412 ? -0.722 -33.039 -13.091 1.00 95.44 412 PHE A CA 1
ATOM 3052 C C . PHE A 1 412 ? 0.489 -32.187 -12.689 1.00 95.44 412 PHE A C 1
ATOM 3054 O O . PHE A 1 412 ? 0.355 -31.065 -12.197 1.00 95.44 412 PHE A O 1
ATOM 3061 N N . SER A 1 413 ? 1.693 -32.717 -12.898 1.00 94.62 413 SER A N 1
ATOM 3062 C CA . SER A 1 413 ? 2.928 -32.043 -12.490 1.00 94.62 413 SER A CA 1
ATOM 3063 C C . SER A 1 413 ? 3.291 -30.877 -13.414 1.00 94.62 413 SER A C 1
ATOM 3065 O O . SER A 1 413 ? 3.234 -30.991 -14.644 1.00 94.62 413 SER A O 1
ATOM 3067 N N . VAL A 1 414 ? 3.738 -29.774 -12.814 1.00 92.81 414 VAL A N 1
ATOM 3068 C CA . VAL A 1 414 ? 4.313 -28.609 -13.494 1.00 92.81 414 VAL A CA 1
ATOM 3069 C C . VAL A 1 414 ? 5.522 -28.164 -12.668 1.00 92.81 414 VAL A C 1
ATOM 3071 O O . VAL A 1 414 ? 5.336 -27.573 -11.612 1.00 92.81 414 VAL A O 1
ATOM 3074 N N . GLY A 1 415 ? 6.733 -28.521 -13.105 1.00 90.19 415 GLY A N 1
ATOM 3075 C CA . GLY A 1 415 ? 7.921 -28.482 -12.237 1.00 90.19 415 GLY A CA 1
ATOM 3076 C C . GLY A 1 415 ? 7.829 -29.483 -11.076 1.00 90.19 415 GLY A C 1
ATOM 3077 O O . GLY A 1 415 ? 7.065 -30.459 -11.153 1.00 90.19 415 GLY A O 1
ATOM 3078 N N . ASP A 1 416 ? 8.586 -29.255 -10.000 1.00 89.94 416 ASP A N 1
ATOM 3079 C CA . ASP A 1 416 ? 8.453 -30.010 -8.752 1.00 89.94 416 ASP A CA 1
ATOM 3080 C C . ASP A 1 416 ? 7.069 -29.805 -8.123 1.00 89.94 416 ASP A C 1
ATOM 3082 O O . ASP A 1 416 ? 6.742 -28.765 -7.553 1.00 89.94 416 ASP A O 1
ATOM 3086 N N . LYS A 1 417 ? 6.252 -30.859 -8.184 1.00 86.88 417 LYS A N 1
ATOM 3087 C CA . LYS A 1 417 ? 4.907 -30.882 -7.605 1.00 86.88 417 LYS A CA 1
ATOM 3088 C C . LYS A 1 417 ? 4.897 -30.699 -6.090 1.00 86.88 417 LYS A C 1
ATOM 3090 O O . LYS A 1 417 ? 3.839 -30.395 -5.555 1.00 86.88 417 LYS A O 1
ATOM 3095 N N . ASN A 1 418 ? 5.997 -30.989 -5.391 1.00 87.56 418 ASN A N 1
ATOM 3096 C CA . ASN A 1 418 ? 6.087 -30.856 -3.936 1.00 87.56 418 ASN A CA 1
ATOM 3097 C C . ASN A 1 418 ? 6.330 -29.414 -3.508 1.00 87.56 418 ASN A C 1
ATOM 3099 O O . ASN A 1 418 ? 6.142 -29.090 -2.337 1.00 87.56 418 ASN A O 1
ATOM 3103 N N . GLU A 1 419 ? 6.704 -28.561 -4.453 1.00 86.31 419 GLU A N 1
ATOM 3104 C CA . GLU A 1 419 ? 6.938 -27.159 -4.210 1.00 86.31 419 GLU A CA 1
ATOM 3105 C C . GLU A 1 419 ? 5.648 -26.351 -4.362 1.00 86.31 419 GLU A C 1
ATOM 3107 O O . GLU A 1 419 ? 4.777 -26.656 -5.181 1.00 86.31 419 GLU A O 1
ATOM 3112 N N . ARG A 1 420 ? 5.515 -25.299 -3.558 1.00 86.62 420 ARG A N 1
ATOM 3113 C CA . ARG A 1 420 ? 4.473 -24.295 -3.746 1.00 86.62 420 ARG A CA 1
ATOM 3114 C C . ARG A 1 420 ? 4.856 -23.416 -4.935 1.00 86.62 420 ARG A C 1
ATOM 3116 O O . ARG A 1 420 ? 6.011 -23.028 -5.070 1.00 86.62 420 ARG A O 1
ATOM 3123 N N . ALA A 1 421 ? 3.890 -23.072 -5.783 1.00 89.50 421 ALA A N 1
ATOM 3124 C CA . ALA A 1 421 ? 4.138 -22.082 -6.824 1.00 89.50 421 ALA A CA 1
ATOM 3125 C C . ALA A 1 421 ? 4.466 -20.732 -6.171 1.00 89.50 421 ALA A C 1
ATOM 3127 O O . ALA A 1 421 ? 3.719 -20.255 -5.328 1.00 89.50 421 ALA A O 1
ATOM 3128 N N . ALA A 1 422 ? 5.549 -20.090 -6.587 1.00 88.81 422 ALA A N 1
ATOM 3129 C CA . ALA A 1 422 ? 5.845 -18.716 -6.218 1.00 88.81 422 ALA A CA 1
ATOM 3130 C C . ALA A 1 422 ? 4.883 -17.743 -6.914 1.00 88.81 422 ALA A C 1
ATOM 3132 O O . ALA A 1 422 ? 4.503 -16.734 -6.336 1.00 88.81 422 ALA A O 1
ATOM 3133 N N . GLY A 1 423 ? 4.453 -18.045 -8.142 1.00 90.94 423 GLY A N 1
ATOM 3134 C CA . GLY A 1 423 ? 3.487 -17.235 -8.881 1.00 90.94 423 GLY A CA 1
ATOM 3135 C C . GLY A 1 423 ? 2.760 -18.041 -9.955 1.00 90.94 423 GLY A C 1
ATOM 3136 O O . GLY A 1 423 ? 3.292 -19.025 -10.473 1.00 90.94 423 GLY A O 1
ATOM 3137 N N . LEU A 1 424 ? 1.546 -17.608 -10.310 1.00 94.06 424 LEU A N 1
ATOM 3138 C CA . LEU A 1 424 ? 0.697 -18.280 -11.293 1.00 94.06 424 LEU A CA 1
ATOM 3139 C C . LEU A 1 424 ? 0.012 -17.258 -12.208 1.00 94.06 424 LEU A C 1
ATOM 3141 O O . LEU A 1 424 ? -0.638 -16.344 -11.720 1.00 94.06 424 LEU A O 1
ATOM 3145 N N . ILE A 1 425 ? 0.101 -17.374 -13.532 1.00 95.56 425 ILE A N 1
ATOM 3146 C CA . ILE A 1 425 ? -0.593 -16.430 -14.433 1.00 95.56 425 ILE A CA 1
ATOM 3147 C C . ILE A 1 425 ? -1.021 -17.080 -15.747 1.00 95.56 425 ILE A C 1
ATOM 3149 O O . ILE A 1 425 ? -0.362 -17.984 -16.247 1.00 95.56 425 ILE A O 1
ATOM 3153 N N . GLY A 1 426 ? -2.128 -16.613 -16.321 1.00 94.81 426 GLY A N 1
ATOM 3154 C CA . GLY A 1 426 ? -2.573 -16.986 -17.664 1.00 94.81 426 GLY A CA 1
ATOM 3155 C C . GLY A 1 426 ? -2.156 -15.969 -18.721 1.00 94.81 426 GLY A C 1
ATOM 3156 O O . GLY A 1 426 ? -2.305 -14.767 -18.507 1.00 94.81 426 GLY A O 1
ATOM 3157 N N . LEU A 1 427 ? -1.704 -16.440 -19.883 1.00 95.12 427 LEU A N 1
ATOM 3158 C CA . LEU A 1 427 ? -1.433 -15.608 -21.056 1.00 95.12 427 LEU A CA 1
ATOM 3159 C C . LEU A 1 427 ? -1.567 -16.436 -22.346 1.00 95.12 427 LEU A C 1
ATOM 3161 O O . LEU A 1 427 ? -0.994 -17.512 -22.455 1.00 95.12 427 LEU A O 1
ATOM 3165 N N . GLN A 1 428 ? -2.310 -15.928 -23.338 1.00 90.31 428 GLN A N 1
ATOM 3166 C CA . GLN A 1 428 ? -2.411 -16.508 -24.694 1.00 90.31 428 GLN A CA 1
ATOM 3167 C C . GLN A 1 428 ? -2.700 -18.030 -24.747 1.00 90.31 428 GLN A C 1
ATOM 3169 O O . GLN A 1 428 ? -2.052 -18.773 -25.477 1.00 90.31 428 GLN A O 1
ATOM 3174 N N . ASN A 1 429 ? -3.707 -18.510 -24.005 1.00 91.38 429 ASN A N 1
ATOM 3175 C CA . ASN A 1 429 ? -4.073 -19.940 -23.906 1.00 91.38 429 ASN A CA 1
ATOM 3176 C C . ASN A 1 429 ? -3.012 -20.849 -23.261 1.00 91.38 429 ASN A C 1
ATOM 3178 O O . ASN A 1 429 ? -3.105 -22.077 -23.351 1.00 91.38 429 ASN A O 1
ATOM 3182 N N . LEU A 1 430 ? -2.026 -20.251 -22.603 1.00 94.94 430 LEU A N 1
ATOM 3183 C CA . LEU A 1 430 ? -1.088 -20.924 -21.728 1.00 94.94 430 LEU A CA 1
ATOM 3184 C C . LEU A 1 430 ? -1.272 -20.409 -20.306 1.00 94.94 430 LEU A C 1
ATOM 3186 O O . LEU A 1 430 ? -1.732 -19.288 -20.072 1.00 94.94 430 LEU A O 1
ATOM 3190 N N . SER A 1 431 ? -0.871 -21.238 -19.361 1.00 96.31 431 SER A N 1
ATOM 3191 C CA . SER A 1 431 ? -0.688 -20.847 -17.976 1.00 96.31 431 SER A CA 1
ATOM 3192 C C . SER A 1 431 ? 0.759 -21.053 -17.593 1.00 96.31 431 SER A C 1
ATOM 3194 O O . SER A 1 431 ? 1.386 -22.010 -18.036 1.00 96.31 431 SER A O 1
ATOM 3196 N N . PHE A 1 432 ? 1.273 -20.147 -16.777 1.00 96.00 432 PHE A N 1
ATOM 3197 C CA . PHE A 1 432 ? 2.657 -20.096 -16.356 1.00 96.00 432 PHE A CA 1
ATOM 3198 C C . PHE A 1 432 ? 2.729 -20.271 -14.849 1.00 96.00 432 PHE A C 1
ATOM 3200 O O . PHE A 1 432 ? 2.038 -19.565 -14.115 1.00 96.00 432 PHE A O 1
ATOM 3207 N N . VAL A 1 433 ? 3.556 -21.215 -14.415 1.00 94.56 433 VAL A N 1
ATOM 3208 C CA . VAL A 1 433 ? 3.831 -21.518 -13.010 1.00 94.56 433 VAL A CA 1
ATOM 3209 C C . VAL A 1 433 ? 5.287 -21.185 -12.764 1.00 94.56 433 VAL A C 1
ATOM 3211 O O . VAL A 1 433 ? 6.158 -21.694 -13.465 1.00 94.56 433 VAL A O 1
ATOM 3214 N N . MET A 1 434 ? 5.551 -20.339 -11.782 1.00 91.81 434 MET A N 1
ATOM 3215 C CA . MET A 1 434 ? 6.905 -20.094 -11.306 1.00 91.81 434 MET A CA 1
ATOM 3216 C C . MET A 1 434 ? 7.116 -20.853 -10.002 1.00 91.81 434 MET A C 1
ATOM 3218 O O . MET A 1 434 ? 6.284 -20.744 -9.106 1.00 91.81 434 MET A O 1
ATOM 3222 N N . ASN A 1 435 ? 8.213 -21.590 -9.892 1.00 89.00 435 ASN A N 1
ATOM 3223 C CA . ASN A 1 435 ? 8.698 -22.224 -8.662 1.00 89.00 435 ASN A CA 1
ATOM 3224 C C . ASN A 1 435 ? 10.225 -21.992 -8.548 1.00 89.00 435 ASN A C 1
ATOM 3226 O O . ASN A 1 435 ? 10.795 -21.268 -9.365 1.00 89.00 435 ASN A O 1
ATOM 3230 N N . GLN A 1 436 ? 10.904 -22.573 -7.561 1.00 85.25 436 GLN A N 1
ATOM 3231 C CA . GLN A 1 436 ? 12.355 -22.430 -7.378 1.00 85.25 436 GLN A CA 1
ATOM 3232 C C . GLN A 1 436 ? 13.182 -23.084 -8.494 1.00 85.25 436 GLN A C 1
ATOM 3234 O O . GLN A 1 436 ? 14.359 -22.747 -8.646 1.00 85.25 436 GLN A O 1
ATOM 3239 N N . GLU A 1 437 ? 12.614 -24.024 -9.255 1.00 86.31 437 GLU A N 1
ATOM 3240 C CA . GLU A 1 437 ? 13.296 -24.673 -10.382 1.00 86.31 437 GLU A CA 1
ATOM 3241 C C . GLU A 1 437 ? 13.287 -23.818 -11.649 1.00 86.31 437 GLU A C 1
ATOM 3243 O O . GLU A 1 437 ? 14.222 -23.888 -12.445 1.00 86.31 437 GLU A O 1
ATOM 3248 N N . GLY A 1 438 ? 12.238 -23.026 -11.866 1.00 89.56 438 GLY A N 1
ATOM 3249 C CA . GLY A 1 438 ? 12.097 -22.286 -13.109 1.00 89.56 438 GLY A CA 1
ATOM 3250 C C . GLY A 1 438 ? 10.705 -21.727 -13.359 1.00 89.56 438 GLY A C 1
ATOM 3251 O O . GLY A 1 438 ? 9.768 -21.865 -12.567 1.00 89.56 438 GLY A O 1
ATOM 3252 N N . LEU A 1 439 ? 10.575 -21.067 -14.505 1.00 92.50 439 LEU A N 1
ATOM 3253 C CA . LEU A 1 439 ? 9.276 -20.755 -15.075 1.00 92.50 439 LEU A CA 1
ATOM 3254 C C . LEU A 1 439 ? 8.855 -21.931 -15.950 1.00 92.50 439 LEU A C 1
ATOM 3256 O O . LEU A 1 439 ? 9.568 -22.318 -16.873 1.00 92.50 439 LEU A O 1
ATOM 3260 N N . PHE A 1 440 ? 7.674 -22.468 -15.697 1.00 95.38 440 PHE A N 1
ATOM 3261 C CA . PHE A 1 440 ? 7.053 -23.519 -16.487 1.00 95.38 440 PHE A CA 1
ATOM 3262 C C . PHE A 1 440 ? 5.803 -22.976 -17.157 1.00 95.38 440 PHE A C 1
ATOM 3264 O O . PHE A 1 440 ? 5.160 -22.062 -16.648 1.00 95.38 440 PHE A O 1
ATOM 3271 N N . SER A 1 441 ? 5.424 -23.568 -18.284 1.00 96.25 441 SER A N 1
ATOM 3272 C CA . SER A 1 441 ? 4.141 -23.303 -18.929 1.00 96.25 441 SER A CA 1
ATOM 3273 C C . SER A 1 441 ? 3.370 -24.594 -19.151 1.00 96.25 441 SER A C 1
ATOM 3275 O O . SER A 1 441 ? 3.970 -25.658 -19.293 1.00 96.25 441 SER A O 1
ATOM 3277 N N . PHE A 1 442 ? 2.043 -24.514 -19.190 1.00 96.62 442 PHE A N 1
ATOM 3278 C CA . PHE A 1 442 ? 1.187 -25.608 -19.627 1.00 96.62 442 PHE A CA 1
ATOM 3279 C C . PHE A 1 442 ? -0.034 -25.105 -20.400 1.00 96.62 442 PHE A C 1
ATOM 3281 O O . PHE A 1 442 ? -0.428 -23.944 -20.296 1.00 96.62 442 PHE A O 1
ATOM 3288 N N . ASN A 1 443 ? -0.637 -25.990 -21.195 1.00 95.38 443 ASN A N 1
ATOM 3289 C CA . ASN A 1 443 ? -1.838 -25.699 -21.984 1.00 95.38 443 ASN A CA 1
ATOM 3290 C C . ASN A 1 443 ? -3.095 -26.385 -21.417 1.00 95.38 443 ASN A C 1
ATOM 3292 O O . ASN A 1 443 ? -3.026 -27.152 -20.460 1.00 95.38 443 ASN A O 1
ATOM 3296 N N . ALA A 1 444 ? -4.243 -26.196 -22.074 1.00 93.69 444 ALA A N 1
ATOM 3297 C CA . ALA A 1 444 ? -5.527 -26.797 -21.682 1.00 93.69 444 ALA A CA 1
ATOM 3298 C C . ALA A 1 444 ? -5.551 -28.340 -21.633 1.00 93.69 444 ALA A C 1
ATOM 3300 O O . ALA A 1 444 ? -6.490 -28.922 -21.101 1.00 93.69 444 ALA A O 1
ATOM 3301 N N . LYS A 1 445 ? -4.528 -29.021 -22.170 1.00 93.88 445 LYS A N 1
ATOM 3302 C CA . LYS A 1 445 ? -4.372 -30.484 -22.093 1.00 93.88 445 LYS A CA 1
ATOM 3303 C C . LYS A 1 445 ? -3.461 -30.928 -20.940 1.00 93.88 445 LYS A C 1
ATOM 3305 O O . LYS A 1 445 ? -3.111 -32.102 -20.887 1.00 93.88 445 LYS A O 1
ATOM 3310 N N . GLY A 1 446 ? -3.012 -30.004 -20.087 1.00 91.56 446 GLY A N 1
ATOM 3311 C CA . GLY A 1 446 ? -2.086 -30.276 -18.984 1.00 91.56 446 GLY A CA 1
ATOM 3312 C C . GLY A 1 446 ? -0.670 -30.650 -19.429 1.00 91.56 446 GLY A C 1
ATOM 3313 O O . GLY A 1 446 ? 0.090 -31.223 -18.655 1.00 91.56 446 GLY A O 1
ATOM 3314 N N . ARG A 1 447 ? -0.291 -30.365 -20.684 1.00 92.69 447 ARG A N 1
ATOM 3315 C CA . ARG A 1 447 ? 1.081 -30.609 -21.153 1.00 92.69 447 ARG A CA 1
ATOM 3316 C C . ARG A 1 447 ? 1.980 -29.493 -20.650 1.00 92.69 447 ARG A C 1
ATOM 3318 O O . ARG A 1 447 ? 1.849 -28.375 -21.145 1.00 92.69 447 ARG A O 1
ATOM 3325 N N . SER A 1 448 ? 2.844 -29.804 -19.690 1.00 94.69 448 SER A N 1
ATOM 3326 C CA . SER A 1 448 ? 3.783 -28.862 -19.093 1.00 94.69 448 SER A CA 1
ATOM 3327 C C . SER A 1 448 ? 5.161 -28.909 -19.754 1.00 94.69 448 SER A C 1
ATOM 3329 O O . SER A 1 448 ? 5.577 -29.937 -20.293 1.00 94.69 448 SER A O 1
ATOM 3331 N N . GLY A 1 449 ? 5.859 -27.777 -19.736 1.00 94.75 449 GLY A N 1
ATOM 3332 C CA . GLY A 1 449 ? 7.220 -27.636 -20.242 1.00 94.75 449 GLY A CA 1
ATOM 3333 C C . GLY A 1 449 ? 7.959 -26.502 -19.542 1.00 94.75 449 GLY A C 1
ATOM 3334 O O . GLY A 1 449 ? 7.357 -25.486 -19.189 1.00 94.75 449 GLY A O 1
ATOM 3335 N N . LEU A 1 450 ? 9.261 -26.693 -19.339 1.00 94.81 450 LEU A N 1
ATOM 3336 C CA . LEU A 1 450 ? 10.159 -25.666 -18.825 1.00 94.81 450 LEU A CA 1
ATOM 3337 C C . LEU A 1 450 ? 10.289 -24.535 -19.853 1.00 94.81 450 LEU A C 1
ATOM 3339 O O . LEU A 1 450 ? 10.507 -24.784 -21.038 1.00 94.81 450 LEU A O 1
ATOM 3343 N N . VAL A 1 451 ? 10.151 -23.300 -19.382 1.00 92.88 451 VAL A N 1
ATOM 3344 C CA . VAL A 1 451 ? 10.347 -22.078 -20.164 1.00 92.88 451 VAL A CA 1
ATOM 3345 C C . VAL A 1 451 ? 11.766 -21.550 -19.964 1.00 92.88 451 VAL A C 1
ATOM 3347 O O . VAL A 1 451 ? 12.460 -21.303 -20.946 1.00 92.88 451 VAL A O 1
ATOM 3350 N N . PHE A 1 452 ? 12.206 -21.398 -18.710 1.00 87.81 452 PHE A N 1
ATOM 3351 C CA . PHE A 1 452 ? 13.594 -21.076 -18.362 1.00 87.81 452 PHE A CA 1
ATOM 3352 C C . PHE A 1 452 ? 13.920 -21.506 -16.917 1.00 87.81 452 PHE A C 1
ATOM 3354 O O . PHE A 1 452 ? 13.033 -21.492 -16.067 1.00 87.81 452 PHE A O 1
ATOM 3361 N N . GLU A 1 453 ? 15.181 -21.874 -16.648 1.00 83.12 453 GLU A N 1
ATOM 3362 C CA . GLU A 1 453 ? 15.645 -22.529 -15.397 1.00 83.12 453 GLU A CA 1
ATOM 3363 C C . GLU A 1 453 ? 16.646 -21.714 -14.544 1.00 83.12 453 GLU A C 1
ATOM 3365 O O . GLU A 1 453 ? 17.135 -22.189 -13.521 1.00 83.12 453 GLU A O 1
ATOM 3370 N N . ASP A 1 454 ? 16.986 -20.476 -14.919 1.00 68.94 454 ASP A N 1
ATOM 3371 C CA . ASP A 1 454 ? 18.082 -19.728 -14.267 1.00 68.94 454 ASP A CA 1
ATOM 3372 C C . ASP A 1 454 ? 17.622 -18.808 -13.115 1.00 68.94 454 ASP A C 1
ATOM 3374 O O . ASP A 1 454 ? 17.765 -17.588 -13.187 1.00 68.94 454 ASP A O 1
ATOM 3378 N N . PHE A 1 455 ? 17.097 -19.382 -12.026 1.00 68.62 455 PHE A N 1
ATOM 3379 C CA . PHE A 1 455 ? 16.852 -18.641 -10.769 1.00 68.62 455 PHE A CA 1
ATOM 3380 C C . PHE A 1 455 ? 18.037 -18.680 -9.775 1.00 68.62 455 PHE A C 1
ATOM 3382 O O . PHE A 1 455 ? 18.044 -17.977 -8.758 1.00 68.62 455 PHE A O 1
ATOM 3389 N N . ARG A 1 456 ? 19.091 -19.450 -10.091 1.00 64.50 456 ARG A N 1
ATOM 3390 C CA . ARG A 1 456 ? 20.341 -19.606 -9.311 1.00 64.50 456 ARG A CA 1
ATOM 3391 C C . ARG A 1 456 ? 20.099 -19.873 -7.816 1.00 64.50 456 ARG A C 1
ATOM 3393 O O . ARG A 1 456 ? 19.242 -20.659 -7.431 1.00 64.50 456 ARG A O 1
ATOM 3400 N N . THR A 1 457 ? 20.918 -19.274 -6.955 1.00 54.38 457 THR A N 1
ATOM 3401 C CA . THR A 1 457 ? 21.022 -19.526 -5.510 1.00 54.38 457 THR A CA 1
ATOM 3402 C C . THR A 1 457 ? 19.922 -18.862 -4.672 1.00 54.38 457 THR A C 1
ATOM 3404 O O . THR A 1 457 ? 20.016 -18.863 -3.450 1.00 54.38 457 THR A O 1
ATOM 3407 N N . TRP A 1 458 ? 18.889 -18.276 -5.284 1.00 61.22 458 TRP A N 1
ATOM 3408 C CA . TRP A 1 458 ? 17.971 -17.344 -4.610 1.00 61.22 458 TRP A CA 1
ATOM 3409 C C . TRP A 1 458 ? 16.670 -17.976 -4.097 1.00 61.22 458 TRP A C 1
ATOM 3411 O O . TRP A 1 458 ? 15.677 -17.283 -3.905 1.00 61.22 458 TRP A O 1
ATOM 3421 N N . ARG A 1 459 ? 16.683 -19.284 -3.818 1.00 62.28 459 ARG A N 1
ATOM 3422 C CA . ARG A 1 459 ? 15.498 -20.097 -3.484 1.00 62.28 459 ARG A CA 1
ATOM 3423 C C . ARG A 1 459 ? 14.699 -19.631 -2.256 1.00 62.28 459 ARG A C 1
ATOM 3425 O O . ARG A 1 459 ? 13.506 -19.886 -2.186 1.00 62.28 459 ARG A O 1
ATOM 3432 N N . ASN A 1 460 ? 15.326 -18.907 -1.330 1.00 54.62 460 ASN A N 1
ATOM 3433 C CA . ASN A 1 460 ? 14.742 -18.582 -0.022 1.00 54.62 460 ASN A CA 1
ATOM 3434 C C . ASN A 1 460 ? 13.682 -17.458 -0.031 1.00 54.62 460 ASN A C 1
ATOM 3436 O O . ASN A 1 460 ? 13.112 -17.187 1.014 1.00 54.62 460 ASN A O 1
ATOM 3440 N N . VAL A 1 461 ? 13.433 -16.782 -1.160 1.00 64.25 461 VAL A N 1
ATOM 3441 C CA . VAL A 1 461 ? 12.498 -15.631 -1.258 1.00 64.25 461 VAL A CA 1
ATOM 3442 C C . VAL A 1 461 ? 11.394 -15.826 -2.314 1.00 64.25 461 VAL A C 1
ATOM 3444 O O . VAL A 1 461 ? 10.784 -14.867 -2.779 1.00 64.25 461 VAL A O 1
ATOM 3447 N N . PHE A 1 462 ? 11.131 -17.074 -2.718 1.00 68.38 462 PHE A N 1
ATOM 3448 C CA . PHE A 1 462 ? 10.173 -17.428 -3.777 1.00 68.38 462 PHE A CA 1
ATOM 3449 C C . PHE A 1 462 ? 8.760 -17.696 -3.245 1.00 68.38 462 PHE A C 1
ATOM 3451 O O . PHE A 1 462 ? 8.220 -18.789 -3.391 1.00 68.38 462 PHE A O 1
ATOM 3458 N N . GLU A 1 463 ? 8.131 -16.687 -2.649 1.00 77.00 463 GLU A N 1
ATOM 3459 C CA . GLU A 1 463 ? 6.764 -16.821 -2.141 1.00 77.00 463 GLU A CA 1
ATOM 3460 C C . GLU A 1 463 ? 5.886 -15.656 -2.611 1.00 77.00 463 GLU A C 1
ATOM 3462 O O . GLU A 1 463 ? 6.221 -14.490 -2.427 1.00 77.00 463 GLU A O 1
ATOM 3467 N N . ASN A 1 464 ? 4.742 -15.981 -3.225 1.00 82.50 464 ASN A N 1
ATOM 3468 C CA . ASN A 1 464 ? 3.699 -15.035 -3.642 1.00 82.50 464 ASN A CA 1
ATOM 3469 C C . ASN A 1 464 ? 4.142 -13.882 -4.549 1.00 82.50 464 ASN A C 1
ATOM 3471 O O . ASN A 1 464 ? 3.741 -12.746 -4.328 1.00 82.50 464 ASN A O 1
ATOM 3475 N N . ILE A 1 465 ? 4.907 -14.161 -5.598 1.00 87.56 465 ILE A N 1
ATOM 3476 C CA . ILE A 1 465 ? 5.357 -13.179 -6.582 1.00 87.56 465 ILE A CA 1
ATOM 3477 C C . ILE A 1 465 ? 4.197 -12.794 -7.525 1.00 87.56 465 ILE A C 1
ATOM 3479 O O . ILE A 1 465 ? 3.837 -13.582 -8.410 1.00 87.56 465 ILE A O 1
ATOM 3483 N N . PRO A 1 466 ? 3.604 -11.587 -7.399 1.00 88.88 466 PRO A N 1
ATOM 3484 C CA . PRO A 1 466 ? 2.511 -11.148 -8.253 1.00 88.88 466 PRO A CA 1
ATOM 3485 C C . PRO A 1 466 ? 3.060 -10.766 -9.631 1.00 88.88 466 PRO A C 1
ATOM 3487 O O . PRO A 1 466 ? 3.668 -9.706 -9.825 1.00 88.88 466 PRO A O 1
ATOM 3490 N N . MET A 1 467 ? 2.839 -11.653 -10.597 1.00 92.69 467 MET A N 1
ATOM 3491 C CA . MET A 1 467 ? 3.164 -11.430 -12.004 1.00 92.69 467 MET A CA 1
ATOM 3492 C C . MET A 1 467 ? 2.033 -10.665 -12.696 1.00 92.69 467 MET A C 1
ATOM 3494 O O . MET A 1 467 ? 0.861 -10.804 -12.341 1.00 92.69 467 MET A O 1
ATOM 3498 N N . SER A 1 468 ? 2.370 -9.891 -13.725 1.00 94.81 468 SER A N 1
ATOM 3499 C CA . SER A 1 468 ? 1.387 -9.154 -14.527 1.00 94.81 468 SER A CA 1
ATOM 3500 C C . SER A 1 468 ? 1.566 -9.420 -16.015 1.00 94.81 468 SER A C 1
ATOM 3502 O O . SER A 1 468 ? 2.685 -9.476 -16.513 1.00 94.81 468 SER A O 1
ATOM 3504 N N . ALA A 1 469 ? 0.463 -9.534 -16.752 1.00 95.25 469 ALA A N 1
ATOM 3505 C CA . ALA A 1 469 ? 0.497 -9.568 -18.210 1.00 95.25 469 ALA A CA 1
ATOM 3506 C C . ALA A 1 469 ? 0.573 -8.138 -18.769 1.00 95.25 469 ALA A C 1
ATOM 3508 O O . ALA A 1 469 ? -0.171 -7.260 -18.329 1.00 95.25 469 ALA A O 1
ATOM 3509 N N . TRP A 1 470 ? 1.436 -7.902 -19.758 1.00 96.12 470 TRP A N 1
ATOM 3510 C CA . TRP A 1 470 ? 1.559 -6.605 -20.428 1.00 96.12 470 TRP A CA 1
ATOM 3511 C C . TRP A 1 470 ? 2.023 -6.762 -21.876 1.00 96.12 470 TRP A C 1
ATOM 3513 O O . TRP A 1 470 ? 3.003 -7.455 -22.148 1.00 96.12 470 TRP A O 1
ATOM 3523 N N . LYS A 1 471 ? 1.293 -6.123 -22.803 1.00 94.25 471 LYS A N 1
ATOM 3524 C CA . LYS A 1 471 ? 1.568 -6.089 -24.256 1.00 94.25 471 LYS A CA 1
ATOM 3525 C C . LYS A 1 471 ? 1.924 -7.469 -24.852 1.00 94.25 471 LYS A C 1
ATOM 3527 O O . LYS A 1 471 ? 2.806 -7.588 -25.689 1.00 94.25 471 LYS A O 1
ATOM 3532 N N . GLY A 1 472 ? 1.218 -8.520 -24.423 1.00 93.38 472 GLY A N 1
ATOM 3533 C CA . GLY A 1 472 ? 1.413 -9.886 -24.930 1.00 93.38 472 GLY A CA 1
ATOM 3534 C C . GLY A 1 472 ? 2.563 -10.672 -24.292 1.00 93.38 472 GLY A C 1
ATOM 3535 O O . GLY A 1 472 ? 2.791 -11.804 -24.705 1.00 93.38 472 GLY A O 1
ATOM 3536 N N . GLY A 1 473 ? 3.237 -10.114 -23.284 1.00 96.06 473 GLY A N 1
ATOM 3537 C CA . GLY A 1 473 ? 4.229 -10.798 -22.455 1.00 96.06 473 GLY A CA 1
ATOM 3538 C C . GLY A 1 473 ? 3.868 -10.786 -20.967 1.00 96.06 473 GLY A C 1
ATOM 3539 O O . GLY A 1 473 ? 2.786 -10.338 -20.572 1.00 96.06 473 GLY A O 1
ATOM 3540 N N . ILE A 1 474 ? 4.788 -11.281 -20.142 1.00 96.12 474 ILE A N 1
ATOM 3541 C CA . ILE A 1 474 ? 4.658 -11.379 -18.684 1.00 96.12 474 ILE A CA 1
ATOM 3542 C C . ILE A 1 474 ? 5.774 -10.574 -18.029 1.00 96.12 474 ILE A C 1
ATOM 3544 O O . ILE A 1 474 ? 6.945 -10.742 -18.362 1.00 96.12 474 ILE A O 1
ATOM 3548 N N . LEU A 1 475 ? 5.405 -9.722 -17.080 1.00 96.12 475 LEU A N 1
ATOM 3549 C CA . LEU A 1 475 ? 6.314 -9.073 -16.149 1.00 96.12 475 LEU A CA 1
ATOM 3550 C C . LEU A 1 475 ? 6.520 -9.986 -14.941 1.00 96.12 475 LEU A C 1
ATOM 3552 O O . LEU A 1 475 ? 5.566 -10.346 -14.246 1.00 96.12 475 LEU A O 1
ATOM 3556 N N . LEU A 1 476 ? 7.778 -10.344 -14.716 1.00 93.00 476 LEU A N 1
ATOM 3557 C CA . LEU A 1 476 ? 8.244 -11.247 -13.677 1.00 93.00 476 LEU A CA 1
ATOM 3558 C C . LEU A 1 476 ? 9.093 -10.433 -12.691 1.00 93.00 476 LEU A C 1
ATOM 3560 O O . LEU A 1 476 ? 10.247 -10.109 -13.007 1.00 93.00 476 LEU A O 1
ATOM 3564 N N . PRO A 1 477 ? 8.550 -10.056 -11.518 1.00 90.50 477 PRO A N 1
ATOM 3565 C CA . PRO A 1 477 ? 9.371 -9.544 -10.431 1.00 90.50 477 PRO A CA 1
ATOM 3566 C C . PRO A 1 477 ? 10.388 -10.623 -10.048 1.00 90.50 477 PRO A C 1
ATOM 3568 O O . PRO A 1 477 ? 10.019 -11.703 -9.598 1.00 90.50 477 PRO A O 1
ATOM 3571 N N . HIS A 1 478 ? 11.667 -10.359 -10.293 1.00 82.88 478 HIS A N 1
ATOM 3572 C CA . HIS A 1 478 ? 12.742 -11.296 -10.006 1.00 82.88 478 HIS A CA 1
ATOM 3573 C C . HIS A 1 478 ? 13.780 -10.614 -9.097 1.00 82.88 478 HIS A C 1
ATOM 3575 O O . HIS A 1 478 ? 13.989 -9.398 -9.198 1.00 82.88 478 HIS A O 1
ATOM 3581 N N . PRO A 1 479 ? 14.466 -11.349 -8.199 1.00 73.38 479 PRO A N 1
ATOM 3582 C CA . PRO A 1 479 ? 15.479 -10.758 -7.326 1.00 73.38 479 PRO A CA 1
ATOM 3583 C C . PRO A 1 479 ? 16.615 -10.039 -8.063 1.00 73.38 479 PRO A C 1
ATOM 3585 O O . PRO A 1 479 ? 17.188 -9.105 -7.518 1.00 73.38 479 PRO A O 1
ATOM 3588 N N . SER A 1 480 ? 16.923 -10.428 -9.305 1.00 75.94 480 SER A N 1
ATOM 3589 C CA . SER A 1 480 ? 17.930 -9.751 -10.138 1.00 75.94 480 SER A CA 1
ATOM 3590 C C . SER A 1 480 ? 17.385 -8.547 -10.930 1.00 75.94 480 SER A C 1
ATOM 3592 O O . SER A 1 480 ? 18.056 -8.063 -11.843 1.00 75.94 480 SER A O 1
ATOM 3594 N N . GLY A 1 481 ? 16.148 -8.122 -10.671 1.00 86.69 481 GLY A N 1
ATOM 3595 C CA . GLY A 1 481 ? 15.461 -7.040 -11.373 1.00 86.69 481 GLY A CA 1
ATOM 3596 C C . GLY A 1 481 ? 14.153 -7.487 -12.028 1.00 86.69 481 GLY A C 1
ATOM 3597 O O . GLY A 1 481 ? 13.774 -8.650 -11.982 1.00 86.69 481 GLY A O 1
ATOM 3598 N N . LEU A 1 482 ? 13.448 -6.560 -12.671 1.00 92.50 482 LEU A N 1
ATOM 3599 C CA . LEU A 1 482 ? 12.209 -6.883 -13.376 1.00 92.50 482 LEU A CA 1
ATOM 3600 C C . LEU A 1 482 ? 12.512 -7.495 -14.748 1.00 92.50 482 LEU A C 1
ATOM 3602 O O . LEU A 1 482 ? 13.211 -6.877 -15.558 1.00 92.50 482 LEU A O 1
ATOM 3606 N N . ILE A 1 483 ? 11.980 -8.689 -15.002 1.00 93.25 483 ILE A N 1
ATOM 3607 C CA . ILE A 1 483 ? 12.137 -9.417 -16.264 1.00 93.25 483 ILE A CA 1
ATOM 3608 C C . ILE A 1 483 ? 10.831 -9.328 -17.057 1.00 93.25 483 ILE A C 1
ATOM 3610 O O . ILE A 1 483 ? 9.747 -9.451 -16.493 1.00 93.25 483 ILE A O 1
ATOM 3614 N N . TRP A 1 484 ? 10.930 -9.129 -18.367 1.00 95.69 484 TRP A N 1
ATOM 3615 C CA . TRP A 1 484 ? 9.820 -9.282 -19.300 1.00 95.69 484 TRP A CA 1
ATOM 3616 C C . TRP A 1 484 ? 10.046 -10.512 -20.169 1.00 95.69 484 TRP A C 1
ATOM 3618 O O . TRP A 1 484 ? 11.138 -10.720 -20.702 1.00 95.69 484 TRP A O 1
ATOM 3628 N N . TYR A 1 485 ? 9.007 -11.328 -20.294 1.00 95.44 485 TYR A N 1
ATOM 3629 C CA . TYR A 1 485 ? 9.027 -12.560 -21.063 1.00 95.44 485 TYR A CA 1
ATOM 3630 C C . TYR A 1 485 ? 7.918 -12.565 -22.116 1.00 95.44 485 TYR A C 1
ATOM 3632 O O . TYR A 1 485 ? 6.733 -12.539 -21.771 1.00 95.44 485 TYR A O 1
ATOM 3640 N N . THR A 1 486 ? 8.299 -12.656 -23.390 1.00 96.00 486 THR A N 1
ATOM 3641 C CA . THR A 1 486 ? 7.389 -13.024 -24.483 1.00 96.00 486 THR A CA 1
ATOM 3642 C C . THR A 1 486 ? 7.353 -14.541 -24.618 1.00 96.00 486 THR A C 1
ATOM 3644 O O . THR A 1 486 ? 8.418 -15.155 -24.728 1.00 96.00 486 THR A O 1
ATOM 3647 N N . PRO A 1 487 ? 6.168 -15.173 -24.693 1.00 93.75 487 PRO A N 1
ATOM 3648 C CA . PRO A 1 487 ? 6.064 -16.584 -25.042 1.00 93.75 487 PRO A CA 1
ATOM 3649 C C . PRO A 1 487 ? 6.873 -16.936 -26.302 1.00 93.75 487 PRO A C 1
ATOM 3651 O O . PRO A 1 487 ? 6.600 -16.434 -27.388 1.00 93.75 487 PRO A O 1
ATOM 3654 N N . GLY A 1 488 ? 7.861 -17.818 -26.144 1.00 90.62 488 GLY A N 1
ATOM 3655 C CA . GLY A 1 488 ? 8.738 -18.288 -27.225 1.00 90.62 488 GLY A CA 1
ATOM 3656 C C . GLY A 1 488 ? 10.029 -17.488 -27.450 1.00 90.62 488 GLY A C 1
ATOM 3657 O O . GLY A 1 488 ? 10.850 -17.922 -28.254 1.00 90.62 488 GLY A O 1
ATOM 3658 N N . GLU A 1 489 ? 10.250 -16.380 -26.740 1.00 93.81 489 GLU A N 1
ATOM 3659 C CA . GLU A 1 489 ? 11.486 -15.587 -26.825 1.00 93.81 489 GLU A CA 1
ATOM 3660 C C . GLU A 1 489 ? 12.336 -15.716 -25.553 1.00 93.81 489 GLU A C 1
ATOM 3662 O O . GLU A 1 489 ? 11.905 -16.266 -24.539 1.00 93.81 489 GLU A O 1
ATOM 3667 N N . GLN A 1 490 ? 13.569 -15.208 -25.592 1.00 91.31 490 GLN A N 1
ATOM 3668 C CA . GLN A 1 490 ? 14.414 -15.146 -24.402 1.00 91.31 490 GLN A CA 1
ATOM 3669 C C . GLN A 1 490 ? 13.924 -14.027 -23.460 1.00 91.31 490 GLN A C 1
ATOM 3671 O O . GLN A 1 490 ? 13.667 -12.920 -23.937 1.00 91.31 490 GLN A O 1
ATOM 3676 N N . PRO A 1 491 ? 13.831 -14.263 -22.135 1.00 92.12 491 PRO A N 1
ATOM 3677 C CA . PRO A 1 491 ? 13.501 -13.204 -21.187 1.00 92.12 491 PRO A CA 1
ATOM 3678 C C . PRO A 1 491 ? 14.524 -12.058 -21.227 1.00 92.12 491 PRO A C 1
ATOM 3680 O O . PRO A 1 491 ? 15.729 -12.294 -21.340 1.00 92.12 491 PRO A O 1
ATOM 3683 N N . ILE A 1 492 ? 14.054 -10.818 -21.081 1.00 93.19 492 ILE A N 1
ATOM 3684 C CA . ILE A 1 492 ? 14.896 -9.611 -21.066 1.00 93.19 492 ILE A CA 1
ATOM 3685 C C . ILE A 1 492 ? 14.675 -8.790 -19.794 1.00 93.19 492 ILE A C 1
ATOM 3687 O O . ILE A 1 492 ? 13.582 -8.762 -19.233 1.00 93.19 492 ILE A O 1
ATOM 3691 N N . HIS A 1 493 ? 15.707 -8.081 -19.335 1.00 91.62 493 HIS A N 1
ATOM 3692 C CA . HIS A 1 493 ? 15.587 -7.170 -18.194 1.00 91.62 493 HIS A CA 1
ATOM 3693 C C . HIS A 1 493 ? 14.959 -5.843 -18.623 1.00 91.62 493 HIS A C 1
ATOM 3695 O O . HIS A 1 493 ? 15.440 -5.194 -19.550 1.00 91.62 493 HIS A O 1
ATOM 3701 N N . VAL A 1 494 ? 13.924 -5.411 -17.905 1.00 94.12 494 VAL A N 1
ATOM 3702 C CA . VAL A 1 494 ? 13.166 -4.179 -18.197 1.00 94.12 494 VAL A CA 1
ATOM 3703 C C . VAL A 1 494 ? 13.018 -3.250 -16.986 1.00 94.12 494 VAL A C 1
ATOM 3705 O O . VAL A 1 494 ? 12.502 -2.140 -17.106 1.00 94.12 494 VAL A O 1
ATOM 3708 N N . GLY A 1 495 ? 13.473 -3.689 -15.809 1.00 92.38 495 GLY A N 1
ATOM 3709 C CA . GLY A 1 495 ? 13.492 -2.866 -14.597 1.00 92.38 495 GLY A CA 1
ATOM 3710 C C . GLY A 1 495 ? 14.495 -1.715 -14.666 1.00 92.38 495 GLY A C 1
ATOM 3711 O O . GLY A 1 495 ? 15.245 -1.588 -15.625 1.00 92.38 495 GLY A O 1
ATOM 3712 N N . LEU A 1 496 ? 14.566 -0.920 -13.602 1.00 89.62 496 LEU A N 1
ATOM 3713 C CA . LEU A 1 496 ? 15.481 0.213 -13.452 1.00 89.62 496 LEU A CA 1
ATOM 3714 C C . LEU A 1 496 ? 16.915 -0.169 -13.824 1.00 89.62 496 LEU A C 1
ATOM 3716 O O . LEU A 1 496 ? 17.524 0.502 -14.649 1.00 89.62 496 LEU A O 1
ATOM 3720 N N . GLY A 1 497 ? 17.381 -1.322 -13.327 1.00 82.81 497 GLY A N 1
ATOM 3721 C CA . GLY A 1 497 ? 18.702 -1.900 -13.598 1.00 82.81 497 GLY A CA 1
ATOM 3722 C C . GLY A 1 497 ? 19.041 -2.179 -15.071 1.00 82.81 497 GLY A C 1
ATOM 3723 O O . GLY A 1 497 ? 20.207 -2.418 -15.375 1.00 82.81 497 GLY A O 1
ATOM 3724 N N . SER A 1 498 ? 18.070 -2.176 -15.992 1.00 83.50 498 SER A N 1
ATOM 3725 C CA . SER A 1 498 ? 18.321 -2.446 -17.416 1.00 83.50 498 SER A CA 1
ATOM 3726 C C . SER A 1 498 ? 18.896 -1.245 -18.169 1.00 83.50 498 SER A C 1
ATOM 3728 O O . SER A 1 498 ? 19.437 -1.402 -19.267 1.00 83.50 498 SER A O 1
ATOM 3730 N N . LYS A 1 499 ? 18.816 -0.038 -17.595 1.00 75.88 499 LYS A N 1
ATOM 3731 C CA . LYS A 1 499 ? 19.376 1.164 -18.213 1.00 75.88 499 LYS A CA 1
ATOM 3732 C C . LYS A 1 499 ? 20.905 1.085 -18.211 1.00 75.88 499 LYS A C 1
ATOM 3734 O O . LYS A 1 499 ? 21.545 0.947 -17.172 1.00 75.88 499 LYS A O 1
ATOM 3739 N N . VAL A 1 500 ? 21.485 1.180 -19.413 1.00 58.34 500 VAL A N 1
ATOM 3740 C CA . VAL A 1 500 ? 22.908 0.929 -19.732 1.00 58.34 500 VAL A CA 1
ATOM 3741 C C . VAL A 1 500 ? 23.883 1.732 -18.852 1.00 58.34 500 VAL A C 1
ATOM 3743 O O . VAL A 1 500 ? 25.008 1.290 -18.629 1.00 58.34 500 VAL A O 1
ATOM 3746 N N . GLY A 1 501 ? 23.450 2.872 -18.302 1.00 60.59 501 GLY A N 1
ATOM 3747 C CA . GLY A 1 501 ? 24.254 3.720 -17.419 1.00 60.59 501 GLY A CA 1
ATOM 3748 C C . GLY A 1 501 ? 24.447 3.196 -15.991 1.00 60.59 501 GLY A C 1
ATOM 3749 O O . GLY A 1 501 ? 25.406 3.597 -15.342 1.00 60.59 501 GLY A O 1
ATOM 3750 N N . LEU A 1 502 ? 23.614 2.272 -15.499 1.00 57.06 502 LEU A N 1
ATOM 3751 C CA . LEU A 1 502 ? 23.675 1.805 -14.105 1.00 57.06 502 LEU A CA 1
ATOM 3752 C C . LEU A 1 502 ? 24.812 0.811 -13.811 1.00 57.06 502 LEU A C 1
ATOM 3754 O O . LEU A 1 502 ? 24.872 0.245 -12.725 1.00 57.06 502 LEU A O 1
ATOM 3758 N N . ARG A 1 503 ? 25.712 0.545 -14.761 1.00 54.12 503 ARG A N 1
ATOM 3759 C CA . ARG A 1 503 ? 26.916 -0.263 -14.491 1.00 54.12 503 ARG A CA 1
ATOM 3760 C C . ARG A 1 503 ? 28.084 0.561 -13.958 1.00 54.12 503 ARG A C 1
ATOM 3762 O O . ARG A 1 503 ? 29.033 -0.023 -13.443 1.00 54.12 503 ARG A O 1
ATOM 3769 N N . SER A 1 504 ? 28.030 1.882 -14.100 1.00 60.84 504 SER A N 1
ATOM 3770 C CA . SER A 1 504 ? 29.005 2.774 -13.480 1.00 60.84 504 SER A CA 1
ATOM 3771 C C . SER A 1 504 ? 28.609 3.019 -12.020 1.00 60.84 504 SER A C 1
ATOM 3773 O O . SER A 1 504 ? 27.428 2.977 -11.680 1.00 60.84 504 SER A O 1
ATOM 3775 N N . ILE A 1 505 ? 29.598 3.220 -11.151 1.00 66.94 505 ILE A N 1
ATOM 3776 C CA . ILE A 1 505 ? 29.374 3.536 -9.735 1.00 66.94 505 ILE A CA 1
ATOM 3777 C C . ILE A 1 505 ? 28.957 5.011 -9.662 1.00 66.94 505 ILE A C 1
ATOM 3779 O O . ILE A 1 505 ? 29.613 5.837 -10.312 1.00 66.94 505 ILE A O 1
ATOM 3783 N N . PRO A 1 506 ? 27.887 5.359 -8.928 1.00 67.69 506 PRO A N 1
ATOM 3784 C CA . PRO A 1 506 ? 27.512 6.750 -8.759 1.00 67.69 506 PRO A CA 1
ATOM 3785 C C . PRO A 1 506 ? 28.624 7.516 -8.031 1.00 67.69 506 PRO A C 1
ATOM 3787 O O . PRO A 1 506 ? 29.436 6.910 -7.326 1.00 67.69 506 PRO A O 1
ATOM 3790 N N . PRO A 1 507 ? 28.698 8.849 -8.177 1.00 67.38 507 PRO A N 1
ATOM 3791 C CA . PRO A 1 507 ? 29.476 9.663 -7.253 1.00 67.38 507 PRO A CA 1
ATOM 3792 C C . PRO A 1 507 ? 29.100 9.312 -5.810 1.00 67.38 507 PRO A C 1
ATOM 3794 O O . PRO A 1 507 ? 27.983 8.873 -5.544 1.00 67.38 507 PRO A O 1
ATOM 3797 N N . SER A 1 508 ? 30.025 9.486 -4.875 1.00 68.88 508 SER A N 1
ATOM 3798 C CA . SER A 1 508 ? 29.735 9.250 -3.461 1.00 68.88 508 SER A CA 1
ATOM 3799 C C . SER A 1 508 ? 28.794 10.342 -2.921 1.00 68.88 508 SER A C 1
ATOM 3801 O O . SER A 1 508 ? 28.989 11.517 -3.220 1.00 68.88 508 SER A O 1
ATOM 3803 N N . GLY A 1 509 ? 27.766 9.967 -2.147 1.00 69.06 509 GLY A N 1
ATOM 3804 C CA . GLY A 1 509 ? 26.785 10.893 -1.544 1.00 69.06 509 GLY A CA 1
ATOM 3805 C C . GLY A 1 509 ? 25.322 10.712 -2.005 1.00 69.06 509 GLY A C 1
ATOM 3806 O O . GLY A 1 509 ? 24.437 10.658 -1.150 1.00 69.06 509 GLY A O 1
ATOM 3807 N N . PRO A 1 510 ? 25.034 10.600 -3.314 1.00 73.06 510 PRO A N 1
ATOM 3808 C CA . PRO A 1 510 ? 23.716 10.251 -3.855 1.00 73.06 510 PRO A CA 1
ATOM 3809 C C . PRO A 1 510 ? 23.197 8.859 -3.453 1.00 73.06 510 PRO A C 1
ATOM 3811 O O . PRO A 1 510 ? 23.957 7.930 -3.194 1.00 73.06 510 PRO A O 1
ATOM 3814 N N . THR A 1 511 ? 21.871 8.687 -3.465 1.00 71.06 511 THR A N 1
ATOM 3815 C CA . THR A 1 511 ? 21.215 7.391 -3.205 1.00 71.06 511 THR A CA 1
ATOM 3816 C C . THR A 1 511 ? 21.510 6.372 -4.309 1.00 71.06 511 THR A C 1
ATOM 3818 O O . THR A 1 511 ? 21.286 6.645 -5.485 1.00 71.06 511 THR A O 1
ATOM 3821 N N . GLU A 1 512 ? 21.960 5.169 -3.956 1.00 74.62 512 GLU A N 1
ATOM 3822 C CA . GLU A 1 512 ? 22.274 4.115 -4.928 1.00 74.62 512 GLU A CA 1
ATOM 3823 C C . GLU A 1 512 ? 21.012 3.433 -5.509 1.00 74.62 512 GLU A C 1
ATOM 3825 O O . GLU A 1 512 ? 20.222 2.848 -4.767 1.00 74.62 512 GLU A O 1
ATOM 3830 N N . ILE A 1 513 ? 20.824 3.463 -6.841 1.00 77.69 513 ILE A N 1
ATOM 3831 C CA . ILE A 1 513 ? 19.821 2.647 -7.563 1.00 77.69 513 ILE A CA 1
ATOM 3832 C C . ILE A 1 513 ? 20.537 1.562 -8.374 1.00 77.69 513 ILE A C 1
ATOM 3834 O O . ILE A 1 513 ? 20.550 1.589 -9.604 1.00 77.69 513 ILE A O 1
ATOM 3838 N N . HIS A 1 514 ? 21.128 0.574 -7.708 1.00 70.38 514 HIS A N 1
ATOM 3839 C CA . HIS A 1 514 ? 21.793 -0.523 -8.412 1.00 70.38 514 HIS A CA 1
ATOM 3840 C C . HIS A 1 514 ? 21.404 -1.869 -7.808 1.00 70.38 514 HIS A C 1
ATOM 3842 O O . HIS A 1 514 ? 21.560 -2.090 -6.615 1.00 70.38 514 HIS A O 1
ATOM 3848 N N . GLY A 1 515 ? 20.902 -2.782 -8.648 1.00 73.88 515 GLY A N 1
ATOM 3849 C CA . GLY A 1 515 ? 20.687 -4.180 -8.255 1.00 73.88 515 GLY A CA 1
ATOM 3850 C C . GLY A 1 515 ? 19.564 -4.427 -7.242 1.00 73.88 515 GLY A C 1
ATOM 3851 O O . GLY A 1 515 ? 19.608 -5.436 -6.543 1.00 73.88 515 GLY A O 1
ATOM 3852 N N . GLY A 1 516 ? 18.570 -3.537 -7.159 1.00 84.94 516 GLY A N 1
ATOM 3853 C CA . GLY A 1 516 ? 17.435 -3.702 -6.253 1.00 84.94 516 GLY A CA 1
ATOM 3854 C C . GLY A 1 516 ? 16.434 -4.781 -6.681 1.00 84.94 516 GLY A C 1
ATOM 3855 O O . GLY A 1 516 ? 16.416 -5.252 -7.823 1.00 84.94 516 GLY A O 1
ATOM 3856 N N . ARG A 1 517 ? 15.554 -5.139 -5.745 1.00 88.75 517 ARG A N 1
ATOM 3857 C CA . ARG A 1 517 ? 14.532 -6.179 -5.883 1.00 88.75 517 ARG A CA 1
ATOM 3858 C C . ARG A 1 517 ? 13.180 -5.580 -6.252 1.00 88.75 517 ARG A C 1
ATOM 3860 O O . ARG A 1 517 ? 12.738 -4.599 -5.659 1.00 88.75 517 ARG A O 1
ATOM 3867 N N . TYR A 1 518 ? 12.492 -6.218 -7.191 1.00 92.19 518 TYR A N 1
ATOM 3868 C CA . TYR A 1 518 ? 11.082 -5.950 -7.455 1.00 92.19 518 TYR A CA 1
ATOM 3869 C C . TYR A 1 518 ? 10.224 -6.927 -6.668 1.00 92.19 518 TYR A C 1
ATOM 3871 O O . TYR A 1 518 ? 10.470 -8.129 -6.702 1.00 92.19 518 TYR A O 1
ATOM 3879 N N . HIS A 1 519 ? 9.227 -6.395 -5.974 1.00 90.38 519 HIS A N 1
ATOM 3880 C CA . HIS A 1 519 ? 8.324 -7.177 -5.142 1.00 90.38 519 HIS A CA 1
ATOM 3881 C C . HIS A 1 519 ? 7.102 -7.612 -5.952 1.00 90.38 519 HIS A C 1
ATOM 3883 O O . HIS A 1 519 ? 7.009 -8.757 -6.379 1.00 90.38 519 HIS A O 1
ATOM 3889 N N . GLY A 1 520 ? 6.196 -6.684 -6.241 1.00 89.94 520 GLY A N 1
ATOM 3890 C CA . GLY A 1 520 ? 5.010 -6.938 -7.050 1.00 89.94 520 GLY A CA 1
ATOM 3891 C C . GLY A 1 520 ? 4.900 -5.982 -8.221 1.00 89.94 520 GLY A C 1
ATOM 3892 O O . GLY A 1 520 ? 5.444 -4.876 -8.189 1.00 89.94 520 GLY A O 1
ATOM 3893 N N . THR A 1 521 ? 4.164 -6.411 -9.246 1.00 94.56 521 THR A N 1
ATOM 3894 C CA . THR A 1 521 ? 3.779 -5.548 -10.367 1.00 94.56 521 THR A CA 1
ATOM 3895 C C . THR A 1 521 ? 2.275 -5.539 -10.573 1.00 94.56 521 THR A C 1
ATOM 3897 O O . THR A 1 521 ? 1.605 -6.554 -10.378 1.00 94.56 521 THR A O 1
ATOM 3900 N N . LYS A 1 522 ? 1.753 -4.398 -11.023 1.00 96.19 522 LYS A N 1
ATOM 3901 C CA . LYS A 1 522 ? 0.380 -4.249 -11.500 1.00 96.19 522 LYS A CA 1
ATOM 3902 C C . LYS A 1 522 ? 0.371 -3.421 -12.769 1.00 96.19 522 LYS A C 1
ATOM 3904 O O . LYS A 1 522 ? 1.003 -2.375 -12.841 1.00 96.19 522 LYS A O 1
ATOM 3909 N N . VAL A 1 523 ? -0.379 -3.881 -13.758 1.00 96.25 523 VAL A N 1
ATOM 3910 C CA . VAL A 1 523 ? -0.513 -3.212 -15.052 1.00 96.25 523 VAL A CA 1
ATOM 3911 C C . VAL A 1 523 ? -1.916 -2.642 -15.180 1.00 96.25 523 VAL A C 1
ATOM 3913 O O . VAL A 1 523 ? -2.892 -3.366 -14.966 1.00 96.25 523 VAL A O 1
ATOM 3916 N N . VAL A 1 524 ? -2.015 -1.366 -15.555 1.00 95.62 524 VAL A N 1
ATOM 3917 C CA . VAL A 1 524 ? -3.275 -0.706 -15.918 1.00 95.62 524 VAL A CA 1
ATOM 3918 C C . VAL A 1 524 ? -3.031 0.216 -17.105 1.00 95.62 524 VAL A C 1
ATOM 3920 O O . VAL A 1 524 ? -2.216 1.132 -17.037 1.00 95.62 524 VAL A O 1
ATOM 3923 N N . GLY A 1 525 ? -3.742 -0.034 -18.205 1.00 92.69 525 GLY A N 1
ATOM 3924 C CA . GLY A 1 525 ? -3.543 0.712 -19.445 1.00 92.69 525 GLY A CA 1
ATOM 3925 C C . GLY A 1 525 ? -2.107 0.570 -19.954 1.00 92.69 525 GLY A C 1
ATOM 3926 O O . GLY A 1 525 ? -1.648 -0.537 -20.244 1.00 92.69 525 GLY A O 1
ATOM 3927 N N . GLU A 1 526 ? -1.404 1.695 -20.065 1.00 94.06 526 GLU A N 1
ATOM 3928 C CA . GLU A 1 526 ? -0.000 1.747 -20.499 1.00 94.06 526 GLU A CA 1
ATOM 3929 C C . GLU A 1 526 ? 0.996 1.803 -19.338 1.00 94.06 526 GLU A C 1
ATOM 3931 O O . GLU A 1 526 ? 2.205 1.726 -19.564 1.00 94.06 526 GLU A O 1
ATOM 3936 N N . PHE A 1 527 ? 0.490 1.898 -18.108 1.00 97.31 527 PHE A N 1
ATOM 3937 C CA . PHE A 1 527 ? 1.295 2.070 -16.913 1.00 97.31 527 PHE A CA 1
ATOM 3938 C C . PHE A 1 527 ? 1.554 0.737 -16.212 1.00 97.31 527 PHE A C 1
ATOM 3940 O O . PHE A 1 527 ? 0.676 -0.121 -16.069 1.00 97.31 527 PHE A O 1
ATOM 3947 N N . ILE A 1 528 ? 2.790 0.588 -15.749 1.00 97.75 528 ILE A N 1
ATOM 3948 C CA . ILE A 1 528 ? 3.266 -0.512 -14.920 1.00 97.75 528 ILE A CA 1
ATOM 3949 C C . ILE A 1 528 ? 3.596 0.075 -13.555 1.00 97.75 528 ILE A C 1
ATOM 3951 O O . ILE A 1 528 ? 4.513 0.878 -13.421 1.00 97.75 528 ILE A O 1
ATOM 3955 N N . TYR A 1 529 ? 2.878 -0.352 -12.532 1.00 97.69 529 TYR A N 1
ATOM 3956 C CA . TYR A 1 529 ? 3.179 -0.033 -11.148 1.00 97.69 529 TYR A CA 1
ATOM 3957 C C . TYR A 1 529 ? 4.014 -1.143 -10.543 1.00 97.69 529 TYR A C 1
ATOM 3959 O O . TYR A 1 529 ? 3.736 -2.321 -10.780 1.00 97.69 529 TYR A O 1
ATOM 3967 N N . ALA A 1 530 ? 5.018 -0.779 -9.750 1.00 96.00 530 ALA A N 1
ATOM 3968 C CA . ALA A 1 530 ? 5.828 -1.757 -9.047 1.00 96.00 530 ALA A CA 1
ATOM 3969 C C . ALA A 1 530 ? 6.334 -1.249 -7.700 1.00 96.00 530 ALA A C 1
ATOM 3971 O O . ALA A 1 530 ? 6.634 -0.065 -7.540 1.00 96.00 530 ALA A O 1
ATOM 3972 N N . VAL A 1 531 ? 6.491 -2.172 -6.757 1.00 94.69 531 VAL A N 1
ATOM 3973 C CA . VAL A 1 531 ? 7.242 -1.938 -5.522 1.00 94.69 531 VAL A CA 1
ATOM 3974 C C . VAL A 1 531 ? 8.694 -2.333 -5.771 1.00 94.69 531 VAL A C 1
ATOM 3976 O O . VAL A 1 531 ? 8.981 -3.496 -6.066 1.00 94.69 531 VAL A O 1
ATOM 3979 N N . TYR A 1 532 ? 9.603 -1.366 -5.664 1.00 94.06 532 TYR A N 1
ATOM 3980 C CA . TYR A 1 532 ? 11.033 -1.548 -5.903 1.00 94.06 532 TYR A CA 1
ATOM 3981 C C . TYR A 1 532 ? 11.841 -1.249 -4.641 1.00 94.06 532 TYR A C 1
ATOM 3983 O O . TYR A 1 532 ? 11.794 -0.145 -4.109 1.00 94.06 532 TYR A O 1
ATOM 3991 N N . GLN A 1 533 ? 12.608 -2.225 -4.179 1.00 92.50 533 GLN A N 1
ATOM 3992 C CA . GLN A 1 533 ? 13.481 -2.128 -3.020 1.00 92.50 533 GLN A CA 1
ATOM 3993 C C . GLN A 1 533 ? 14.931 -1.988 -3.505 1.00 92.50 533 GLN A C 1
ATOM 3995 O O . GLN A 1 533 ? 15.510 -2.977 -3.958 1.00 92.50 533 GLN A O 1
ATOM 4000 N N . PRO A 1 534 ? 15.538 -0.792 -3.439 1.00 88.94 534 PRO A N 1
ATOM 4001 C CA . PRO A 1 534 ? 16.887 -0.558 -3.960 1.00 88.94 534 PRO A CA 1
ATOM 4002 C C . PRO A 1 534 ? 17.954 -1.374 -3.223 1.00 88.94 534 PRO A C 1
ATOM 4004 O O . PRO A 1 534 ? 18.895 -1.847 -3.846 1.00 88.94 534 PRO A O 1
ATOM 4007 N N . ASN A 1 535 ? 17.789 -1.563 -1.910 1.00 86.69 535 ASN A N 1
ATOM 4008 C CA . ASN A 1 535 ? 18.723 -2.283 -1.058 1.00 86.69 535 ASN A CA 1
ATOM 4009 C C . ASN A 1 535 ? 17.987 -3.388 -0.293 1.00 86.69 535 ASN A C 1
ATOM 4011 O O . ASN A 1 535 ? 17.145 -3.108 0.555 1.00 86.69 535 ASN A O 1
ATOM 4015 N N . ILE A 1 536 ? 18.349 -4.642 -0.563 1.00 84.62 536 ILE A N 1
ATOM 4016 C CA . ILE A 1 536 ? 17.722 -5.828 0.036 1.00 84.62 536 ILE A CA 1
ATOM 4017 C C . ILE A 1 536 ? 17.942 -5.961 1.550 1.00 84.62 536 ILE A C 1
ATOM 4019 O O . ILE A 1 536 ? 17.229 -6.726 2.187 1.00 84.62 536 ILE A O 1
ATOM 4023 N N . SER A 1 537 ? 18.911 -5.248 2.138 1.00 85.75 537 SER A N 1
ATOM 4024 C CA . SER A 1 537 ? 19.109 -5.211 3.596 1.00 85.75 537 SER A CA 1
ATOM 4025 C C . SER A 1 537 ? 18.311 -4.103 4.289 1.00 85.75 537 SER A C 1
ATOM 4027 O O . SER A 1 537 ? 18.324 -4.011 5.515 1.00 85.75 537 SER A O 1
ATOM 4029 N N . SER A 1 538 ? 17.617 -3.260 3.520 1.00 89.31 538 SER A N 1
ATOM 4030 C CA . SER A 1 538 ? 16.792 -2.164 4.018 1.00 89.31 538 SER A CA 1
ATOM 4031 C C . SER A 1 538 ? 15.313 -2.469 3.816 1.00 89.31 538 SER A C 1
ATOM 4033 O O . SER A 1 538 ? 14.920 -3.025 2.795 1.00 89.31 538 SER A O 1
ATOM 4035 N N . THR A 1 539 ? 14.469 -2.047 4.752 1.00 91.50 539 THR A N 1
ATOM 4036 C CA . THR A 1 539 ? 13.013 -2.050 4.573 1.00 91.50 539 THR A CA 1
ATOM 4037 C C . THR A 1 539 ? 12.523 -0.891 3.707 1.00 91.50 539 THR A C 1
ATOM 4039 O O . THR A 1 539 ? 11.354 -0.856 3.344 1.00 91.50 539 THR A O 1
ATOM 4042 N N . THR A 1 540 ? 13.383 0.054 3.324 1.00 92.38 540 THR A N 1
ATOM 4043 C CA . THR A 1 540 ? 12.994 1.140 2.423 1.00 92.38 540 THR A CA 1
ATOM 4044 C C . THR A 1 540 ? 12.754 0.602 1.016 1.00 92.38 540 THR A C 1
ATOM 4046 O O . THR A 1 540 ? 13.640 0.010 0.397 1.00 92.38 540 THR A O 1
ATOM 4049 N N . ALA A 1 541 ? 11.568 0.870 0.482 1.00 93.75 541 ALA A N 1
ATOM 4050 C CA . ALA A 1 541 ? 11.201 0.610 -0.899 1.00 93.75 541 ALA A CA 1
ATOM 4051 C C . ALA A 1 541 ? 10.547 1.846 -1.530 1.00 93.75 541 ALA A C 1
ATOM 4053 O O . ALA A 1 541 ? 10.290 2.862 -0.883 1.00 93.75 541 ALA A O 1
ATOM 4054 N N . TYR A 1 542 ? 10.285 1.761 -2.826 1.00 94.38 542 TYR A N 1
ATOM 4055 C CA . TYR A 1 542 ? 9.696 2.819 -3.624 1.00 94.38 542 TYR A CA 1
ATOM 4056 C C . TYR A 1 542 ? 8.465 2.302 -4.353 1.00 94.38 542 TYR A C 1
ATOM 4058 O O . TYR A 1 542 ? 8.505 1.240 -4.981 1.00 94.38 542 TYR A O 1
ATOM 4066 N N . LEU A 1 543 ? 7.391 3.092 -4.327 1.00 96.19 543 LEU A N 1
ATOM 4067 C CA . LEU A 1 543 ? 6.295 2.921 -5.269 1.00 96.19 543 LEU A CA 1
ATOM 4068 C C . LEU A 1 543 ? 6.710 3.565 -6.590 1.00 96.19 543 LEU A C 1
ATOM 4070 O O . LEU A 1 543 ? 6.857 4.785 -6.693 1.00 96.19 543 LEU A O 1
ATOM 4074 N N . THR A 1 544 ? 6.913 2.731 -7.599 1.00 96.19 544 THR A N 1
ATOM 4075 C CA . THR A 1 544 ? 7.381 3.140 -8.921 1.00 96.19 544 THR A CA 1
ATOM 4076 C C . THR A 1 544 ? 6.281 3.018 -9.960 1.00 96.19 544 THR A C 1
ATOM 4078 O O . THR A 1 544 ? 5.381 2.184 -9.845 1.00 96.19 544 THR A O 1
ATOM 4081 N N . CYS A 1 545 ? 6.374 3.857 -10.985 1.00 97.12 545 CYS A N 1
ATOM 4082 C CA . CYS A 1 545 ? 5.531 3.810 -12.167 1.00 97.12 545 CYS A CA 1
ATOM 4083 C C . CYS A 1 545 ? 6.428 3.791 -13.403 1.00 97.12 545 CYS A C 1
ATOM 4085 O O . CYS A 1 545 ? 7.344 4.609 -13.511 1.00 97.12 545 CYS A O 1
ATOM 4087 N N . ALA A 1 546 ? 6.140 2.896 -14.341 1.00 97.12 546 ALA A N 1
ATOM 4088 C CA . ALA A 1 546 ? 6.752 2.864 -15.654 1.00 97.12 546 ALA A CA 1
ATOM 4089 C C . ALA A 1 546 ? 5.730 2.959 -16.775 1.00 97.12 546 ALA A C 1
ATOM 4091 O O . ALA A 1 546 ? 4.569 2.596 -16.606 1.00 97.12 546 ALA A O 1
ATOM 4092 N N . TYR A 1 547 ? 6.179 3.446 -17.922 1.00 96.31 547 TYR A N 1
ATOM 4093 C CA . TYR A 1 547 ? 5.403 3.527 -19.155 1.00 96.31 547 TYR A CA 1
ATOM 4094 C C . TYR A 1 547 ? 6.348 3.468 -20.356 1.00 96.31 547 TYR A C 1
ATOM 4096 O O . TYR A 1 547 ? 7.552 3.686 -20.219 1.00 96.31 547 TYR A O 1
ATOM 4104 N N . SER A 1 548 ? 5.811 3.148 -21.530 1.00 95.12 548 SER A N 1
ATOM 4105 C CA . SER A 1 548 ? 6.586 3.007 -22.766 1.00 95.12 548 SER A CA 1
ATOM 4106 C C . SER A 1 548 ? 6.063 3.972 -23.833 1.00 95.12 548 SER A C 1
ATOM 4108 O O . SER A 1 548 ? 4.898 3.847 -24.215 1.00 95.12 548 SER A O 1
ATOM 4110 N N . PRO A 1 549 ? 6.892 4.894 -24.359 1.00 90.88 549 PRO A N 1
ATOM 4111 C CA . PRO A 1 549 ? 6.490 5.773 -25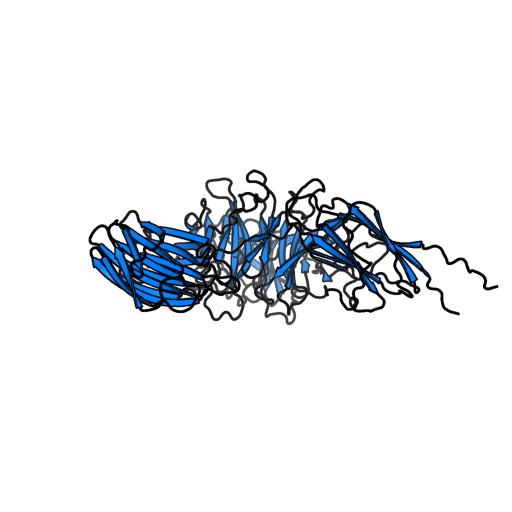.457 1.00 90.88 549 PRO A CA 1
ATOM 4112 C C . PRO A 1 549 ? 6.180 5.027 -26.759 1.00 90.88 549 PRO A C 1
ATOM 4114 O O . PRO A 1 549 ? 5.338 5.479 -27.531 1.00 90.88 549 PRO A O 1
ATOM 4117 N N . SER A 1 550 ? 6.873 3.913 -27.032 1.00 93.06 550 SER A N 1
ATOM 4118 C CA . SER A 1 550 ? 6.692 3.136 -28.270 1.00 93.06 550 SER A CA 1
ATOM 4119 C C . SER A 1 550 ? 5.853 1.864 -28.099 1.00 93.06 550 SER A C 1
ATOM 4121 O O . SER A 1 550 ? 5.553 1.185 -29.080 1.00 93.06 550 SER A O 1
ATOM 4123 N N . GLY A 1 551 ? 5.481 1.519 -26.865 1.00 91.69 551 GLY A N 1
ATOM 4124 C CA . GLY A 1 551 ? 4.913 0.221 -26.501 1.00 91.69 551 GLY A CA 1
ATOM 4125 C C . GLY A 1 551 ? 5.942 -0.913 -26.391 1.00 91.69 551 GLY A C 1
ATOM 4126 O O . GLY A 1 551 ? 5.538 -2.052 -26.156 1.00 91.69 551 GLY A O 1
ATOM 4127 N N . ASN A 1 552 ? 7.239 -0.633 -26.559 1.00 93.94 552 ASN A N 1
ATOM 4128 C CA . ASN A 1 552 ? 8.312 -1.614 -26.459 1.00 93.94 552 ASN A CA 1
ATOM 4129 C C . ASN A 1 552 ? 8.766 -1.825 -24.992 1.00 93.94 552 ASN A C 1
ATOM 4131 O O . ASN A 1 552 ? 9.111 -0.875 -24.303 1.00 93.94 552 ASN A O 1
ATOM 4135 N N . PRO A 1 553 ? 8.866 -3.059 -24.484 1.00 93.25 553 PRO A N 1
ATOM 4136 C CA . PRO A 1 553 ? 9.426 -3.345 -23.153 1.00 93.25 553 PRO A CA 1
ATOM 4137 C C . PRO A 1 553 ? 10.834 -2.802 -22.886 1.00 93.25 553 PRO A C 1
ATOM 4139 O O . PRO A 1 553 ? 11.179 -2.552 -21.733 1.00 93.25 553 PRO A O 1
ATOM 4142 N N . THR A 1 554 ? 11.673 -2.624 -23.908 1.00 92.31 554 THR A N 1
ATOM 4143 C CA . THR A 1 554 ? 13.062 -2.179 -23.707 1.00 92.31 554 THR A CA 1
ATOM 4144 C C . THR A 1 554 ? 13.193 -0.675 -23.470 1.00 92.31 554 THR A C 1
ATOM 4146 O O . THR A 1 554 ? 14.246 -0.216 -23.027 1.00 92.31 554 THR A O 1
ATOM 4149 N N . ASP A 1 555 ? 12.162 0.114 -23.785 1.00 92.25 555 ASP A N 1
ATOM 4150 C CA . ASP A 1 555 ? 12.213 1.578 -23.704 1.00 92.25 555 ASP A CA 1
ATOM 4151 C C . ASP A 1 555 ? 11.473 2.155 -22.486 1.00 92.25 555 ASP A C 1
ATOM 4153 O O . ASP A 1 555 ? 11.284 3.366 -22.416 1.00 92.25 555 ASP A O 1
ATOM 4157 N N . LEU A 1 556 ? 11.124 1.316 -21.499 1.00 94.81 556 LEU A N 1
ATOM 4158 C CA . LEU A 1 556 ? 10.395 1.746 -20.304 1.00 94.81 556 LEU A CA 1
ATOM 4159 C C . LEU A 1 556 ? 11.052 2.950 -19.622 1.00 94.81 556 LEU A C 1
ATOM 4161 O O . LEU A 1 556 ? 12.236 2.920 -19.274 1.00 94.81 556 LEU A O 1
ATOM 4165 N N . ILE A 1 557 ? 10.264 3.994 -19.405 1.00 95.12 557 ILE A N 1
ATOM 4166 C CA . ILE A 1 557 ? 10.613 5.159 -18.599 1.00 95.12 557 ILE A CA 1
ATOM 4167 C C . ILE A 1 557 ? 10.103 4.900 -17.194 1.00 95.12 557 ILE A C 1
ATOM 4169 O O . ILE A 1 557 ? 8.925 4.602 -17.028 1.00 95.12 557 ILE A O 1
ATOM 4173 N N . TRP A 1 558 ? 10.964 5.052 -16.192 1.00 95.50 558 TRP A N 1
ATOM 4174 C CA . TRP A 1 558 ? 10.608 4.862 -14.788 1.00 95.50 558 TRP A CA 1
ATOM 4175 C C . TRP A 1 558 ? 10.519 6.196 -14.041 1.00 95.50 558 TRP A C 1
ATOM 4177 O O . TRP A 1 558 ? 11.267 7.133 -14.321 1.00 95.50 558 TRP A O 1
ATOM 4187 N N . GLN A 1 559 ? 9.626 6.253 -13.056 1.00 95.75 559 GLN A N 1
ATOM 4188 C CA . GLN A 1 559 ? 9.477 7.330 -12.074 1.00 95.75 559 GLN A CA 1
ATOM 4189 C C . GLN A 1 559 ? 9.250 6.716 -10.685 1.00 95.75 559 GLN A C 1
ATOM 4191 O O . GLN A 1 559 ? 8.674 5.629 -10.578 1.00 95.75 559 GLN A O 1
ATOM 4196 N N . ILE A 1 560 ? 9.637 7.420 -9.620 1.00 95.44 560 ILE A N 1
ATOM 4197 C CA . ILE A 1 560 ? 9.282 7.061 -8.237 1.00 95.44 560 ILE A CA 1
ATOM 4198 C C . ILE A 1 560 ? 8.243 8.060 -7.732 1.00 95.44 560 ILE A C 1
ATOM 4200 O O . ILE A 1 560 ? 8.487 9.264 -7.674 1.00 95.44 560 ILE A O 1
ATOM 4204 N N . LEU A 1 561 ? 7.084 7.541 -7.335 1.00 94.75 561 LEU A N 1
ATOM 4205 C CA . LEU A 1 561 ? 5.990 8.344 -6.790 1.00 94.75 561 LEU A CA 1
ATOM 4206 C C . LEU A 1 561 ? 6.266 8.747 -5.338 1.00 94.75 561 LEU A C 1
ATOM 4208 O O . LEU A 1 561 ? 5.930 9.853 -4.923 1.00 94.75 561 LEU A O 1
ATOM 4212 N N . GLY A 1 562 ? 6.916 7.862 -4.583 1.00 92.75 562 GLY A N 1
ATOM 4213 C CA . GLY A 1 562 ? 7.321 8.103 -3.206 1.00 92.75 562 GLY A CA 1
ATOM 4214 C C . GLY A 1 562 ? 7.949 6.870 -2.564 1.00 92.75 562 GLY A C 1
ATOM 4215 O O . GLY A 1 562 ? 7.949 5.775 -3.137 1.00 92.75 562 GLY A O 1
ATOM 4216 N N . SER A 1 563 ? 8.488 7.065 -1.365 1.00 92.94 563 SER A N 1
ATOM 4217 C CA . SER A 1 563 ? 9.005 5.996 -0.517 1.00 92.94 563 SER A CA 1
ATOM 4218 C C . SER A 1 563 ? 7.891 5.308 0.263 1.00 92.94 563 SER A C 1
ATOM 4220 O O . SER A 1 563 ? 6.946 5.950 0.718 1.00 92.94 563 SER A O 1
ATOM 4222 N N . ILE A 1 564 ? 8.056 4.009 0.461 1.00 93.88 564 ILE A N 1
ATOM 4223 C CA . ILE A 1 564 ? 7.242 3.169 1.335 1.00 93.88 564 ILE A CA 1
ATOM 4224 C C . ILE A 1 564 ? 8.169 2.303 2.182 1.00 93.88 564 ILE A C 1
ATOM 4226 O O . ILE A 1 564 ? 9.313 2.039 1.808 1.00 93.88 564 ILE A O 1
ATOM 4230 N N . THR A 1 565 ? 7.665 1.844 3.314 1.00 92.62 565 THR A N 1
ATOM 4231 C CA . THR A 1 565 ? 8.380 0.948 4.216 1.00 92.62 565 THR A CA 1
ATOM 4232 C C . THR A 1 565 ? 7.834 -0.463 4.047 1.00 92.62 565 THR A C 1
ATOM 4234 O O . THR A 1 565 ? 6.630 -0.688 4.118 1.00 92.62 565 THR A O 1
ATOM 4237 N N . LEU A 1 566 ? 8.706 -1.431 3.813 1.00 90.31 566 LEU A N 1
ATOM 4238 C CA . LEU A 1 566 ? 8.380 -2.849 3.875 1.00 90.31 566 LEU A CA 1
ATOM 4239 C C . LEU A 1 566 ? 8.304 -3.275 5.341 1.00 90.31 566 LEU A C 1
ATOM 4241 O O . LEU A 1 566 ? 9.145 -2.874 6.143 1.00 90.31 566 LEU A O 1
ATOM 4245 N N . GLN A 1 567 ? 7.341 -4.127 5.684 1.00 85.38 567 GLN A N 1
ATOM 4246 C CA . GLN A 1 567 ? 7.333 -4.784 6.996 1.00 85.38 567 GLN A CA 1
ATOM 4247 C C . GLN A 1 567 ? 8.526 -5.723 7.169 1.00 85.38 567 GLN A C 1
ATOM 4249 O O . GLN A 1 567 ? 9.153 -5.771 8.222 1.00 85.38 567 GLN A O 1
ATOM 4254 N N . ASP A 1 568 ? 8.869 -6.427 6.095 1.00 83.94 568 ASP A N 1
ATOM 4255 C CA . ASP A 1 568 ? 10.022 -7.307 6.029 1.00 83.94 568 ASP A CA 1
ATOM 4256 C C . ASP A 1 568 ? 10.674 -7.148 4.655 1.00 83.94 568 ASP A C 1
ATOM 4258 O O . ASP A 1 568 ? 10.013 -7.202 3.617 1.00 83.94 568 ASP A O 1
ATOM 4262 N N . ALA A 1 569 ? 11.986 -6.938 4.658 1.00 83.69 569 ALA A N 1
ATOM 4263 C CA . ALA A 1 569 ? 12.799 -6.786 3.460 1.00 83.69 569 ALA A CA 1
ATOM 4264 C C . ALA A 1 569 ? 12.816 -8.050 2.574 1.00 83.69 569 ALA A C 1
ATOM 4266 O O . ALA A 1 569 ? 13.149 -7.968 1.389 1.00 83.69 569 ALA A O 1
ATOM 4267 N N . ASN A 1 570 ? 12.478 -9.215 3.132 1.00 79.94 570 ASN A N 1
ATOM 4268 C CA . ASN A 1 570 ? 12.508 -10.494 2.435 1.00 79.94 570 ASN A CA 1
ATOM 4269 C C . ASN A 1 570 ? 11.173 -10.887 1.797 1.00 79.94 570 ASN A C 1
ATOM 4271 O O . ASN A 1 570 ? 11.197 -11.657 0.837 1.00 79.94 570 ASN A O 1
ATOM 4275 N N . TYR A 1 571 ? 10.042 -10.339 2.254 1.00 77.88 571 TYR A N 1
ATOM 4276 C CA . TYR A 1 571 ? 8.729 -10.694 1.707 1.00 77.88 571 TYR A CA 1
ATOM 4277 C C . TYR A 1 571 ? 8.314 -9.833 0.550 1.00 77.88 571 TYR A C 1
ATOM 4279 O O . TYR A 1 571 ? 8.499 -8.621 0.555 1.00 77.88 571 TYR A O 1
ATOM 4287 N N . VAL A 1 572 ? 7.646 -10.489 -0.390 1.00 78.38 572 VAL A N 1
ATOM 4288 C CA . VAL A 1 572 ? 7.065 -9.837 -1.542 1.00 78.38 572 VAL A CA 1
ATOM 4289 C C . VAL A 1 572 ? 5.831 -9.036 -1.138 1.00 78.38 572 VAL A C 1
ATOM 4291 O O . VAL A 1 572 ? 4.803 -9.581 -0.736 1.00 78.38 572 VAL A O 1
ATOM 4294 N N . MET A 1 573 ? 5.923 -7.723 -1.319 1.00 85.12 573 MET A N 1
ATOM 4295 C CA . MET A 1 573 ? 4.783 -6.821 -1.221 1.00 85.12 573 MET A CA 1
ATOM 4296 C C . MET A 1 573 ? 4.100 -6.604 -2.577 1.00 85.12 573 MET A C 1
ATOM 4298 O O . MET A 1 573 ? 4.726 -6.288 -3.592 1.00 85.12 573 MET A O 1
ATOM 4302 N N . GLY A 1 574 ? 2.779 -6.734 -2.583 1.00 86.62 574 GLY A N 1
ATOM 4303 C CA . GLY A 1 574 ? 1.935 -6.442 -3.728 1.00 86.62 574 GLY A CA 1
ATOM 4304 C C . GLY A 1 574 ? 1.760 -4.949 -3.987 1.00 86.62 574 GLY A C 1
ATOM 4305 O O . GLY A 1 574 ? 1.919 -4.102 -3.109 1.00 86.62 574 GLY A O 1
ATOM 4306 N N . VAL A 1 575 ? 1.348 -4.640 -5.213 1.00 93.62 575 VAL A N 1
ATOM 4307 C CA . VAL A 1 575 ? 0.831 -3.329 -5.609 1.00 93.62 575 VAL A CA 1
ATOM 4308 C C . VAL A 1 575 ? -0.514 -3.531 -6.295 1.00 93.62 575 VAL A C 1
ATOM 4310 O O . VAL A 1 575 ? -0.703 -4.481 -7.057 1.00 93.62 575 VAL A O 1
ATOM 4313 N N . GLY A 1 576 ? -1.471 -2.665 -5.991 1.00 94.00 576 GLY A N 1
ATOM 4314 C CA . GLY A 1 576 ? -2.822 -2.703 -6.535 1.00 94.00 576 GLY A CA 1
ATOM 4315 C C . GLY A 1 576 ? -3.165 -1.418 -7.266 1.00 94.00 576 GLY A C 1
ATOM 4316 O O . GLY A 1 576 ? -2.620 -0.363 -6.968 1.00 94.00 576 GLY A O 1
ATOM 4317 N N . VAL A 1 577 ? -4.100 -1.497 -8.207 1.00 95.50 577 VAL A N 1
ATOM 4318 C CA . VAL A 1 577 ? -4.728 -0.314 -8.797 1.00 95.50 577 VAL A CA 1
ATOM 4319 C C . VAL A 1 577 ? -6.222 -0.587 -8.895 1.00 95.50 577 VAL A C 1
ATOM 4321 O O . VAL A 1 577 ? -6.622 -1.568 -9.522 1.00 95.50 577 VAL A O 1
ATOM 4324 N N . THR A 1 578 ? -7.020 0.256 -8.249 1.00 94.81 578 THR A N 1
ATOM 4325 C CA . THR A 1 578 ? -8.491 0.270 -8.344 1.00 94.81 578 THR A CA 1
ATOM 4326 C C . THR A 1 578 ? -8.916 1.239 -9.432 1.00 94.81 578 THR A C 1
ATOM 4328 O O . THR A 1 578 ? -8.306 2.306 -9.539 1.00 94.81 578 THR A O 1
ATOM 4331 N N . LEU A 1 579 ? -9.960 0.915 -10.186 1.00 94.38 579 LEU A N 1
ATOM 4332 C CA . LEU A 1 579 ? -10.453 1.726 -11.300 1.00 94.38 579 LEU A CA 1
ATOM 4333 C C . LEU A 1 579 ? -11.704 2.537 -10.949 1.00 94.38 579 LEU A C 1
ATOM 4335 O O . LEU A 1 579 ? -11.941 3.559 -11.585 1.00 94.38 579 LEU A O 1
ATOM 4339 N N . GLN A 1 580 ? -12.480 2.106 -9.951 1.00 92.62 580 GLN A N 1
ATOM 4340 C CA . GLN A 1 580 ? -13.772 2.693 -9.571 1.00 92.62 580 GLN A CA 1
ATOM 4341 C C . GLN A 1 580 ? -13.709 3.529 -8.281 1.00 92.62 580 GLN A C 1
ATOM 4343 O O . GLN A 1 580 ? -14.739 3.906 -7.717 1.00 92.62 580 GLN A O 1
ATOM 4348 N N . SER A 1 581 ? -12.499 3.861 -7.827 1.00 91.69 581 SER A N 1
ATOM 4349 C CA . SER A 1 581 ? -12.275 4.709 -6.655 1.00 91.69 581 SER A CA 1
ATOM 4350 C C . SER A 1 581 ? -12.807 6.135 -6.855 1.00 91.69 581 SER A C 1
ATOM 4352 O O . SER A 1 581 ? -12.830 6.643 -7.973 1.00 91.69 581 SER A O 1
ATOM 4354 N N . ARG A 1 582 ? -13.203 6.819 -5.774 1.00 90.69 582 ARG A N 1
ATOM 4355 C CA . ARG A 1 582 ? -13.732 8.201 -5.796 1.00 90.69 582 ARG A CA 1
ATOM 4356 C C . ARG A 1 582 ? -13.035 9.154 -4.809 1.00 90.69 582 ARG A C 1
ATOM 4358 O O . ARG A 1 582 ? -13.693 9.838 -4.026 1.00 90.69 582 ARG A O 1
ATOM 4365 N N . PRO A 1 583 ? -11.696 9.248 -4.846 1.00 87.75 583 PRO A N 1
ATOM 4366 C CA . PRO A 1 583 ? -10.915 9.974 -3.844 1.00 87.75 583 PRO A CA 1
ATOM 4367 C C . PRO A 1 583 ? -11.032 11.495 -3.951 1.00 87.75 583 PRO A C 1
ATOM 4369 O O . PRO A 1 583 ? -10.709 12.184 -2.996 1.00 87.75 583 PRO A O 1
ATOM 4372 N N . VAL A 1 584 ? -11.463 12.047 -5.087 1.00 86.38 584 VAL A N 1
ATOM 4373 C CA . VAL A 1 584 ? -11.585 13.507 -5.258 1.00 86.38 584 VAL A CA 1
ATOM 4374 C C . VAL A 1 584 ? -12.972 13.987 -4.830 1.00 86.38 584 VAL A C 1
ATOM 4376 O O . VAL A 1 584 ? -13.109 14.966 -4.103 1.00 86.38 584 VAL A O 1
ATOM 4379 N N . SER A 1 585 ? -14.024 13.290 -5.264 1.00 87.50 585 SER A N 1
ATOM 4380 C CA . SER A 1 585 ? -15.404 13.576 -4.869 1.00 87.50 585 SER A CA 1
ATOM 4381 C C . SER A 1 585 ? -16.280 12.339 -5.045 1.00 87.50 585 SER A C 1
ATOM 4383 O O . SER A 1 585 ? -16.012 11.528 -5.928 1.00 87.50 585 SER A O 1
ATOM 4385 N N . ASN A 1 586 ? -17.394 12.253 -4.311 1.00 86.19 586 ASN A N 1
ATOM 4386 C CA . ASN A 1 586 ? -18.343 11.130 -4.391 1.00 86.19 586 ASN A CA 1
ATOM 4387 C C . ASN A 1 586 ? -18.932 10.898 -5.797 1.00 86.19 586 ASN A C 1
ATOM 4389 O O . ASN A 1 586 ? -19.536 9.854 -6.032 1.00 86.19 586 ASN A O 1
ATOM 4393 N N . ASN A 1 587 ? -18.780 11.847 -6.726 1.00 87.81 587 ASN A N 1
ATOM 4394 C CA . ASN A 1 587 ? -19.322 11.785 -8.086 1.00 87.81 587 ASN A CA 1
ATOM 4395 C C . ASN A 1 587 ? -18.241 11.646 -9.166 1.00 87.81 587 ASN A C 1
ATOM 4397 O O . ASN A 1 587 ? -18.572 11.622 -10.349 1.00 87.81 587 ASN A O 1
ATOM 4401 N N . TYR A 1 588 ? -16.964 11.580 -8.785 1.00 88.50 588 TYR A N 1
ATOM 4402 C CA . TYR A 1 588 ? -15.857 11.544 -9.731 1.00 88.50 588 TYR A CA 1
ATOM 4403 C C . TYR A 1 588 ? -15.022 10.289 -9.517 1.00 88.50 588 TYR A C 1
ATOM 4405 O O . TYR A 1 588 ? -14.303 10.165 -8.527 1.00 88.50 588 TYR A O 1
ATOM 4413 N N . VAL A 1 589 ? -15.148 9.357 -10.460 1.00 91.31 589 VAL A N 1
ATOM 4414 C CA . VAL A 1 589 ? -14.355 8.131 -10.480 1.00 91.31 589 VAL A CA 1
ATOM 4415 C C . VAL A 1 589 ? -12.953 8.452 -10.976 1.00 91.31 589 VAL A C 1
ATOM 4417 O O . VAL A 1 589 ? -12.767 9.140 -11.980 1.00 91.31 589 VAL A O 1
ATOM 4420 N N . THR A 1 590 ? -11.950 7.976 -10.254 1.00 92.00 590 THR A N 1
ATOM 4421 C CA . THR A 1 590 ? -10.545 8.144 -10.596 1.00 92.00 590 THR A CA 1
ATOM 4422 C C . THR A 1 590 ? -9.756 6.926 -10.144 1.00 92.00 590 THR A C 1
ATOM 4424 O O . THR A 1 590 ? -9.884 6.527 -8.984 1.00 92.00 590 THR A O 1
ATOM 4427 N N . PRO A 1 591 ? -8.906 6.359 -11.012 1.00 95.12 591 PRO A N 1
ATOM 4428 C CA . PRO A 1 591 ? -8.002 5.299 -10.618 1.00 95.12 591 PRO A CA 1
ATOM 4429 C C . PRO A 1 591 ? -7.096 5.690 -9.443 1.00 95.12 591 PRO A C 1
ATOM 4431 O O . PRO A 1 591 ? -6.681 6.842 -9.292 1.00 95.12 591 PRO A O 1
ATOM 4434 N N . VAL A 1 592 ? -6.768 4.705 -8.611 1.00 94.81 592 VAL A N 1
ATOM 4435 C CA . VAL A 1 592 ? -5.902 4.876 -7.437 1.00 94.81 592 VAL A CA 1
ATOM 4436 C C . VAL A 1 592 ? -4.931 3.714 -7.359 1.00 94.81 592 VAL A C 1
ATOM 4438 O O . VAL A 1 592 ? -5.358 2.561 -7.417 1.00 94.81 592 VAL A O 1
ATOM 4441 N N . ALA A 1 593 ? -3.640 4.021 -7.229 1.00 95.56 593 ALA A N 1
ATOM 4442 C CA . ALA A 1 593 ? -2.603 3.036 -6.943 1.00 95.56 593 ALA A CA 1
ATOM 4443 C C . ALA A 1 593 ? -2.477 2.832 -5.431 1.00 95.56 593 ALA A C 1
ATOM 4445 O O . ALA A 1 593 ? -2.491 3.807 -4.686 1.00 95.56 593 ALA A O 1
ATOM 4446 N N . TRP A 1 594 ? -2.313 1.583 -5.003 1.00 94.69 594 TRP A N 1
ATOM 4447 C CA . TRP A 1 594 ? -2.261 1.145 -3.609 1.00 94.69 594 TRP A CA 1
ATOM 4448 C C . TRP A 1 594 ? -1.006 0.307 -3.363 1.00 94.69 594 TRP A C 1
ATOM 4450 O O . TRP A 1 594 ? -0.705 -0.591 -4.151 1.00 94.69 594 TRP A O 1
ATOM 4460 N N . ALA A 1 595 ? -0.299 0.558 -2.265 1.00 93.25 595 ALA A N 1
ATOM 4461 C CA . ALA A 1 595 ? 0.857 -0.233 -1.841 1.00 93.25 595 ALA A CA 1
ATOM 4462 C C . ALA A 1 595 ? 0.991 -0.210 -0.317 1.00 93.25 595 ALA A C 1
ATOM 4464 O O . ALA A 1 595 ? 0.705 0.812 0.305 1.00 93.25 595 ALA A O 1
ATOM 4465 N N . GLY A 1 596 ? 1.429 -1.315 0.287 1.00 89.44 596 GLY A N 1
ATOM 4466 C CA . GLY A 1 596 ? 1.686 -1.346 1.729 1.00 89.44 596 GLY A CA 1
ATOM 4467 C C . GLY A 1 596 ? 2.773 -0.353 2.147 1.00 89.44 596 GLY A C 1
ATOM 4468 O O . GLY A 1 596 ? 3.663 -0.018 1.363 1.00 89.44 596 GLY A O 1
ATOM 4469 N N . ASN A 1 597 ? 2.680 0.135 3.379 1.00 89.44 597 ASN A N 1
ATOM 4470 C CA . ASN A 1 597 ? 3.662 1.015 3.996 1.00 89.44 597 ASN A CA 1
ATOM 4471 C C . ASN A 1 597 ? 3.720 0.742 5.502 1.00 89.44 597 ASN A C 1
ATOM 4473 O O . ASN A 1 597 ? 2.930 1.279 6.277 1.00 89.44 597 ASN A O 1
ATOM 4477 N N . GLY A 1 598 ? 4.653 -0.109 5.913 1.00 85.56 598 GLY A N 1
ATOM 4478 C CA . GLY A 1 598 ? 4.647 -0.676 7.248 1.00 85.56 598 GLY A CA 1
ATOM 4479 C C . GLY A 1 598 ? 3.340 -1.432 7.468 1.00 85.56 598 GLY A C 1
ATOM 4480 O O . GLY A 1 598 ? 2.942 -2.248 6.639 1.00 85.56 598 GLY A O 1
ATOM 4481 N N . ASP A 1 599 ? 2.692 -1.185 8.606 1.00 76.62 599 ASP A N 1
ATOM 4482 C CA . ASP A 1 599 ? 1.435 -1.847 8.976 1.00 76.62 599 ASP A CA 1
ATOM 4483 C C . ASP A 1 599 ? 0.225 -1.205 8.300 1.00 76.62 599 ASP A C 1
ATOM 4485 O O . ASP A 1 599 ? -0.877 -1.744 8.376 1.00 76.62 599 ASP A O 1
ATOM 4489 N N . ASP A 1 600 ? 0.433 -0.076 7.625 1.00 81.44 600 ASP A N 1
ATOM 4490 C CA . ASP A 1 600 ? -0.605 0.702 6.979 1.00 81.44 600 ASP A CA 1
ATOM 4491 C C . ASP A 1 600 ? -0.598 0.521 5.455 1.00 81.44 600 ASP A C 1
ATOM 4493 O O . ASP A 1 600 ? 0.263 -0.133 4.853 1.00 81.44 600 ASP A O 1
ATOM 4497 N N . LEU A 1 601 ? -1.605 1.100 4.808 1.00 85.44 601 LEU A N 1
ATOM 4498 C CA . LEU A 1 601 ? -1.745 1.102 3.360 1.00 85.44 601 LEU A CA 1
ATOM 4499 C C . LEU A 1 601 ? -1.562 2.520 2.834 1.00 85.44 601 LEU A C 1
ATOM 4501 O O . LEU A 1 601 ? -2.226 3.441 3.295 1.00 85.44 601 LEU A O 1
ATOM 4505 N N . ASN A 1 602 ? -0.724 2.699 1.822 1.00 90.69 602 ASN A N 1
ATOM 4506 C CA . ASN A 1 602 ? -0.591 3.975 1.141 1.00 90.69 602 ASN A CA 1
ATOM 4507 C C . ASN A 1 602 ? -1.293 3.971 -0.217 1.00 90.69 602 ASN A C 1
ATOM 4509 O O . ASN A 1 602 ? -1.397 2.934 -0.879 1.00 90.69 602 ASN A O 1
ATOM 4513 N N . TYR A 1 603 ? -1.728 5.153 -0.656 1.00 93.19 603 TYR A N 1
ATOM 4514 C CA . TYR A 1 603 ? -2.337 5.335 -1.964 1.00 93.19 603 TYR A CA 1
ATOM 4515 C C . TYR A 1 603 ? -1.944 6.629 -2.670 1.00 93.19 603 TYR A C 1
ATOM 4517 O O . TYR A 1 603 ? -1.675 7.657 -2.047 1.00 93.19 603 TYR A O 1
ATOM 4525 N N . VAL A 1 604 ? -1.965 6.575 -4.002 1.00 93.94 604 VAL A N 1
ATOM 4526 C CA . VAL A 1 604 ? -1.737 7.719 -4.891 1.00 93.94 604 VAL A CA 1
ATOM 4527 C C . VAL A 1 604 ? -2.928 7.861 -5.823 1.00 93.94 604 VAL A C 1
ATOM 4529 O O . VAL A 1 604 ? -3.296 6.909 -6.516 1.00 93.94 604 VAL A O 1
ATOM 4532 N N . VAL A 1 605 ? -3.516 9.057 -5.865 1.00 94.00 605 VAL A N 1
ATOM 4533 C CA . VAL A 1 605 ? -4.602 9.343 -6.803 1.00 94.00 605 VAL A CA 1
ATOM 4534 C C . VAL A 1 605 ? -4.040 9.622 -8.193 1.00 94.00 605 VAL A C 1
ATOM 4536 O O . VAL A 1 605 ? -3.220 10.521 -8.379 1.00 94.00 605 VAL A O 1
ATOM 4539 N N . LEU A 1 606 ? -4.512 8.869 -9.180 1.00 94.81 606 LEU A N 1
ATOM 4540 C CA . LEU A 1 606 ? -4.036 8.930 -10.560 1.00 94.81 606 LEU A CA 1
ATOM 4541 C C . LEU A 1 606 ? -4.922 9.859 -11.399 1.00 94.81 606 LEU A C 1
ATOM 4543 O O . LEU A 1 606 ? -5.822 10.511 -10.870 1.00 94.81 606 LEU A O 1
ATOM 4547 N N . ASP A 1 607 ? -4.648 9.971 -12.692 1.00 93.50 607 ASP A N 1
ATOM 4548 C CA . ASP A 1 607 ? -5.571 10.535 -13.675 1.00 93.50 607 ASP A CA 1
ATOM 4549 C C . ASP A 1 607 ? -6.517 9.453 -14.240 1.00 93.50 607 ASP A C 1
ATOM 4551 O O . ASP A 1 607 ? -6.437 8.276 -13.883 1.00 93.50 607 ASP A O 1
ATOM 4555 N N . SER A 1 608 ? -7.422 9.836 -15.143 1.00 91.56 608 SER A N 1
ATOM 4556 C CA . SER A 1 608 ? -8.391 8.916 -15.759 1.00 91.56 608 SER A CA 1
ATOM 4557 C C . SER A 1 608 ? -7.768 7.844 -16.664 1.00 91.56 608 SER A C 1
ATOM 4559 O O . SER A 1 608 ? -8.407 6.828 -16.923 1.00 91.56 608 SER A O 1
ATOM 4561 N N . SER A 1 609 ? -6.529 8.037 -17.120 1.00 92.75 609 SER A N 1
ATOM 4562 C CA . SER A 1 609 ? -5.740 7.030 -17.840 1.00 92.75 609 SER A CA 1
ATOM 4563 C C . SER A 1 609 ? -4.959 6.103 -16.902 1.00 92.75 609 SER A C 1
ATOM 4565 O O . SER A 1 609 ? -4.206 5.249 -17.369 1.00 92.75 609 SER A O 1
ATOM 4567 N N . ALA A 1 610 ? -5.166 6.256 -15.588 1.00 94.81 610 ALA A N 1
ATOM 4568 C CA . ALA A 1 610 ? -4.388 5.632 -14.529 1.00 94.81 610 ALA A CA 1
ATOM 4569 C C . ALA A 1 610 ? -2.899 6.000 -14.594 1.00 94.81 610 ALA A C 1
ATOM 4571 O O . ALA A 1 610 ? -2.056 5.185 -14.247 1.00 94.81 610 ALA A O 1
ATOM 4572 N N . GLY A 1 611 ? -2.577 7.216 -15.040 1.00 95.19 611 GLY A N 1
ATOM 4573 C CA . GLY A 1 611 ? -1.236 7.782 -14.999 1.00 95.19 611 GLY A CA 1
ATOM 4574 C C . GLY A 1 611 ? -1.042 8.695 -13.785 1.00 95.19 611 GLY A C 1
ATOM 4575 O O . GLY A 1 611 ? -1.991 9.323 -13.315 1.00 95.19 611 GLY A O 1
ATOM 4576 N N . PRO A 1 612 ? 0.186 8.844 -13.263 1.00 93.06 612 PRO A N 1
ATOM 4577 C CA . PRO A 1 612 ? 0.486 9.846 -12.236 1.00 93.06 612 PRO A CA 1
ATOM 4578 C C . PRO A 1 612 ? 0.612 11.274 -12.820 1.00 93.06 612 PRO A C 1
ATOM 4580 O O . PRO A 1 612 ? 0.842 12.240 -12.089 1.00 93.06 612 PRO A O 1
ATOM 4583 N N . PHE A 1 613 ? 0.484 11.431 -14.143 1.00 90.88 613 PHE A N 1
ATOM 4584 C CA . PHE A 1 613 ? 0.761 12.665 -14.879 1.00 90.88 613 PHE A CA 1
ATOM 4585 C C . PHE A 1 613 ? -0.497 13.493 -15.134 1.00 90.88 613 PHE A C 1
ATOM 4587 O O . PHE A 1 613 ? -0.924 13.709 -16.265 1.00 90.88 613 PHE A O 1
ATOM 4594 N N . ARG A 1 614 ? -1.051 14.049 -14.060 1.00 84.88 614 ARG A N 1
ATOM 4595 C CA . ARG A 1 614 ? -2.193 14.966 -14.137 1.00 84.88 614 ARG A CA 1
ATOM 4596 C C . ARG A 1 614 ? -1.904 16.199 -14.996 1.00 84.88 614 ARG A C 1
ATOM 4598 O O . ARG A 1 614 ? -0.775 16.700 -15.028 1.00 84.88 614 ARG A O 1
ATOM 4605 N N . SER A 1 615 ? -2.925 16.706 -15.684 1.00 86.12 615 SER A N 1
ATOM 4606 C CA . SER A 1 615 ? -2.803 17.948 -16.457 1.00 86.12 615 SER A CA 1
ATOM 4607 C C . SER A 1 615 ? -2.455 19.131 -15.541 1.00 86.12 615 SER A C 1
ATOM 4609 O O . SER A 1 615 ? -2.824 19.127 -14.371 1.00 86.12 615 SER A O 1
ATOM 4611 N N . ARG A 1 616 ? -1.804 20.184 -16.058 1.00 80.81 616 ARG A N 1
ATOM 4612 C CA . ARG A 1 616 ? -1.479 21.382 -15.249 1.00 80.81 616 ARG A CA 1
ATOM 4613 C C . ARG A 1 616 ? -2.708 22.099 -14.676 1.00 80.81 616 ARG A C 1
ATOM 4615 O O . ARG A 1 616 ? -2.566 22.871 -13.740 1.00 80.81 616 ARG A O 1
ATOM 4622 N N . ALA A 1 617 ? -3.891 21.888 -15.252 1.00 83.50 617 ALA A N 1
ATOM 4623 C CA . ALA A 1 617 ? -5.129 22.477 -14.749 1.00 83.50 617 ALA A CA 1
ATOM 4624 C C . ALA A 1 617 ? -5.751 21.667 -13.597 1.00 83.50 617 ALA A C 1
ATOM 4626 O O . ALA A 1 617 ? -6.682 22.148 -12.959 1.00 83.50 617 ALA A O 1
ATOM 4627 N N . ASP A 1 618 ? -5.264 20.448 -13.344 1.00 87.25 618 ASP A N 1
ATOM 4628 C CA . ASP A 1 618 ? -5.836 19.540 -12.354 1.00 87.25 618 ASP A CA 1
ATOM 4629 C C . ASP A 1 618 ? -5.168 19.717 -10.985 1.00 87.25 618 ASP A C 1
ATOM 4631 O O . ASP A 1 618 ? -3.983 19.419 -10.793 1.00 87.25 618 ASP A O 1
ATOM 4635 N N . THR A 1 619 ? -5.943 20.209 -10.022 1.00 90.31 619 THR A N 1
ATOM 4636 C CA . THR A 1 619 ? -5.489 20.402 -8.646 1.00 90.31 619 THR A CA 1
ATOM 4637 C C . THR A 1 619 ? -5.449 19.080 -7.897 1.00 90.31 619 THR A C 1
ATOM 4639 O O . THR A 1 619 ? -6.405 18.308 -7.941 1.00 90.31 619 THR A O 1
ATOM 4642 N N . HIS A 1 620 ? -4.369 18.841 -7.164 1.00 89.62 620 HIS A N 1
ATOM 4643 C CA . HIS A 1 620 ? -4.231 17.666 -6.312 1.00 89.62 620 HIS A CA 1
ATOM 4644 C C . HIS A 1 620 ? -3.263 17.931 -5.166 1.00 89.62 620 HIS A C 1
ATOM 4646 O O . HIS A 1 620 ? -2.441 18.849 -5.227 1.00 89.62 620 HIS A O 1
ATOM 4652 N N . LYS A 1 621 ? -3.366 17.120 -4.116 1.00 91.25 621 LYS A N 1
ATOM 4653 C CA . LYS A 1 621 ? -2.401 17.102 -3.021 1.00 91.25 621 LYS A CA 1
ATOM 4654 C C . LYS A 1 621 ? -0.997 16.827 -3.549 1.00 91.25 621 LYS A C 1
ATOM 4656 O O . LYS A 1 621 ? -0.792 15.887 -4.321 1.00 91.25 621 LYS A O 1
ATOM 4661 N N . VAL A 1 622 ? -0.027 17.600 -3.077 1.00 89.81 622 VAL A N 1
ATOM 4662 C CA . VAL A 1 622 ? 1.389 17.456 -3.441 1.00 89.81 622 VAL A CA 1
ATOM 4663 C C . VAL A 1 622 ? 2.234 17.056 -2.238 1.00 89.81 622 VAL A C 1
ATOM 4665 O O . VAL A 1 622 ? 1.895 17.365 -1.095 1.00 89.81 622 VAL A O 1
ATOM 4668 N N . ASN A 1 623 ? 3.358 16.391 -2.499 1.00 91.06 623 ASN A N 1
ATOM 4669 C CA . ASN A 1 623 ? 4.362 16.112 -1.474 1.00 91.06 623 ASN A CA 1
ATOM 4670 C C . ASN A 1 623 ? 4.932 17.404 -0.869 1.00 91.06 623 ASN A C 1
ATOM 4672 O O . ASN A 1 623 ? 5.146 18.393 -1.573 1.00 91.06 623 ASN A O 1
ATOM 4676 N N . THR A 1 624 ? 5.213 17.377 0.435 1.00 93.75 624 THR A N 1
ATOM 4677 C CA . THR A 1 624 ? 5.873 18.472 1.170 1.00 93.75 624 THR A CA 1
ATOM 4678 C C . THR A 1 624 ? 7.389 18.382 1.145 1.00 93.75 624 THR A C 1
ATOM 4680 O O . THR A 1 624 ? 8.060 19.338 1.512 1.00 93.75 624 THR A O 1
ATOM 4683 N N . SER A 1 625 ? 7.942 17.251 0.714 1.00 94.75 625 SER A N 1
ATOM 4684 C CA . SER A 1 625 ? 9.368 17.094 0.476 1.00 94.75 625 SER A CA 1
ATOM 4685 C C . SER A 1 625 ? 9.595 16.132 -0.677 1.00 94.75 625 SER A C 1
ATOM 4687 O O . SER A 1 625 ? 8.870 15.143 -0.814 1.00 94.75 625 SER A O 1
ATOM 4689 N N . ALA A 1 626 ? 10.565 16.445 -1.526 1.00 95.12 626 ALA A N 1
ATOM 4690 C CA . ALA A 1 626 ? 10.991 15.573 -2.606 1.00 95.12 626 ALA A CA 1
ATOM 4691 C C . ALA A 1 626 ? 12.408 15.935 -3.061 1.00 95.12 626 ALA A C 1
ATOM 4693 O O . ALA A 1 626 ? 12.905 17.026 -2.780 1.00 95.12 626 ALA A O 1
ATOM 4694 N N . ASN A 1 627 ? 13.066 15.032 -3.779 1.00 95.00 627 ASN A N 1
ATOM 4695 C CA . ASN A 1 627 ? 14.415 15.277 -4.272 1.00 95.00 627 ASN A CA 1
ATOM 4696 C C . ASN A 1 627 ? 14.692 14.560 -5.593 1.00 95.00 627 ASN A C 1
ATOM 4698 O O . ASN A 1 627 ? 14.145 13.490 -5.853 1.00 95.00 627 ASN A O 1
ATOM 4702 N N . ALA A 1 628 ? 15.558 15.143 -6.419 1.00 95.56 628 ALA A N 1
ATOM 4703 C CA . ALA A 1 628 ? 16.060 14.556 -7.654 1.00 95.56 628 ALA A CA 1
ATOM 4704 C C . ALA A 1 628 ? 17.553 14.830 -7.835 1.00 95.56 628 ALA A C 1
ATOM 4706 O O . ALA A 1 628 ? 18.001 15.971 -7.771 1.00 95.56 628 ALA A O 1
ATOM 4707 N N . TYR A 1 629 ? 18.304 13.776 -8.126 1.00 94.69 629 TYR A N 1
ATOM 4708 C CA . TYR A 1 629 ? 19.683 13.826 -8.584 1.00 94.69 629 TYR A CA 1
ATOM 4709 C C . TYR A 1 629 ? 19.677 13.653 -10.102 1.00 94.69 629 TYR A C 1
ATOM 4711 O O . TYR A 1 629 ? 19.233 12.626 -10.626 1.00 94.69 629 TYR A O 1
ATOM 4719 N N . MET A 1 630 ? 20.139 14.672 -10.818 1.00 94.69 630 MET A N 1
ATOM 4720 C CA . MET A 1 630 ? 20.259 14.632 -12.274 1.00 94.69 630 MET A CA 1
ATOM 4721 C C . MET A 1 630 ? 21.377 13.680 -12.700 1.00 94.69 630 MET A C 1
ATOM 4723 O O . MET A 1 630 ? 22.254 13.344 -11.907 1.00 94.69 630 MET A O 1
ATOM 4727 N N . SER A 1 631 ? 21.363 13.269 -13.967 1.00 92.38 631 SER A N 1
ATOM 4728 C CA . SER A 1 631 ? 22.482 12.515 -14.542 1.00 92.38 631 SER A CA 1
ATOM 4729 C C . SER A 1 631 ? 23.792 13.310 -14.423 1.00 92.38 631 SER A C 1
ATOM 4731 O O . SER A 1 631 ? 23.805 14.533 -14.595 1.00 92.38 631 SER A O 1
ATOM 4733 N N . GLU A 1 632 ? 24.896 12.625 -14.136 1.00 92.31 632 GLU A N 1
ATOM 4734 C CA . GLU A 1 632 ? 26.214 13.232 -13.986 1.00 92.31 632 GLU A CA 1
ATOM 4735 C C . GLU A 1 632 ? 26.737 13.771 -15.319 1.00 92.31 632 GLU A C 1
ATOM 4737 O O . GLU A 1 632 ? 26.825 13.053 -16.313 1.00 92.31 632 GLU A O 1
ATOM 4742 N N . ILE A 1 633 ? 27.163 15.029 -15.324 1.00 93.75 633 ILE A N 1
ATOM 4743 C CA . ILE A 1 633 ? 27.869 15.634 -16.447 1.00 93.75 633 ILE A CA 1
ATOM 4744 C C . ILE A 1 633 ? 29.365 15.396 -16.265 1.00 93.75 633 ILE A C 1
ATOM 4746 O O . ILE A 1 633 ? 29.942 15.790 -15.250 1.00 93.75 633 ILE A O 1
ATOM 4750 N N . ILE A 1 634 ? 30.000 14.815 -17.282 1.00 92.94 634 ILE A N 1
ATOM 4751 C CA . ILE A 1 634 ? 31.455 14.676 -17.363 1.00 92.94 634 ILE A CA 1
ATOM 4752 C C . ILE A 1 634 ? 31.970 15.670 -18.400 1.00 92.94 634 ILE A C 1
ATOM 4754 O O . ILE A 1 634 ? 31.636 15.586 -19.584 1.00 92.94 634 ILE A O 1
ATOM 4758 N N . PHE A 1 635 ? 32.786 16.620 -17.955 1.00 94.31 635 PHE A N 1
ATOM 4759 C CA . PHE A 1 635 ? 33.420 17.585 -18.839 1.00 94.31 635 PHE A CA 1
ATOM 4760 C C . PHE A 1 635 ? 34.724 17.004 -19.407 1.00 94.31 635 PHE A C 1
ATOM 4762 O O . PHE A 1 635 ? 35.530 16.459 -18.652 1.00 94.31 635 PHE A O 1
ATOM 4769 N N . PRO A 1 636 ? 34.975 17.132 -20.724 1.00 94.38 636 PRO A N 1
ATOM 4770 C CA . PRO A 1 636 ? 36.211 16.635 -21.335 1.00 94.38 636 PRO A CA 1
ATOM 4771 C C . PRO A 1 636 ? 37.452 17.429 -20.899 1.00 94.38 636 PRO A C 1
ATOM 4773 O O . PRO A 1 636 ? 38.570 16.930 -20.991 1.00 94.38 636 PRO A O 1
ATOM 4776 N N . GLU A 1 637 ? 37.261 18.660 -20.424 1.00 94.88 637 GLU A N 1
ATOM 4777 C CA . GLU A 1 637 ? 38.293 19.515 -19.845 1.00 94.88 637 GLU A CA 1
ATOM 4778 C C . GLU A 1 637 ? 37.748 20.166 -18.564 1.00 94.88 637 GLU A C 1
ATOM 4780 O O . GLU A 1 637 ? 36.530 20.315 -18.453 1.00 94.88 637 GLU A O 1
ATOM 4785 N N . PRO A 1 638 ? 38.598 20.578 -17.604 1.00 96.38 638 PRO A N 1
ATOM 4786 C CA . PRO A 1 638 ? 38.138 21.290 -16.415 1.00 96.38 638 PRO A CA 1
ATOM 4787 C C . PRO A 1 638 ? 37.410 22.597 -16.766 1.00 96.38 638 PRO A C 1
ATOM 4789 O O . PRO A 1 638 ? 37.872 23.381 -17.600 1.00 96.38 638 PRO A O 1
ATOM 4792 N N . VAL A 1 639 ? 36.276 22.833 -16.109 1.00 96.94 639 VAL A N 1
ATOM 4793 C CA . VAL A 1 639 ? 35.396 23.983 -16.329 1.00 96.94 639 VAL A CA 1
ATOM 4794 C C . VAL A 1 639 ? 35.202 24.769 -15.034 1.00 96.94 639 VAL A C 1
ATOM 4796 O O . VAL A 1 639 ? 34.956 24.216 -13.965 1.00 96.94 639 VAL A O 1
ATOM 4799 N N . ASP A 1 640 ? 35.245 26.092 -15.138 1.00 96.50 640 ASP A N 1
ATOM 4800 C CA . ASP A 1 640 ? 34.790 26.999 -14.095 1.00 96.50 640 ASP A CA 1
ATOM 4801 C C . ASP A 1 640 ? 33.285 27.230 -14.254 1.00 96.50 640 ASP A C 1
ATOM 4803 O O . ASP A 1 640 ? 32.854 27.878 -15.216 1.00 96.50 640 ASP A O 1
ATOM 4807 N N . LEU A 1 641 ? 32.483 26.741 -13.308 1.00 97.38 641 LEU A N 1
ATOM 4808 C CA . LEU A 1 641 ? 31.042 26.994 -13.285 1.00 97.38 641 LEU A CA 1
ATOM 4809 C C . LEU A 1 641 ? 30.791 28.394 -12.730 1.00 97.38 641 LEU A C 1
ATOM 4811 O O . LEU A 1 641 ? 31.293 28.745 -11.662 1.00 97.38 641 LEU A O 1
ATOM 4815 N N . THR A 1 642 ? 30.029 29.202 -13.466 1.00 96.94 642 THR A N 1
ATOM 4816 C CA . THR A 1 642 ? 29.877 30.637 -13.177 1.00 96.94 642 THR A CA 1
ATOM 4817 C C . THR A 1 642 ? 28.470 31.030 -12.769 1.00 96.94 642 THR A C 1
ATOM 4819 O O . THR A 1 642 ? 28.303 31.970 -11.999 1.00 96.94 642 THR A O 1
ATOM 4822 N N . GLU A 1 643 ? 27.451 30.360 -13.301 1.00 97.44 643 GLU A N 1
ATOM 4823 C CA . GLU A 1 643 ? 26.058 30.738 -13.067 1.00 97.44 643 GLU A CA 1
ATOM 4824 C C . GLU A 1 643 ? 25.145 29.527 -13.246 1.00 97.44 643 GLU A C 1
ATOM 4826 O O . GLU A 1 643 ? 25.335 28.721 -14.160 1.00 97.44 643 GLU A O 1
ATOM 4831 N N . ILE A 1 644 ? 24.125 29.436 -12.399 1.00 97.75 644 ILE A N 1
ATOM 4832 C CA . ILE A 1 644 ? 22.965 28.578 -12.616 1.00 97.75 644 ILE A CA 1
ATOM 4833 C C . ILE A 1 644 ? 21.702 29.433 -12.646 1.00 97.75 644 ILE A C 1
ATOM 4835 O O . ILE A 1 644 ? 21.534 30.346 -11.836 1.00 97.75 644 ILE A O 1
ATOM 4839 N N . VAL A 1 645 ? 20.825 29.152 -13.604 1.00 98.12 645 VAL A N 1
ATOM 4840 C CA . VAL A 1 645 ? 19.556 29.858 -13.799 1.00 98.12 645 VAL A CA 1
ATOM 4841 C C . VAL A 1 645 ? 18.420 28.856 -13.729 1.00 98.12 645 VAL A C 1
ATOM 4843 O O . VAL A 1 645 ? 18.475 27.826 -14.397 1.00 98.12 645 VAL A O 1
ATOM 4846 N N . ILE A 1 646 ? 17.377 29.186 -12.978 1.00 98.06 646 ILE A N 1
ATOM 4847 C CA . ILE A 1 646 ? 16.166 28.380 -12.827 1.00 98.06 646 ILE A CA 1
ATOM 4848 C C . ILE A 1 646 ? 14.942 29.181 -13.275 1.00 98.06 646 ILE A C 1
ATOM 4850 O O . ILE A 1 646 ? 14.884 30.401 -13.111 1.00 98.06 646 ILE A O 1
ATOM 4854 N N . TYR A 1 647 ? 13.971 28.482 -13.858 1.00 98.38 647 TYR A N 1
ATOM 4855 C CA . TYR A 1 647 ? 12.668 29.019 -14.229 1.00 98.38 647 TYR A CA 1
ATOM 4856 C C . TYR A 1 647 ? 11.570 28.251 -13.493 1.00 98.38 647 TYR A C 1
ATOM 4858 O O . TYR A 1 647 ? 11.256 27.122 -13.869 1.00 98.38 647 TYR A O 1
ATOM 4866 N N . THR A 1 648 ? 10.982 28.863 -12.470 1.00 97.94 648 THR A N 1
ATOM 4867 C CA . THR A 1 648 ? 9.918 28.282 -11.635 1.00 97.94 648 THR A CA 1
ATOM 4868 C C . THR A 1 648 ? 8.544 28.844 -12.000 1.00 97.94 648 THR A C 1
ATOM 4870 O O . THR A 1 648 ? 8.420 29.981 -12.472 1.00 97.94 648 THR A O 1
ATOM 4873 N N . GLN A 1 649 ? 7.494 28.051 -11.797 1.00 96.81 649 GLN A N 1
ATOM 4874 C CA . GLN A 1 649 ? 6.098 28.448 -12.006 1.00 96.81 649 GLN A CA 1
ATOM 4875 C C . GLN A 1 649 ? 5.190 27.826 -10.938 1.00 96.81 649 GLN A C 1
ATOM 4877 O O . GLN A 1 649 ? 5.541 26.805 -10.351 1.00 96.81 649 GLN A O 1
ATOM 4882 N N . ASP A 1 650 ? 4.012 28.422 -10.739 1.00 95.38 650 ASP A N 1
ATOM 4883 C CA . ASP A 1 650 ? 2.949 27.953 -9.838 1.00 95.38 650 ASP A CA 1
ATOM 4884 C C . ASP A 1 650 ? 3.360 27.813 -8.356 1.00 95.38 650 ASP A C 1
ATOM 4886 O O . ASP A 1 650 ? 2.744 27.079 -7.592 1.00 95.38 650 ASP A O 1
ATOM 4890 N N . MET A 1 651 ? 4.381 28.567 -7.935 1.00 96.56 651 MET A N 1
ATOM 4891 C CA . MET A 1 651 ? 4.819 28.677 -6.541 1.00 96.56 651 MET A CA 1
ATOM 4892 C C . MET A 1 651 ? 3.802 29.465 -5.706 1.00 96.56 651 MET A C 1
ATOM 4894 O O . MET A 1 651 ? 3.357 30.540 -6.129 1.00 96.56 651 MET A O 1
ATOM 4898 N N . ILE A 1 652 ? 3.497 28.981 -4.501 1.00 95.44 652 ILE A N 1
ATOM 4899 C CA . ILE A 1 652 ? 2.743 29.716 -3.474 1.00 95.44 652 ILE A CA 1
ATOM 4900 C C . ILE A 1 652 ? 3.577 29.907 -2.195 1.00 95.44 652 ILE A C 1
ATOM 4902 O O . ILE A 1 652 ? 4.726 29.488 -2.105 1.00 95.44 652 ILE A O 1
ATOM 4906 N N . SER A 1 653 ? 3.023 30.586 -1.186 1.00 96.38 653 SER A N 1
ATOM 4907 C CA . SER A 1 653 ? 3.741 30.823 0.074 1.00 96.38 653 SER A CA 1
ATOM 4908 C C . SER A 1 653 ? 4.095 29.509 0.782 1.00 96.38 653 SER A C 1
ATOM 4910 O O . SER A 1 653 ? 3.226 28.664 0.986 1.00 96.38 653 SER A O 1
ATOM 4912 N N . GLY A 1 654 ? 5.365 29.371 1.174 1.00 94.88 654 GLY A N 1
ATOM 4913 C CA . GLY A 1 654 ? 5.909 28.174 1.819 1.00 94.88 654 GLY A CA 1
ATOM 4914 C C . GLY A 1 654 ? 6.509 27.150 0.857 1.00 94.88 654 GLY A C 1
ATOM 4915 O O . GLY A 1 654 ? 7.033 26.151 1.332 1.00 94.88 654 GLY A O 1
ATOM 4916 N N . ASP A 1 655 ? 6.439 27.391 -0.454 1.00 97.56 655 ASP A N 1
ATOM 4917 C CA . ASP A 1 655 ? 7.071 26.557 -1.473 1.00 97.56 655 ASP A CA 1
ATOM 4918 C C . ASP A 1 655 ? 8.522 26.958 -1.714 1.00 97.56 655 ASP A C 1
ATOM 4920 O O . ASP A 1 655 ? 8.826 28.136 -1.924 1.00 97.56 655 ASP A O 1
ATOM 4924 N N . GLU A 1 656 ? 9.409 25.969 -1.759 1.00 97.50 656 GLU A N 1
ATOM 4925 C CA . GLU A 1 656 ? 10.843 26.189 -1.888 1.00 97.50 656 GLU A CA 1
ATOM 4926 C C . GLU A 1 656 ? 11.485 25.142 -2.805 1.00 97.50 656 GLU A C 1
ATOM 4928 O O . GLU A 1 656 ? 11.343 23.935 -2.605 1.00 97.50 656 GLU A O 1
ATOM 4933 N N . TRP A 1 657 ? 12.251 25.607 -3.794 1.00 98.12 657 TRP A N 1
ATOM 4934 C CA . TRP A 1 657 ? 13.215 24.766 -4.505 1.00 98.12 657 TRP A CA 1
ATOM 4935 C C . TRP A 1 657 ? 14.620 25.089 -4.013 1.00 98.12 657 TRP A C 1
ATOM 4937 O O . TRP A 1 657 ? 15.043 26.238 -4.084 1.00 98.12 657 TRP A O 1
ATOM 4947 N N . GLN A 1 658 ? 15.382 24.100 -3.571 1.00 97.94 658 GLN A N 1
ATOM 4948 C CA . GLN A 1 658 ? 16.806 24.254 -3.288 1.00 97.94 658 GLN A CA 1
ATOM 4949 C C . GLN A 1 658 ? 17.602 23.540 -4.380 1.00 97.94 658 GLN A C 1
ATOM 4951 O O . GLN A 1 658 ? 17.358 22.373 -4.677 1.00 97.94 658 GLN A O 1
ATOM 4956 N N . LEU A 1 659 ? 18.556 24.250 -4.986 1.00 98.12 659 LEU A N 1
ATOM 4957 C CA . LEU A 1 659 ? 19.531 23.643 -5.888 1.00 98.12 659 LEU A CA 1
ATOM 4958 C C . LEU A 1 659 ? 20.878 23.517 -5.181 1.00 98.12 659 LEU A C 1
ATOM 4960 O O . LEU A 1 659 ? 21.341 24.457 -4.523 1.00 98.12 659 LEU A O 1
ATOM 4964 N N . SER A 1 660 ? 21.500 22.364 -5.347 1.00 97.50 660 SER A N 1
ATOM 4965 C CA . SER A 1 660 ? 22.826 22.041 -4.837 1.00 97.50 660 SER A CA 1
ATOM 4966 C C . SER A 1 660 ? 23.531 21.075 -5.795 1.00 97.50 660 SER A C 1
ATOM 4968 O O . SER A 1 660 ? 22.969 20.716 -6.834 1.00 97.50 660 SER A O 1
ATOM 4970 N N . ALA A 1 661 ? 24.785 20.711 -5.536 1.00 95.88 661 ALA A N 1
ATOM 4971 C CA . ALA A 1 661 ? 25.485 19.734 -6.363 1.00 95.88 661 ALA A CA 1
ATOM 4972 C C . ALA A 1 661 ? 26.643 19.037 -5.655 1.00 95.88 661 ALA A C 1
ATOM 4974 O O . ALA A 1 661 ? 27.285 19.598 -4.768 1.00 95.88 661 ALA A O 1
ATOM 4975 N N . TYR A 1 662 ? 26.978 17.871 -6.209 1.00 94.12 662 TYR A N 1
ATOM 4976 C CA . TYR A 1 662 ? 28.235 17.158 -6.000 1.00 94.12 662 TYR A CA 1
ATOM 4977 C C . TYR A 1 662 ? 29.160 17.419 -7.191 1.00 94.12 662 TYR A C 1
ATOM 4979 O O . TYR A 1 662 ? 28.704 17.480 -8.342 1.00 94.12 662 TYR A O 1
ATOM 4987 N N . HIS A 1 663 ? 30.463 17.567 -6.946 1.00 93.12 663 HIS A N 1
ATOM 4988 C CA . HIS A 1 663 ? 31.440 17.759 -8.016 1.00 93.12 663 HIS A CA 1
ATOM 4989 C C . HIS A 1 663 ? 32.801 17.137 -7.689 1.00 93.12 663 HIS A C 1
ATOM 4991 O O . HIS A 1 663 ? 33.193 17.076 -6.532 1.00 93.12 663 HIS A O 1
ATOM 4997 N N . ASN A 1 664 ? 33.558 16.735 -8.719 1.00 89.75 664 ASN A N 1
ATOM 4998 C CA . ASN A 1 664 ? 34.931 16.203 -8.595 1.00 89.75 664 ASN A CA 1
ATOM 4999 C C . ASN A 1 664 ? 35.114 15.126 -7.500 1.00 89.75 664 ASN A C 1
ATOM 5001 O O . ASN A 1 664 ? 36.081 15.185 -6.745 1.00 89.75 664 ASN A O 1
ATOM 5005 N N . ASP A 1 665 ? 34.191 14.166 -7.413 1.00 82.00 665 ASP A N 1
ATOM 5006 C CA . ASP A 1 665 ? 34.197 13.075 -6.420 1.00 82.00 665 ASP A CA 1
ATOM 5007 C C . ASP A 1 665 ? 34.068 13.514 -4.946 1.00 82.00 665 ASP A C 1
ATOM 5009 O O . ASP A 1 665 ? 34.252 12.698 -4.042 1.00 82.00 665 ASP A O 1
ATOM 5013 N N . ASP A 1 666 ? 33.716 14.778 -4.688 1.00 84.00 666 ASP A N 1
ATOM 5014 C CA . ASP A 1 666 ? 33.366 15.251 -3.348 1.00 84.00 666 ASP A CA 1
ATOM 5015 C C . ASP A 1 666 ? 32.047 14.613 -2.884 1.00 84.00 666 ASP A C 1
ATOM 5017 O O . ASP A 1 666 ? 31.099 14.460 -3.657 1.00 84.00 666 ASP A O 1
ATOM 5021 N N . THR A 1 667 ? 31.993 14.255 -1.604 1.00 83.75 667 THR A N 1
ATOM 5022 C CA . THR A 1 667 ? 30.812 13.692 -0.938 1.00 83.75 667 THR A CA 1
ATOM 5023 C C . THR A 1 667 ? 29.907 14.766 -0.340 1.00 83.75 667 THR A C 1
ATOM 5025 O O . THR A 1 667 ? 28.826 14.463 0.168 1.00 83.75 667 THR A O 1
ATOM 5028 N N . THR A 1 668 ? 30.355 16.019 -0.367 1.00 90.62 668 THR A N 1
ATOM 5029 C CA . THR A 1 668 ? 29.657 17.165 0.201 1.00 90.62 668 THR A CA 1
ATOM 5030 C C . THR A 1 668 ? 28.683 17.745 -0.815 1.00 90.62 668 THR A C 1
ATOM 5032 O O . THR A 1 668 ? 29.077 18.136 -1.912 1.00 90.62 668 THR A O 1
ATOM 5035 N N . ASP A 1 669 ? 27.413 17.858 -0.430 1.00 93.00 669 ASP A N 1
ATOM 5036 C CA . ASP A 1 669 ? 26.409 18.543 -1.240 1.00 93.00 669 ASP A CA 1
ATOM 5037 C C . ASP A 1 669 ? 26.505 20.066 -1.049 1.00 93.00 669 ASP A C 1
ATOM 5039 O O . ASP A 1 669 ? 26.292 20.587 0.050 1.00 93.00 669 ASP A O 1
ATOM 5043 N N . ILE A 1 670 ? 26.849 20.802 -2.109 1.00 95.00 670 ILE A N 1
ATOM 5044 C CA . ILE A 1 670 ? 27.109 22.245 -2.038 1.00 95.00 670 ILE A CA 1
ATOM 5045 C C . ILE A 1 670 ? 25.887 23.031 -2.511 1.00 95.00 670 ILE A C 1
ATOM 5047 O O . ILE A 1 670 ? 25.553 23.034 -3.694 1.00 95.00 670 ILE A O 1
ATOM 5051 N N . HIS A 1 671 ? 25.251 23.769 -1.600 1.00 96.44 671 HIS A N 1
ATOM 5052 C CA . HIS A 1 671 ? 24.091 24.608 -1.912 1.00 96.44 671 HIS A CA 1
ATOM 5053 C C . HIS A 1 671 ? 24.459 25.842 -2.748 1.00 96.44 671 HIS A C 1
ATOM 5055 O O . HIS A 1 671 ? 25.412 26.565 -2.450 1.00 96.44 671 HIS A O 1
ATOM 5061 N N . PHE A 1 672 ? 23.631 26.165 -3.743 1.00 96.19 672 PHE A N 1
ATOM 5062 C CA . PHE A 1 672 ? 23.791 27.353 -4.589 1.00 96.19 672 PHE A CA 1
ATOM 5063 C C . PHE A 1 672 ? 23.146 28.604 -3.972 1.00 96.19 672 PHE A C 1
ATOM 5065 O O . PHE A 1 672 ? 22.397 29.330 -4.625 1.00 96.19 672 PHE A O 1
ATOM 5072 N N . GLY A 1 673 ? 23.431 28.861 -2.694 1.00 95.88 673 GLY A N 1
ATOM 5073 C CA . GLY A 1 673 ? 22.770 29.898 -1.900 1.00 95.88 673 GLY A CA 1
ATOM 5074 C C . GLY A 1 673 ? 21.438 29.431 -1.306 1.00 95.88 673 GLY A C 1
ATOM 5075 O O . GLY A 1 673 ? 21.221 28.233 -1.136 1.00 95.88 673 GLY A O 1
ATOM 5076 N N . GLY A 1 674 ? 20.571 30.387 -0.955 1.00 96.81 674 GLY A N 1
ATOM 5077 C CA . GLY A 1 674 ? 19.259 30.095 -0.369 1.00 96.81 674 GLY A CA 1
ATOM 5078 C C . GLY A 1 674 ? 18.216 29.607 -1.388 1.00 96.81 674 GLY A C 1
ATOM 5079 O O . GLY A 1 674 ? 18.433 29.769 -2.598 1.00 96.81 674 GLY A O 1
ATOM 5080 N N . PRO A 1 675 ? 17.076 29.073 -0.908 1.00 97.19 675 PRO A N 1
ATOM 5081 C CA . PRO A 1 675 ? 16.043 28.498 -1.762 1.00 97.19 675 PRO A CA 1
ATOM 5082 C C . PRO A 1 675 ? 15.408 29.498 -2.738 1.00 97.19 675 PRO A C 1
ATOM 5084 O O . PRO A 1 675 ? 15.396 30.715 -2.530 1.00 97.19 675 PRO A O 1
ATOM 5087 N N . PHE A 1 676 ? 14.843 28.966 -3.815 1.00 97.19 676 PHE A N 1
ATOM 5088 C CA . PHE A 1 676 ? 14.039 29.671 -4.804 1.00 97.19 676 PHE A CA 1
ATOM 5089 C C . PHE A 1 676 ? 12.561 29.601 -4.394 1.00 97.19 676 PHE A C 1
ATOM 5091 O O . PHE A 1 676 ? 11.956 28.531 -4.440 1.00 97.19 676 PHE A O 1
ATOM 5098 N N . ILE A 1 677 ? 11.988 30.743 -4.002 1.00 96.62 677 ILE A N 1
ATOM 5099 C CA . ILE A 1 677 ? 10.666 30.837 -3.340 1.00 96.62 677 ILE A CA 1
ATOM 5100 C C . ILE A 1 677 ? 9.596 31.584 -4.156 1.00 96.62 677 ILE A C 1
ATOM 5102 O O . ILE A 1 677 ? 8.522 31.908 -3.656 1.00 96.62 677 ILE A O 1
ATOM 5106 N N . GLY A 1 678 ? 9.899 31.940 -5.405 1.00 94.56 678 GLY A N 1
ATOM 5107 C CA . GLY A 1 678 ? 9.030 32.759 -6.252 1.00 94.56 678 GLY A CA 1
ATOM 5108 C C . GLY A 1 678 ? 8.900 32.204 -7.660 1.00 94.56 678 GLY A C 1
ATOM 5109 O O . GLY A 1 678 ? 9.625 31.290 -8.037 1.00 94.56 678 GLY A O 1
ATOM 5110 N N . ASN A 1 679 ? 7.978 32.770 -8.437 1.00 97.62 679 ASN A N 1
ATOM 5111 C CA . ASN A 1 679 ? 7.799 32.449 -9.852 1.00 97.62 679 ASN A CA 1
ATOM 5112 C C . ASN A 1 679 ? 8.764 33.244 -10.739 1.00 97.62 679 ASN A C 1
ATOM 5114 O O . ASN A 1 679 ? 9.115 34.384 -10.433 1.00 97.62 679 ASN A O 1
ATOM 5118 N N . GLY A 1 680 ? 9.092 32.689 -11.903 1.00 97.44 680 GLY A N 1
ATOM 5119 C CA . GLY A 1 680 ? 9.872 33.358 -12.937 1.00 97.44 680 GLY A CA 1
ATOM 5120 C C . GLY A 1 680 ? 11.328 32.910 -12.972 1.00 97.44 680 GLY A C 1
ATOM 5121 O O . GLY A 1 680 ? 11.660 31.784 -12.619 1.00 97.44 680 GLY A O 1
ATOM 5122 N N . LYS A 1 681 ? 12.188 33.786 -13.497 1.00 97.81 681 LYS A N 1
ATOM 5123 C CA . LYS A 1 681 ? 13.623 33.532 -13.637 1.00 97.81 681 LYS A CA 1
ATOM 5124 C C . LYS A 1 681 ? 14.345 33.967 -12.364 1.00 97.81 681 LYS A C 1
ATOM 5126 O O . LYS A 1 681 ? 14.247 35.136 -12.001 1.00 97.81 681 LYS A O 1
ATOM 5131 N N . ASP A 1 682 ? 15.159 33.087 -11.797 1.00 97.81 682 ASP A N 1
ATOM 5132 C CA . ASP A 1 682 ? 16.161 33.439 -10.785 1.00 97.81 682 ASP A CA 1
ATOM 5133 C C . ASP A 1 682 ? 17.537 32.886 -11.202 1.00 97.81 682 ASP A C 1
ATOM 5135 O O . ASP A 1 682 ? 17.635 31.927 -11.972 1.00 97.81 682 ASP A O 1
ATOM 5139 N N . SER A 1 683 ? 18.608 33.530 -10.750 1.00 96.88 683 SER A N 1
ATOM 5140 C CA . SER A 1 683 ? 19.993 33.202 -11.081 1.00 96.88 683 SER A CA 1
ATOM 5141 C C . SER A 1 683 ? 20.875 33.239 -9.839 1.00 96.88 683 SER A C 1
ATOM 5143 O O . SER A 1 683 ? 20.761 34.141 -9.004 1.00 96.88 683 SER A O 1
ATOM 5145 N N . ARG A 1 684 ? 21.804 32.289 -9.741 1.00 96.88 684 ARG A N 1
ATOM 5146 C CA . ARG A 1 684 ? 22.813 32.228 -8.679 1.00 96.88 684 ARG A CA 1
ATOM 5147 C C . ARG A 1 684 ? 24.199 32.168 -9.302 1.00 96.88 684 ARG A C 1
ATOM 5149 O O . ARG A 1 684 ? 24.454 31.357 -10.191 1.00 96.88 684 ARG A O 1
ATOM 5156 N N . THR A 1 685 ? 25.091 33.028 -8.822 1.00 96.56 685 THR A N 1
ATOM 5157 C CA . THR A 1 685 ? 26.507 32.978 -9.187 1.00 96.56 685 THR A CA 1
ATOM 5158 C C . THR A 1 685 ? 27.146 31.759 -8.540 1.00 96.56 685 THR A C 1
ATOM 5160 O O . THR A 1 685 ? 26.980 31.528 -7.344 1.00 96.56 685 THR A O 1
ATOM 5163 N N . LEU A 1 686 ? 27.910 31.009 -9.325 1.00 96.44 686 LEU A N 1
ATOM 5164 C CA . LEU A 1 686 ? 28.705 29.881 -8.862 1.00 96.44 686 LEU A CA 1
ATOM 5165 C C . LEU A 1 686 ? 30.186 30.274 -8.847 1.00 96.44 686 LEU A C 1
ATOM 5167 O O . LEU A 1 686 ? 30.653 31.032 -9.698 1.00 96.44 686 LEU A O 1
ATOM 5171 N N . ASN A 1 687 ? 30.927 29.757 -7.869 1.00 94.81 687 ASN A N 1
ATOM 5172 C CA . ASN A 1 687 ? 32.379 29.919 -7.783 1.00 94.81 687 ASN A CA 1
ATOM 5173 C C . ASN A 1 687 ? 33.076 28.557 -7.667 1.00 94.81 687 ASN A C 1
ATOM 5175 O O . ASN A 1 687 ? 34.004 28.385 -6.880 1.00 94.81 687 ASN A O 1
ATOM 5179 N N . LEU A 1 688 ? 32.595 27.580 -8.438 1.00 94.88 688 LEU A N 1
ATOM 5180 C CA . LEU A 1 688 ? 33.189 26.248 -8.506 1.00 94.88 688 LEU A CA 1
ATOM 5181 C C . LEU A 1 688 ? 34.228 26.241 -9.629 1.00 94.88 688 LEU A C 1
ATOM 5183 O O . LEU A 1 688 ? 33.931 26.603 -10.769 1.00 94.88 688 LEU A O 1
ATOM 5187 N N . LYS A 1 689 ? 35.466 25.890 -9.285 1.00 95.38 689 LYS A N 1
ATOM 5188 C CA . LYS A 1 689 ? 36.635 25.957 -10.170 1.00 95.38 689 LYS A CA 1
ATOM 5189 C C . LYS A 1 689 ? 37.135 24.566 -10.501 1.00 95.38 689 LYS A C 1
ATOM 5191 O O . LYS A 1 689 ? 37.048 23.676 -9.660 1.00 95.38 689 LYS A O 1
ATOM 5196 N N . ASN A 1 690 ? 37.712 24.414 -11.691 1.00 94.69 690 ASN A N 1
ATOM 5197 C CA . ASN A 1 690 ? 38.306 23.155 -12.145 1.00 94.69 690 ASN A CA 1
ATOM 5198 C C . ASN A 1 690 ? 37.338 21.961 -12.029 1.00 94.69 690 ASN A C 1
ATOM 5200 O O . ASN A 1 690 ? 37.719 20.880 -11.581 1.00 94.69 690 ASN A O 1
ATOM 5204 N N . VAL A 1 691 ? 36.066 22.156 -12.385 1.00 95.88 691 VAL A N 1
ATOM 5205 C CA . VAL A 1 691 ? 35.042 21.109 -12.329 1.00 95.88 691 VAL A CA 1
ATOM 5206 C C . VAL A 1 691 ? 35.177 20.200 -13.546 1.00 95.88 691 VAL A C 1
ATOM 5208 O O . VAL A 1 691 ? 35.126 20.653 -14.684 1.00 95.88 691 VAL A O 1
ATOM 5211 N N . THR A 1 692 ? 35.345 18.908 -13.300 1.00 95.19 692 THR A N 1
ATOM 5212 C CA . THR A 1 692 ? 35.440 17.845 -14.315 1.00 95.19 692 THR A CA 1
ATOM 5213 C C . THR A 1 692 ? 34.222 16.927 -14.292 1.00 95.19 692 THR A C 1
ATOM 5215 O O . THR A 1 692 ? 33.843 16.380 -15.323 1.00 95.19 692 THR A O 1
ATOM 5218 N N . ARG A 1 693 ? 33.572 16.810 -13.131 1.00 94.19 693 ARG A N 1
ATOM 5219 C CA . ARG A 1 693 ? 32.363 16.017 -12.899 1.00 94.19 693 ARG A CA 1
ATOM 5220 C C . ARG A 1 693 ? 31.355 16.855 -12.130 1.00 94.19 693 ARG A C 1
ATOM 5222 O O . ARG A 1 693 ? 31.753 17.536 -11.185 1.00 94.19 693 ARG A O 1
ATOM 5229 N N . PHE A 1 694 ? 30.087 16.826 -12.524 1.00 94.44 694 PHE A N 1
ATOM 5230 C CA . PHE A 1 694 ? 29.036 17.627 -11.899 1.00 94.44 694 PHE A CA 1
ATOM 5231 C C . PHE A 1 694 ? 27.704 16.879 -11.869 1.00 94.44 694 PHE A C 1
ATOM 5233 O O . PHE A 1 694 ? 27.193 16.480 -12.914 1.00 94.44 694 PHE A O 1
ATOM 5240 N N . MET A 1 695 ? 27.103 16.761 -10.687 1.00 94.50 695 MET A N 1
ATOM 5241 C CA . MET A 1 695 ? 25.762 16.213 -10.506 1.00 94.50 695 MET A CA 1
ATOM 5242 C C . MET A 1 695 ? 24.873 17.243 -9.816 1.00 94.50 695 MET A C 1
ATOM 5244 O O . MET A 1 695 ? 25.105 17.589 -8.660 1.00 94.50 695 MET A O 1
ATOM 5248 N N . LEU A 1 696 ? 23.840 17.713 -10.520 1.00 96.50 696 LEU A N 1
ATOM 5249 C CA . LEU A 1 696 ? 22.846 18.621 -9.951 1.00 96.50 696 LEU A CA 1
ATOM 5250 C C . LEU A 1 696 ? 21.912 17.856 -9.006 1.00 96.50 696 LEU A C 1
ATOM 5252 O O . LEU A 1 696 ? 21.310 16.860 -9.408 1.00 96.50 696 LEU A O 1
ATOM 5256 N N . HIS A 1 697 ? 21.732 18.381 -7.801 1.00 96.81 697 HIS A N 1
ATOM 5257 C CA . HIS A 1 697 ? 20.710 17.966 -6.854 1.00 96.81 697 HIS A CA 1
ATOM 5258 C C . HIS A 1 697 ? 19.622 19.048 -6.774 1.00 96.81 697 HIS A C 1
ATOM 5260 O O . HIS A 1 697 ? 19.891 20.241 -6.618 1.00 96.81 697 HIS A O 1
ATOM 5266 N N . VAL A 1 698 ? 18.375 18.621 -6.948 1.00 97.69 698 VAL A N 1
ATOM 5267 C CA . VAL A 1 698 ? 17.172 19.447 -6.853 1.00 97.69 698 VAL A CA 1
ATOM 5268 C C . VAL A 1 698 ? 16.368 18.955 -5.664 1.00 97.69 698 VAL A C 1
ATOM 5270 O O . VAL A 1 698 ? 15.905 17.817 -5.667 1.00 97.69 698 VAL A O 1
ATOM 5273 N N . ASN A 1 699 ? 16.167 19.810 -4.673 1.00 97.50 699 ASN A N 1
ATOM 5274 C CA . ASN A 1 699 ? 15.341 19.529 -3.513 1.00 97.50 699 ASN A CA 1
ATOM 5275 C C . ASN A 1 699 ? 14.090 20.414 -3.525 1.00 97.50 699 ASN A C 1
ATOM 5277 O O . ASN A 1 699 ? 14.135 21.586 -3.899 1.00 97.50 699 ASN A O 1
ATOM 5281 N N . TRP A 1 700 ? 12.974 19.815 -3.141 1.00 97.25 700 TRP A N 1
ATOM 5282 C CA . TRP A 1 700 ? 11.670 20.437 -3.015 1.00 97.25 700 TRP A CA 1
ATOM 5283 C C . TRP A 1 700 ? 11.234 20.408 -1.555 1.00 97.25 700 TRP A C 1
ATOM 5285 O O . TRP A 1 700 ? 11.317 19.354 -0.915 1.00 97.25 700 TRP A O 1
ATOM 5295 N N . ALA A 1 701 ? 10.700 21.526 -1.071 1.00 97.38 701 ALA A N 1
ATOM 5296 C CA . ALA A 1 701 ? 10.036 21.620 0.219 1.00 97.38 701 ALA A CA 1
ATOM 5297 C C . ALA A 1 701 ? 8.752 22.461 0.125 1.00 97.38 701 ALA A C 1
ATOM 5299 O O . ALA A 1 701 ? 8.685 23.440 -0.617 1.00 97.38 701 ALA A O 1
ATOM 5300 N N . ALA A 1 702 ? 7.730 22.079 0.892 1.00 96.25 702 ALA A N 1
ATOM 5301 C CA . ALA A 1 702 ? 6.504 22.849 1.063 1.00 96.25 702 ALA A CA 1
ATOM 5302 C C . ALA A 1 702 ? 5.919 22.704 2.470 1.00 96.25 702 ALA A C 1
ATOM 5304 O O . ALA A 1 702 ? 6.147 21.716 3.167 1.00 96.25 702 ALA A O 1
ATOM 5305 N N . THR A 1 703 ? 5.088 23.667 2.865 1.00 94.62 703 THR A N 1
ATOM 5306 C CA . THR A 1 703 ? 4.412 23.691 4.174 1.00 94.62 703 THR A CA 1
ATOM 5307 C C . THR A 1 703 ? 3.016 23.061 4.169 1.00 94.62 703 THR A C 1
ATOM 5309 O O . THR A 1 703 ? 2.380 22.977 5.218 1.00 94.62 703 THR A O 1
ATOM 5312 N N . SER A 1 704 ? 2.511 22.631 3.007 1.00 92.56 704 SER A N 1
ATOM 5313 C CA . SER A 1 704 ? 1.134 22.155 2.848 1.00 92.56 704 SER A CA 1
ATOM 5314 C C . SER A 1 704 ? 1.015 21.015 1.839 1.00 92.56 704 SER A C 1
ATOM 5316 O O . SER A 1 704 ? 1.638 21.038 0.779 1.00 92.56 704 SER A O 1
ATOM 5318 N N . THR A 1 705 ? 0.149 20.051 2.160 1.00 90.56 705 THR A N 1
ATOM 5319 C CA . THR A 1 705 ? -0.288 18.953 1.280 1.00 90.56 705 THR A CA 1
ATOM 5320 C C . THR A 1 705 ? -1.631 19.244 0.602 1.00 90.56 705 THR A C 1
ATOM 5322 O O . THR A 1 705 ? -2.232 18.340 0.030 1.00 90.56 705 THR A O 1
ATOM 5325 N N . ALA A 1 706 ? -2.148 20.474 0.691 1.00 91.69 706 ALA A N 1
ATOM 5326 C CA . ALA A 1 706 ? -3.461 20.832 0.155 1.00 91.69 706 ALA A CA 1
ATOM 5327 C C . ALA A 1 706 ? -3.555 20.663 -1.372 1.00 91.69 706 ALA A C 1
ATOM 5329 O O . ALA A 1 706 ? -2.548 20.733 -2.082 1.00 91.69 706 ALA A O 1
ATOM 5330 N N . ASP A 1 707 ? -4.783 20.489 -1.869 1.00 91.25 707 ASP A N 1
ATOM 5331 C CA . ASP A 1 707 ? -5.054 20.429 -3.303 1.00 91.25 707 ASP A CA 1
ATOM 5332 C C . ASP A 1 707 ? -4.693 21.750 -3.988 1.00 91.25 707 ASP A C 1
ATOM 5334 O O . ASP A 1 707 ? -5.211 22.813 -3.641 1.00 91.25 707 ASP A O 1
ATOM 5338 N N . ARG A 1 708 ? -3.797 21.683 -4.976 1.00 93.56 708 ARG A N 1
ATOM 5339 C CA . ARG A 1 708 ? -3.353 22.842 -5.761 1.00 93.56 708 ARG A CA 1
ATOM 5340 C C . ARG A 1 708 ? -2.767 22.421 -7.103 1.00 93.56 708 ARG A C 1
ATOM 5342 O O . ARG A 1 708 ? -2.531 21.239 -7.340 1.00 93.56 708 ARG A O 1
ATOM 5349 N N . VAL A 1 709 ? -2.524 23.397 -7.976 1.00 94.56 709 VAL A N 1
ATOM 53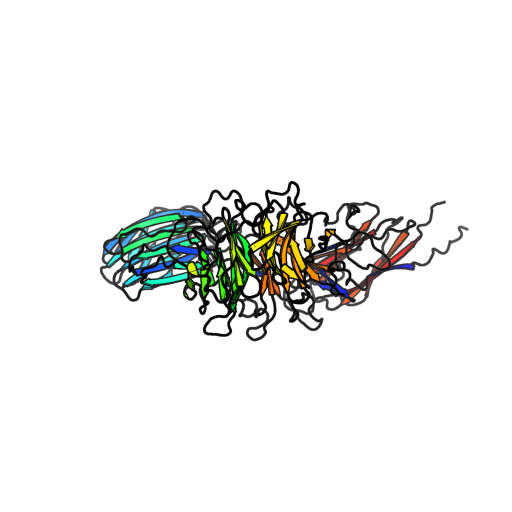50 C CA . VAL A 1 709 ? -1.658 23.191 -9.144 1.00 94.56 709 VAL A CA 1
ATOM 5351 C C . VAL A 1 709 ? -0.235 22.972 -8.624 1.00 94.56 709 VAL A C 1
ATOM 5353 O O . VAL A 1 709 ? 0.236 23.809 -7.851 1.00 94.56 709 VAL A O 1
ATOM 5356 N N . PRO A 1 710 ? 0.448 21.871 -8.984 1.00 93.62 710 PRO A N 1
ATOM 5357 C CA . PRO A 1 710 ? 1.791 21.632 -8.488 1.00 93.62 710 PRO A CA 1
ATOM 5358 C C . PRO A 1 710 ? 2.770 22.705 -8.972 1.00 93.62 710 PRO A C 1
ATOM 5360 O O . PRO A 1 710 ? 2.780 23.022 -10.165 1.00 93.62 710 PRO A O 1
ATOM 5363 N N . PRO A 1 711 ? 3.633 23.214 -8.085 1.00 95.50 711 PRO A N 1
ATOM 5364 C CA . PRO A 1 711 ? 4.735 24.079 -8.471 1.00 95.50 711 PRO A CA 1
ATOM 5365 C C . PRO A 1 711 ? 5.697 23.316 -9.376 1.00 95.50 711 PRO A C 1
ATOM 5367 O O . PRO A 1 711 ? 5.909 22.112 -9.222 1.00 95.50 711 PRO A O 1
ATOM 5370 N N . THR A 1 712 ? 6.279 24.010 -10.347 1.00 96.50 712 THR A N 1
ATOM 5371 C CA . THR A 1 712 ? 7.089 23.370 -11.388 1.00 96.50 712 THR A CA 1
ATOM 5372 C C . THR A 1 712 ? 8.393 24.109 -11.627 1.00 96.50 712 THR A C 1
ATOM 5374 O O . THR A 1 712 ? 8.460 25.336 -11.533 1.00 96.50 712 THR A O 1
ATOM 5377 N N . ILE A 1 713 ? 9.419 23.355 -12.009 1.00 97.81 713 ILE A N 1
ATOM 5378 C CA . ILE A 1 713 ? 10.602 23.873 -12.685 1.00 97.81 713 ILE A CA 1
ATOM 5379 C C . ILE A 1 713 ? 10.413 23.619 -14.175 1.00 97.81 713 ILE A C 1
ATOM 5381 O O . ILE A 1 713 ? 10.330 22.478 -14.620 1.00 97.81 713 ILE A O 1
ATOM 5385 N N . LYS A 1 714 ? 10.359 24.694 -14.955 1.00 97.12 714 LYS A N 1
ATOM 5386 C CA . LYS A 1 714 ? 10.246 24.637 -16.413 1.00 97.12 714 LYS A CA 1
ATOM 5387 C C . LYS A 1 714 ? 11.593 24.395 -17.081 1.00 97.12 714 LYS A C 1
ATOM 5389 O O . LYS A 1 714 ? 11.673 23.742 -18.117 1.00 97.12 714 LYS A O 1
ATOM 5394 N N . GLU A 1 715 ? 12.642 24.995 -16.527 1.00 97.19 715 GLU A N 1
ATOM 5395 C CA . GLU A 1 715 ? 13.974 24.949 -17.113 1.00 97.19 715 GLU A CA 1
ATOM 5396 C C . GLU A 1 715 ? 15.058 25.241 -16.071 1.00 97.19 715 GLU A C 1
ATOM 5398 O O . GLU A 1 715 ? 14.897 26.130 -15.231 1.00 97.19 715 GLU A O 1
ATOM 5403 N N . ILE A 1 716 ? 16.189 24.543 -16.182 1.00 97.75 716 ILE A N 1
ATOM 5404 C CA . ILE A 1 716 ? 17.443 24.859 -15.489 1.00 97.75 716 ILE A CA 1
ATOM 5405 C C . ILE A 1 716 ? 18.547 25.042 -16.536 1.00 97.75 716 ILE A C 1
ATOM 5407 O O . ILE A 1 716 ? 18.646 24.271 -17.491 1.00 97.75 716 ILE A O 1
ATOM 5411 N N . ARG A 1 717 ? 19.397 26.058 -16.375 1.00 97.88 717 ARG A N 1
ATOM 5412 C CA . ARG A 1 717 ? 20.557 26.320 -17.241 1.00 97.88 717 ARG A CA 1
ATOM 5413 C C . ARG A 1 717 ? 21.823 26.433 -16.411 1.00 97.88 717 ARG A C 1
ATOM 5415 O O . ARG A 1 717 ? 21.867 27.236 -15.485 1.00 97.88 717 ARG A O 1
ATOM 5422 N N . LEU A 1 718 ? 22.854 25.689 -16.796 1.00 97.69 718 LEU A N 1
ATOM 5423 C CA . LEU A 1 718 ? 24.190 25.764 -16.216 1.00 97.69 718 LEU A CA 1
ATOM 5424 C C . LEU A 1 718 ? 25.134 26.485 -17.175 1.00 97.69 718 LEU A C 1
ATOM 5426 O O . LEU A 1 718 ? 25.247 26.102 -18.342 1.00 97.69 718 LEU A O 1
ATOM 5430 N N . PHE A 1 719 ? 25.835 27.499 -16.677 1.00 98.00 719 PHE A N 1
ATOM 5431 C CA . PHE A 1 719 ? 26.823 28.262 -17.427 1.00 98.00 719 PHE A CA 1
ATOM 5432 C C . PHE A 1 719 ? 28.216 28.120 -16.824 1.00 98.00 719 PHE A C 1
ATOM 5434 O O . PHE A 1 719 ? 28.393 28.032 -15.607 1.00 98.00 719 PHE A O 1
ATOM 5441 N N . GLY A 1 720 ? 29.218 28.185 -17.692 1.00 97.00 720 GLY A N 1
ATOM 5442 C CA . GLY A 1 720 ? 30.612 28.231 -17.287 1.00 97.00 720 GLY A CA 1
ATOM 5443 C C . GLY A 1 720 ? 31.547 28.475 -18.459 1.00 97.00 720 GLY A C 1
ATOM 5444 O O . GLY A 1 720 ? 31.129 28.861 -19.557 1.00 97.00 720 GLY A O 1
ATOM 5445 N N . ARG A 1 721 ? 32.837 28.293 -18.204 1.00 95.56 721 ARG A N 1
ATOM 5446 C CA . ARG A 1 721 ? 33.914 28.499 -19.177 1.00 95.56 721 ARG A CA 1
ATOM 5447 C C . ARG A 1 721 ? 35.067 27.534 -18.901 1.00 95.56 721 ARG A C 1
ATOM 5449 O O . ARG A 1 721 ? 35.193 27.111 -17.754 1.00 95.56 721 ARG A O 1
ATOM 5456 N N . PRO A 1 722 ? 35.918 27.224 -19.892 1.00 95.25 722 PRO A N 1
ATOM 5457 C CA . PRO A 1 722 ? 37.132 26.453 -19.642 1.00 95.25 722 PRO A CA 1
ATOM 5458 C C . PRO A 1 722 ? 37.922 27.063 -18.482 1.00 95.25 722 PRO A C 1
ATOM 5460 O O . PRO A 1 722 ? 38.061 28.289 -18.414 1.00 95.25 722 PRO A O 1
ATOM 5463 N N . SER A 1 723 ? 38.385 26.228 -17.554 1.00 91.06 723 SER A N 1
ATOM 5464 C CA . SER A 1 723 ? 39.246 26.691 -16.471 1.00 91.06 723 SER A CA 1
ATOM 5465 C C . SER A 1 723 ? 40.557 27.202 -17.057 1.00 91.06 723 SER A C 1
ATOM 5467 O O . SER A 1 723 ? 41.118 26.605 -17.981 1.00 91.06 723 SER A O 1
ATOM 5469 N N . ASP A 1 724 ? 41.052 28.316 -16.523 1.00 84.50 724 ASP A N 1
ATOM 5470 C CA . ASP A 1 724 ? 42.362 28.828 -16.903 1.00 84.50 724 ASP A CA 1
ATOM 5471 C C . ASP A 1 724 ? 43.395 27.756 -16.526 1.00 84.50 724 ASP A C 1
ATOM 5473 O O . ASP A 1 724 ? 43.633 27.506 -15.342 1.00 84.50 724 ASP A O 1
ATOM 5477 N N . ARG A 1 725 ? 43.994 27.085 -17.522 1.00 66.25 725 ARG A N 1
ATOM 5478 C CA . ARG A 1 725 ? 45.181 26.255 -17.289 1.00 66.25 725 ARG A CA 1
ATOM 5479 C C . ARG A 1 725 ? 46.242 27.219 -16.777 1.00 66.25 725 ARG A C 1
ATOM 5481 O O . ARG A 1 725 ? 46.780 27.991 -17.570 1.00 66.25 725 ARG A O 1
ATOM 5488 N N . GLY A 1 726 ? 46.452 27.252 -15.462 1.00 58.97 726 GLY A N 1
ATOM 5489 C CA . GLY A 1 726 ? 47.533 28.028 -14.868 1.00 58.97 726 GLY A CA 1
ATOM 5490 C C . GLY A 1 726 ? 48.806 27.730 -15.652 1.00 58.97 726 GLY A C 1
ATOM 5491 O O . GLY A 1 726 ? 49.158 26.562 -15.816 1.00 58.97 726 GLY A O 1
ATOM 5492 N N . ALA A 1 727 ? 49.398 28.772 -16.233 1.00 41.88 727 ALA A N 1
ATOM 5493 C CA . ALA A 1 727 ? 50.756 28.692 -16.745 1.00 41.88 727 ALA A CA 1
ATOM 5494 C C . ALA A 1 727 ? 51.725 28.520 -15.574 1.00 41.88 727 ALA A C 1
ATOM 5496 O O . ALA A 1 727 ? 51.452 29.133 -14.511 1.00 41.88 727 ALA A O 1
#

Secondary structure (DSSP, 8-state):
------PPPPEEEEEE---TT-S---B-BTTB--EEEEESEEEETTEEEEPBP-EEEPPEEEEEEE--SS--EEEEEEEEEPBPTT---EEEEEEEEEEEEEEEEEEEEE-SSS-EEEEEEEEESS--EEEEEETTEEPEEEEEEE-TTSEEEEEEEEESPPSEEEEEEEEEEEEEEEEEEEEEEESB-SSSSEEEEEEEEEE--SS---EEEEEE--TT-EEEEEEEESSSSPPEEPTTPEEEEEEEETTEEEEEEEEEPP--EEEEEEEEEE-TTSS-EEEEEEEEEPTT--S----EEEEEE-SSGGGTT--EEEEEE-TT-SSPPBPEEETTEEEE--TTSSSPEEEE--SSSGGG-EEE------S----EEEEETTEEEEEETTTEEEEBPTT--TT-GGGBPPPB-SS-TTSPPSEEEEETTEEEEE-SS-EEEEETT--EEEEE---TT-GGG-S----EEETTEEEEEETTEEEEE-TTS--EE-SGGGSGGGGSPPPSSSPP-SSPEEEEEEEETTEEEEEEES-TTSSEEEEEEEE-SSS-GGG-EEEEEEEEE-S-TTSPPPEEEESS--SSBTTB---EEEEEETTEEEEEE--TTS-S---TT--EEB-SEEEEEEPBEEEEEEEEEEEEEEEEES--TT-EEEEEEEETT--S-EE-SS-B-SSEEEEEEEEEEEEEEEEEEEEEE-S---EEPPPEEEEEEEEEEE-----

Radius of gyration: 29.96 Å; chains: 1; bounding box: 86×81×74 Å

Organism: NCBI:txid412755

pLDDT: mean 87.12, std 12.54, range [39.47, 98.81]

Sequence (727 aa):
MAEDRIKPKATLLKRWDSWEDGIGHLVDSPRINGMYFASGLLGARRELRPAPFLNTVTMLESILRWPASSTKKLTICAVALNPSSGGTVTYDAVSTGGATSTSLTISHTCTGANRYLTVGVSTTGAAAPTGVTYDGSAMTKLVEDTTTAGAICSIWGIKNPSTGANNIIISMGGSVDIRGGGISFTSVDQTTPTNDTDSISGTTGSFPDFWASSVACLDNGRVVGVSATSDTAGISKSVDETARWDANQGSVRGTGTDRAKFTGYHPTYVVEEEETTNTRSYLYMYRGNVDGSTTSLLPKLTKINIFDANFSFAQILGEFEFNTLSQPGQPARYQGNWFFPASGSTISRKLTVGSGKTSADTLTGPTSVANPTEDHLANLSHQLIGHRATSGARILKVDGTPTTEGDWGSYFSVGDKNERAAGLIGLQNLSFVMNQEGLFSFNAKGRSGLVFEDFRTWRNVFENIPMSAWKGGILLPHPSGLIWYTPGEQPIHVGLGSKVGLRSIPPSGPTEIHGGRYHGTKVVGEFIYAVYQPNISSTTAYLTCAYSPSGNPTDLIWQILGSITLQDANYVMGVGVTLQSRPVSNNYVTPVAWAGNGDDLNYVVLDSSAGPFRSRADTHKVNTSANAYMSEIIFPEPVDLTEIVIYTQDMISGDEWQLSAYHNDDTTDIHFGGPFIGNGKDSRTLNLKNVTRFMLHVNWAATSTADRVPPTIKEIRLFGRPSDRGA

Foldseek 3Di:
DPPPPPPDDWDFPDKQQFAQLEELFFFDDPVHQHFPDWFQWDTGRLWIFGFFDWDWDFAKDKWWWWDPQDWKWKKKKKFKFAFAVVAFKFWDAKWKDKDQWQKDKIKDFEDDAFKKKKKKKKWFDAWDWPFKDKQNHTWAWPDKDAEPRGIIITMTMDTPGDGDITMIMIGTPTGTIMIMMMIMIHRTHRVPGTDWMWMDIDIDHSARDMDITIIRYDASMKMKMKMKMQDQDDIDTPLQKDWRDWGDTVRIIMTIIMHTPDFFKFFQDKDKAAAPVDRFIWIWTWIAGDPPPPRQAFIKIWIFGFQAALCPPSPTQDIDGQNADNTFAAWEDAPRWIWGKHFQDAFTWTWHHHPGHCVRIDRDADDHNHDTIFRYWEDQPNWIKGADAPFGIWIFARVHDRRDNVRIDGTDHADHSNFDFLDWYYADQKIWTHAQQAIWIDHPVRDIDGPDGPLPPLRPQSHSEAWDDAPQWIWGFHQQAIWTDHVPDDIDHQGSQLPPNLVDDRQAADDRQHRWTWQYWDDAQQKIWTWTGSDLVAQKIFTKIWGAPVSDSNSIHMHTSHIAGHSHSRYRHYKDKDQQGDHNRSPDTFIKIWTHHGSIIIIGTPHNSRHSDDDLVFWRFGDQKIKTKIHKYFDPAFWFWFKKKWAKPPADPFKWKWKWKDFDSDNDTGTLDGTDRDHGMDMGTDGDGRTRMMIMMIMIGGDDRDTDRTMITSMMIIIIGGHPPDD